Protein AF-A0A932BGU1-F1 (afdb_monomer_lite)

Radius of gyration: 37.48 Å; chains: 1; bounding box: 94×108×99 Å

Structure (mmCIF, N/CA/C/O backbone):
data_AF-A0A932BGU1-F1
#
_entry.id   AF-A0A932BGU1-F1
#
loop_
_atom_site.group_PDB
_atom_site.id
_atom_site.type_symbol
_atom_site.label_atom_id
_atom_site.label_alt_id
_atom_site.label_comp_id
_atom_site.label_asym_id
_atom_site.label_entity_id
_atom_site.label_seq_id
_atom_site.pdbx_PDB_ins_code
_atom_site.Cartn_x
_atom_site.Cartn_y
_atom_site.Cartn_z
_atom_site.occupancy
_atom_site.B_iso_or_equiv
_atom_site.auth_seq_id
_atom_site.auth_comp_id
_atom_site.auth_asym_id
_atom_site.auth_atom_id
_atom_site.pdbx_PDB_model_num
ATOM 1 N N . MET A 1 1 ? -14.281 19.406 -40.231 1.00 27.55 1 MET A N 1
ATOM 2 C CA . MET A 1 1 ? -15.108 20.610 -39.994 1.00 27.55 1 MET A CA 1
ATOM 3 C C . MET A 1 1 ? -16.024 20.285 -38.818 1.00 27.55 1 MET A C 1
ATOM 5 O O . MET A 1 1 ? -16.842 19.396 -38.961 1.00 27.55 1 MET A O 1
ATOM 9 N N . SER A 1 2 ? -15.613 20.619 -37.591 1.00 24.44 2 SER A N 1
ATOM 10 C CA . SER A 1 2 ? -16.076 21.779 -36.789 1.00 24.44 2 SER A CA 1
ATOM 11 C C . SER A 1 2 ? -17.360 21.433 -35.993 1.00 24.44 2 SER A C 1
ATOM 13 O O . SER A 1 2 ? -18.369 21.193 -36.631 1.00 24.44 2 SER A O 1
ATOM 15 N N . ARG A 1 3 ? -17.369 21.183 -34.668 1.00 23.28 3 ARG A N 1
ATOM 16 C CA . ARG A 1 3 ? -17.177 22.034 -33.453 1.00 23.28 3 ARG A CA 1
ATOM 17 C C . ARG A 1 3 ? -18.549 22.295 -32.755 1.00 23.28 3 ARG A C 1
ATOM 19 O O . ARG A 1 3 ? -19.451 22.765 -33.435 1.00 23.28 3 ARG A O 1
ATOM 26 N N . TRP A 1 4 ? -18.617 22.093 -31.420 1.00 23.30 4 TRP A N 1
ATOM 27 C CA . TRP A 1 4 ? -19.665 22.479 -30.418 1.00 23.30 4 TRP A CA 1
ATOM 28 C C . TRP A 1 4 ? -20.889 21.535 -30.238 1.00 23.30 4 TRP A C 1
ATOM 30 O O . TRP A 1 4 ? -21.381 21.014 -31.227 1.00 23.30 4 TRP A O 1
ATOM 40 N N . LYS A 1 5 ? -21.454 21.251 -29.042 1.00 25.83 5 LYS A N 1
ATOM 41 C CA . LYS A 1 5 ? -21.490 21.947 -27.729 1.00 25.83 5 LYS A CA 1
ATOM 42 C C . LYS A 1 5 ? -21.491 20.982 -26.513 1.00 25.83 5 LYS A C 1
ATOM 44 O O . LYS A 1 5 ? -22.312 20.072 -26.457 1.00 25.83 5 LYS A O 1
ATOM 49 N N . HIS A 1 6 ? -20.630 21.265 -25.530 1.00 25.47 6 HIS A N 1
ATOM 50 C CA . HIS A 1 6 ? -20.894 21.070 -24.094 1.00 25.47 6 HIS A CA 1
ATOM 51 C C . HIS A 1 6 ? -21.764 22.248 -23.596 1.00 25.47 6 HIS A C 1
ATOM 53 O O . HIS A 1 6 ? -21.765 23.281 -24.263 1.00 25.47 6 HIS A O 1
ATOM 59 N N . ASP A 1 7 ? -22.478 22.071 -22.474 1.00 26.17 7 ASP A N 1
ATOM 60 C CA . ASP A 1 7 ? -22.970 23.099 -21.521 1.00 26.17 7 ASP A CA 1
ATOM 61 C C . ASP A 1 7 ? -24.458 22.976 -21.186 1.00 26.17 7 ASP A C 1
ATOM 63 O O . ASP A 1 7 ? -25.293 23.550 -21.875 1.00 26.17 7 ASP A O 1
ATOM 67 N N . LEU A 1 8 ? -24.775 22.334 -20.058 1.00 27.70 8 LEU A N 1
ATOM 68 C CA . LEU A 1 8 ? -25.893 22.711 -19.188 1.00 27.70 8 LEU A CA 1
ATOM 69 C C . LEU A 1 8 ? -25.553 22.255 -17.756 1.00 27.70 8 LEU A C 1
ATOM 71 O O . LEU A 1 8 ? -25.639 21.067 -17.470 1.00 27.70 8 LEU A O 1
ATOM 75 N N . LEU A 1 9 ? -25.117 23.212 -16.915 1.00 29.25 9 LEU A N 1
ATOM 76 C CA . LEU A 1 9 ? -25.401 23.376 -15.464 1.00 29.25 9 LEU A CA 1
ATOM 77 C C . LEU A 1 9 ? -24.318 24.117 -14.630 1.00 29.25 9 LEU A C 1
ATOM 79 O O . LEU A 1 9 ? -24.540 24.358 -13.451 1.00 29.25 9 LEU A O 1
ATOM 83 N N . ALA A 1 10 ? -23.214 24.601 -15.210 1.00 35.59 10 ALA A N 1
ATOM 84 C CA . ALA A 1 10 ? -22.220 25.447 -14.509 1.00 35.59 10 ALA A CA 1
ATOM 85 C C . ALA A 1 10 ? -22.375 27.001 -14.602 1.00 35.59 10 ALA A C 1
ATOM 87 O O . ALA A 1 10 ? -21.873 27.689 -13.710 1.00 35.59 10 ALA A O 1
ATOM 88 N N . PRO A 1 11 ? -23.054 27.621 -15.597 1.00 32.41 11 PRO A N 1
ATOM 89 C CA . PRO A 1 11 ? -22.980 29.084 -15.765 1.00 32.41 11 PRO A CA 1
ATOM 90 C C . PRO A 1 11 ? -23.709 29.925 -14.706 1.00 32.41 11 PRO A C 1
ATOM 92 O O . PRO A 1 11 ? -23.234 30.999 -14.355 1.00 32.41 11 PRO A O 1
ATOM 95 N N . ALA A 1 12 ? -24.844 29.462 -14.171 1.00 34.53 12 ALA A N 1
ATOM 96 C CA . ALA A 1 12 ? -25.698 30.293 -13.312 1.00 34.53 12 ALA A CA 1
ATOM 97 C C . ALA A 1 12 ? -25.055 30.618 -11.950 1.00 34.53 12 ALA A C 1
ATOM 99 O O . ALA A 1 12 ? -25.184 31.734 -11.454 1.00 34.53 12 ALA A O 1
ATOM 100 N N . VAL A 1 13 ? -24.304 29.674 -11.374 1.00 36.59 13 VAL A N 1
ATOM 101 C CA . VAL A 1 13 ? -23.612 29.857 -10.086 1.00 36.59 13 VAL A CA 1
ATOM 102 C C . VAL A 1 13 ? -22.387 30.760 -10.255 1.00 36.59 13 VAL A C 1
ATOM 104 O O . VAL A 1 13 ? -22.174 31.677 -9.463 1.00 36.59 13 VAL A O 1
ATOM 107 N N . SER A 1 14 ? -21.636 30.583 -11.347 1.00 36.97 14 SER A N 1
ATOM 108 C CA . SER A 1 14 ? -20.487 31.437 -11.669 1.00 36.97 14 SER A CA 1
ATOM 109 C C . SER A 1 14 ? -20.899 32.875 -12.021 1.00 36.97 14 SER A C 1
ATOM 111 O O . SER A 1 14 ? -20.125 33.804 -11.795 1.00 36.97 14 SER A O 1
ATOM 113 N N . GLN A 1 15 ? -22.115 33.071 -12.542 1.00 37.19 15 GLN A N 1
ATOM 114 C CA . GLN A 1 15 ? -22.665 34.382 -12.886 1.00 37.19 15 GLN A CA 1
ATOM 115 C C . GLN A 1 15 ? -23.201 35.129 -11.654 1.00 37.19 15 GLN A C 1
ATOM 117 O O . GLN A 1 15 ? -22.898 36.305 -11.497 1.00 37.19 15 GLN A O 1
ATOM 122 N N . VAL A 1 16 ? -23.862 34.450 -10.706 1.00 39.44 16 VAL A N 1
ATOM 123 C CA . VAL A 1 16 ? -24.280 35.060 -9.422 1.00 39.44 16 VAL A CA 1
ATOM 124 C C . VAL A 1 16 ? -23.073 35.523 -8.594 1.00 39.44 16 VAL A C 1
ATOM 126 O O . VAL A 1 16 ? -23.097 36.606 -8.007 1.00 39.44 16 VAL A O 1
ATOM 129 N N . VAL A 1 17 ? -21.990 34.740 -8.590 1.00 39.34 17 VAL A N 1
ATOM 130 C CA . VAL A 1 17 ? -20.732 35.083 -7.902 1.00 39.34 17 VAL A CA 1
ATOM 131 C C . VAL A 1 17 ? -19.950 36.168 -8.661 1.00 39.34 17 VAL A C 1
ATOM 133 O O . VAL A 1 17 ? -19.374 37.063 -8.043 1.00 39.34 17 VAL A O 1
ATOM 136 N N . GLY A 1 18 ? -19.967 36.139 -9.997 1.00 39.25 18 GLY A N 1
ATOM 137 C CA . GLY A 1 18 ? -19.328 37.146 -10.849 1.00 39.25 18 GLY A CA 1
ATOM 138 C C . GLY A 1 18 ? -20.003 38.520 -10.797 1.00 39.25 18 GLY A C 1
ATOM 139 O O . GLY A 1 18 ? -19.308 39.533 -10.699 1.00 39.25 18 GLY A O 1
ATOM 140 N N . ASP A 1 19 ? -21.336 38.562 -10.795 1.00 38.81 19 ASP A N 1
ATOM 141 C CA . ASP A 1 19 ? -22.129 39.798 -10.787 1.00 38.81 19 ASP A CA 1
ATOM 142 C C . ASP A 1 19 ? -22.116 40.481 -9.407 1.00 38.81 19 ASP A C 1
ATOM 144 O O . ASP A 1 19 ? -22.136 41.710 -9.317 1.00 38.81 19 ASP A O 1
ATOM 148 N N . ALA A 1 20 ? -21.986 39.708 -8.320 1.00 38.22 20 ALA A N 1
ATOM 149 C CA . ALA A 1 20 ? -21.810 40.243 -6.967 1.00 38.22 20 ALA A CA 1
ATOM 150 C C . ALA A 1 20 ? -20.441 40.924 -6.756 1.00 38.22 20 ALA A C 1
ATOM 152 O O . ALA A 1 20 ? -20.334 41.836 -5.933 1.00 38.22 20 ALA A O 1
ATOM 153 N N . LEU A 1 21 ? -19.411 40.502 -7.503 1.00 39.41 21 LEU A N 1
ATOM 154 C CA . LEU A 1 21 ? -18.028 40.986 -7.382 1.00 39.41 21 LEU A CA 1
ATOM 155 C C . LEU A 1 21 ? -17.618 41.984 -8.481 1.00 39.41 21 LEU A C 1
ATOM 157 O O . LEU A 1 21 ? -16.574 42.626 -8.363 1.00 39.41 21 LEU A O 1
ATOM 161 N N . ARG A 1 22 ? -18.423 42.152 -9.539 1.00 40.66 22 ARG A N 1
ATOM 162 C CA . ARG A 1 22 ? -18.195 43.120 -10.625 1.00 40.66 22 ARG A CA 1
ATOM 163 C C . ARG A 1 22 ? -19.403 44.034 -10.813 1.00 40.66 22 ARG A C 1
ATOM 165 O O . ARG A 1 22 ? -20.142 43.913 -11.784 1.00 40.66 22 ARG A O 1
ATOM 172 N N . SER A 1 23 ? -19.581 45.014 -9.933 1.00 30.06 23 SER A N 1
ATOM 173 C CA . SER A 1 23 ? -20.330 46.220 -10.305 1.00 30.06 23 SER A CA 1
ATOM 174 C C . SER A 1 23 ? -19.574 47.485 -9.898 1.00 30.06 23 SER A C 1
ATOM 176 O O . SER A 1 23 ? -18.954 47.506 -8.835 1.00 30.06 23 SER A O 1
ATOM 178 N N . PRO A 1 24 ? -19.563 48.520 -10.759 1.00 33.53 24 PRO A N 1
ATOM 179 C CA . PRO A 1 24 ? -18.561 49.570 -10.748 1.00 33.53 24 PRO A CA 1
ATOM 180 C C . PRO A 1 24 ? -19.040 50.770 -9.932 1.00 33.53 24 PRO A C 1
ATOM 182 O O . PRO A 1 24 ? -19.906 51.531 -10.354 1.00 33.53 24 PRO A O 1
ATOM 185 N N . ALA A 1 25 ? -18.411 50.985 -8.787 1.00 29.33 25 ALA A N 1
ATOM 186 C CA . ALA A 1 25 ? -18.219 52.317 -8.238 1.00 29.33 25 ALA A CA 1
ATOM 187 C C . ALA A 1 25 ? -16.725 52.440 -7.931 1.00 29.33 25 ALA A C 1
ATOM 189 O O . ALA A 1 25 ? -16.121 51.467 -7.495 1.00 29.33 25 ALA A O 1
ATOM 190 N N . TYR A 1 26 ? -16.153 53.616 -8.179 1.00 26.78 26 TYR A N 1
ATOM 191 C CA . TYR A 1 26 ? -14.720 53.946 -8.151 1.00 26.78 26 TYR A CA 1
ATOM 192 C C . TYR A 1 26 ? -13.958 53.755 -9.471 1.00 26.78 26 TYR A C 1
ATOM 194 O O . TYR A 1 26 ? -13.009 52.987 -9.581 1.00 26.78 26 TYR A O 1
ATOM 202 N N . ASN A 1 27 ? -14.313 54.595 -10.450 1.00 26.64 27 ASN A N 1
ATOM 203 C CA . ASN A 1 27 ? -13.283 55.286 -11.226 1.00 26.64 27 ASN A CA 1
ATOM 204 C C . ASN A 1 27 ? -12.775 56.493 -10.416 1.00 26.64 27 ASN A C 1
ATOM 206 O O . ASN A 1 27 ? -13.538 57.153 -9.711 1.00 26.64 27 ASN A O 1
ATOM 210 N N . LEU A 1 28 ? -11.469 56.730 -10.497 1.00 27.59 28 LEU A N 1
ATOM 211 C CA . LEU A 1 28 ? -10.695 57.643 -9.659 1.00 27.59 28 LEU A CA 1
ATOM 212 C C . LEU A 1 28 ? -10.805 59.130 -10.070 1.00 27.59 28 LEU A C 1
ATOM 214 O O . LEU A 1 28 ? -10.643 59.457 -11.243 1.00 27.59 28 LEU A O 1
ATOM 218 N N . SER A 1 29 ? -10.876 59.984 -9.032 1.00 26.23 29 SER A N 1
ATOM 219 C CA . SER A 1 29 ? -10.331 61.362 -8.891 1.00 26.23 29 SER A CA 1
ATOM 220 C C . SER A 1 29 ? -11.085 62.569 -9.499 1.00 26.23 29 SER A C 1
ATOM 222 O O . SER A 1 29 ? -11.740 62.415 -10.522 1.00 26.23 29 SER A O 1
ATOM 224 N N . PRO A 1 30 ? -10.880 63.826 -9.009 1.00 39.88 30 PRO A N 1
ATOM 225 C CA . PRO A 1 30 ? -10.437 64.307 -7.683 1.00 39.88 30 PRO A CA 1
ATOM 226 C C . PRO A 1 30 ? -11.284 65.485 -7.098 1.00 39.88 30 PRO A C 1
ATOM 228 O O . PRO A 1 30 ? -11.976 66.196 -7.817 1.00 39.88 30 PRO A O 1
ATOM 231 N N . ARG A 1 31 ? -11.054 65.791 -5.804 1.00 24.98 31 ARG A N 1
ATOM 232 C CA . ARG A 1 31 ? -11.270 67.088 -5.097 1.00 24.98 31 ARG A CA 1
ATOM 233 C C . ARG A 1 31 ? -12.600 67.321 -4.335 1.00 24.98 31 ARG A C 1
ATOM 235 O O . ARG A 1 31 ? -13.662 67.475 -4.910 1.00 24.98 31 ARG A O 1
ATOM 242 N N . ALA A 1 32 ? -12.418 67.472 -3.014 1.00 30.00 32 ALA A N 1
ATOM 243 C CA . ALA A 1 32 ? -13.162 68.250 -2.008 1.00 30.00 32 ALA A CA 1
ATOM 244 C C . ALA A 1 32 ? -14.704 68.175 -1.944 1.00 30.00 32 ALA A C 1
ATOM 246 O O . ALA A 1 32 ? -15.391 68.818 -2.729 1.00 30.00 32 ALA A O 1
ATOM 247 N N . SER A 1 33 ? -15.237 67.613 -0.849 1.00 24.89 33 SER A N 1
ATOM 248 C CA . SER A 1 33 ? -15.915 68.354 0.243 1.00 24.89 33 SER A CA 1
ATOM 249 C C . SER A 1 33 ? -16.737 67.412 1.135 1.00 24.89 33 SER A C 1
ATOM 251 O O . SER A 1 33 ? -17.302 66.422 0.692 1.00 24.89 33 SER A O 1
ATOM 253 N N . ARG A 1 34 ? -16.757 67.739 2.426 1.00 34.94 34 ARG A N 1
ATOM 254 C CA . ARG A 1 34 ? -17.407 67.056 3.552 1.00 34.94 34 ARG A CA 1
ATOM 255 C C . ARG A 1 34 ? -18.941 67.014 3.422 1.00 34.94 34 ARG A C 1
ATOM 257 O O . ARG A 1 34 ? -19.531 68.083 3.315 1.00 34.94 34 ARG A O 1
ATOM 264 N N . THR A 1 35 ? -19.578 65.847 3.600 1.00 25.28 35 THR A N 1
ATOM 265 C CA . THR A 1 35 ? -20.781 65.640 4.456 1.00 25.28 35 THR A CA 1
ATOM 266 C C . THR A 1 35 ? -21.100 64.145 4.663 1.00 25.28 35 THR A C 1
ATOM 268 O O . THR A 1 35 ? -20.611 63.293 3.934 1.00 25.28 35 THR A O 1
ATOM 271 N N . GLN A 1 36 ? -21.826 63.861 5.746 1.00 29.08 36 GLN A N 1
ATOM 272 C CA . GLN A 1 36 ? -21.989 62.601 6.485 1.00 29.08 36 GLN A CA 1
ATOM 273 C C . GLN A 1 36 ? -22.992 61.574 5.908 1.00 29.08 36 GLN A C 1
ATOM 275 O O . GLN A 1 36 ? -23.955 61.947 5.254 1.00 29.08 36 GLN A O 1
ATOM 280 N N . GLU A 1 37 ? -22.782 60.318 6.345 1.00 28.64 37 GLU A N 1
ATOM 281 C CA . GLU A 1 37 ? -23.738 59.208 6.578 1.00 28.64 37 GLU A CA 1
ATOM 282 C C . GLU A 1 37 ? -24.225 58.318 5.412 1.00 28.64 37 GLU A C 1
ATOM 284 O O . GLU A 1 37 ? -25.137 58.637 4.662 1.00 28.64 37 GLU A O 1
ATOM 289 N N . THR A 1 38 ? -23.700 57.087 5.343 1.00 25.03 38 THR A N 1
ATOM 290 C CA . THR A 1 38 ? -24.352 55.841 5.823 1.00 25.03 38 THR A CA 1
ATOM 291 C C . THR A 1 38 ? -23.381 54.665 5.624 1.00 25.03 38 THR A C 1
ATOM 293 O O . THR A 1 38 ? -22.642 54.608 4.647 1.00 25.03 38 THR A O 1
ATOM 296 N N . GLY A 1 39 ? -23.288 53.780 6.619 1.00 34.72 39 GLY A N 1
ATOM 297 C CA . GLY A 1 39 ? -22.196 52.814 6.755 1.00 34.72 39 GLY A CA 1
ATOM 298 C C . GLY A 1 39 ? -22.158 51.721 5.684 1.00 34.72 39 GLY A C 1
ATOM 299 O O . GLY A 1 39 ? -23.048 50.879 5.609 1.00 34.72 39 GLY A O 1
ATOM 300 N N . THR A 1 40 ? -21.052 51.671 4.947 1.00 27.88 40 THR A N 1
ATOM 301 C CA . THR A 1 40 ? -20.544 50.467 4.281 1.00 27.88 40 THR A CA 1
ATOM 302 C C . THR A 1 40 ? -19.188 50.148 4.902 1.00 27.88 40 THR A C 1
ATOM 304 O O . THR A 1 40 ? -18.250 50.932 4.765 1.00 27.88 40 THR A O 1
ATOM 307 N N . ALA A 1 41 ? -19.094 49.052 5.656 1.00 34.78 41 ALA A N 1
ATOM 308 C CA . ALA A 1 41 ? -17.824 48.601 6.215 1.00 34.78 41 ALA A CA 1
ATOM 309 C C . ALA A 1 41 ? -16.950 48.021 5.087 1.00 34.78 41 ALA A C 1
ATOM 311 O O . ALA A 1 41 ? -17.351 47.072 4.421 1.00 34.78 41 ALA A O 1
ATOM 312 N N . ASP A 1 42 ? -15.788 48.635 4.875 1.00 37.00 42 ASP A N 1
ATOM 313 C CA . ASP A 1 42 ? -14.733 48.228 3.935 1.00 37.00 42 ASP A CA 1
ATOM 314 C C . ASP A 1 42 ? -14.090 46.891 4.393 1.00 37.00 42 ASP A C 1
ATOM 316 O O . ASP A 1 42 ? -14.043 46.638 5.607 1.00 37.00 42 ASP A O 1
ATOM 320 N N . PRO A 1 43 ? -13.590 46.013 3.496 1.00 39.16 43 PRO A N 1
ATOM 321 C CA . PRO A 1 43 ? -13.025 44.727 3.892 1.00 39.16 43 PRO A CA 1
ATOM 322 C C . PRO A 1 43 ? -11.762 44.919 4.741 1.00 39.16 43 PRO A C 1
ATOM 324 O O . PRO A 1 43 ? -10.852 45.677 4.396 1.00 39.16 43 PRO A O 1
ATOM 327 N N . GLN A 1 44 ? -11.681 44.211 5.871 1.00 46.34 44 GLN A N 1
ATOM 328 C CA . GLN A 1 44 ? -10.527 44.309 6.764 1.00 46.34 44 GLN A CA 1
ATOM 329 C C . GLN A 1 44 ? -9.319 43.575 6.164 1.00 46.34 44 GLN A C 1
ATOM 331 O O . GLN A 1 44 ? -9.356 42.360 5.961 1.00 46.34 44 GLN A O 1
ATOM 336 N N . ARG A 1 45 ? -8.215 44.300 5.929 1.00 41.22 45 ARG A N 1
ATOM 337 C CA . ARG A 1 45 ? -6.890 43.694 5.710 1.00 41.22 45 ARG A CA 1
ATOM 338 C C . ARG A 1 45 ? -6.271 43.307 7.053 1.00 41.22 45 ARG A C 1
ATOM 340 O O . ARG A 1 45 ? -6.208 44.128 7.967 1.00 41.22 45 ARG A O 1
ATOM 347 N N . LEU A 1 46 ? -5.760 42.084 7.163 1.00 42.62 46 LEU A N 1
ATOM 348 C CA . LEU A 1 46 ? -5.013 41.643 8.344 1.00 42.62 46 LEU A CA 1
ATOM 349 C C . LEU A 1 46 ? -3.647 42.358 8.399 1.00 42.62 46 LEU A C 1
ATOM 351 O O . LEU A 1 46 ? -2.776 42.094 7.576 1.00 42.62 46 LEU A O 1
ATOM 355 N N . SER A 1 47 ? -3.448 43.249 9.377 1.00 32.66 47 SER A N 1
ATOM 356 C CA . SER A 1 47 ? -2.146 43.854 9.709 1.00 32.66 47 SER A CA 1
ATOM 357 C C . SER A 1 47 ? -1.679 43.354 11.078 1.00 32.66 47 SER A C 1
ATOM 359 O O . SER A 1 47 ? -2.263 43.713 12.098 1.00 32.66 47 SER A O 1
ATOM 361 N N . MET A 1 48 ? -0.626 42.531 11.119 1.00 36.06 48 MET A N 1
ATOM 362 C CA . MET A 1 48 ? 0.017 42.098 12.367 1.00 36.06 48 MET A CA 1
ATOM 363 C C . MET A 1 48 ? 1.087 43.105 12.803 1.00 36.06 48 MET A C 1
ATOM 365 O O . MET A 1 48 ? 2.249 42.977 12.428 1.00 36.06 48 MET A O 1
ATOM 369 N N . THR A 1 49 ? 0.724 44.076 13.639 1.00 33.69 49 THR A N 1
ATOM 370 C CA . THR A 1 49 ? 1.696 44.912 14.363 1.00 33.69 49 THR A CA 1
ATOM 371 C C . THR A 1 49 ? 1.191 45.292 15.762 1.00 33.69 49 THR A C 1
ATOM 373 O O . THR A 1 49 ? 0.424 46.236 15.886 1.00 33.69 49 THR A O 1
ATOM 376 N N . SER A 1 50 ? 1.671 44.596 16.814 1.00 29.25 50 SER A N 1
ATOM 377 C CA . SER A 1 50 ? 2.122 45.189 18.104 1.00 29.25 50 SER A CA 1
ATOM 378 C C . SER A 1 50 ? 2.520 44.140 19.182 1.00 29.25 50 SER A C 1
ATOM 380 O O . SER A 1 50 ? 1.634 43.478 19.709 1.00 29.25 50 SER A O 1
ATOM 382 N N . ARG A 1 51 ? 3.843 44.071 19.482 1.00 29.58 51 ARG A N 1
ATOM 383 C CA . ARG A 1 51 ? 4.623 43.784 20.742 1.00 29.58 51 ARG A CA 1
ATOM 384 C C . ARG A 1 51 ? 4.143 42.651 21.690 1.00 29.58 51 ARG A C 1
ATOM 386 O O . ARG A 1 51 ? 3.009 42.711 22.136 1.00 29.58 51 ARG A O 1
ATOM 393 N N . GLY A 1 52 ? 4.903 41.600 22.059 1.00 36.25 52 GLY A N 1
ATOM 394 C CA . GLY A 1 52 ? 6.320 41.476 22.513 1.00 36.25 52 GLY A CA 1
ATOM 395 C C . GLY A 1 52 ? 6.346 41.525 24.062 1.00 36.25 52 GLY A C 1
ATOM 396 O O . GLY A 1 52 ? 5.844 42.505 24.594 1.00 36.25 52 GLY A O 1
ATOM 397 N N . ASP A 1 53 ? 6.724 40.521 24.883 1.00 38.66 53 ASP A N 1
ATOM 398 C CA . ASP A 1 53 ? 8.118 40.060 25.106 1.00 38.66 53 ASP A CA 1
ATOM 399 C C . ASP A 1 53 ? 8.280 38.868 26.113 1.00 38.66 53 ASP A C 1
ATOM 401 O O . ASP A 1 53 ? 9.307 38.753 26.793 1.00 38.66 53 ASP A O 1
ATOM 405 N N . GLU A 1 54 ? 7.315 37.945 26.232 1.00 34.53 54 GLU A N 1
ATOM 406 C CA . GLU A 1 54 ? 7.481 36.720 27.063 1.00 34.53 54 GLU A CA 1
ATOM 407 C C . GLU A 1 54 ? 7.678 35.445 26.227 1.00 34.53 54 GLU A C 1
ATOM 409 O O . GLU A 1 54 ? 8.551 34.632 26.516 1.00 34.53 54 GLU A O 1
ATOM 414 N N . PHE A 1 55 ? 6.983 35.330 25.093 1.00 36.47 55 PHE A N 1
ATOM 415 C CA . PHE A 1 55 ? 7.034 34.144 24.225 1.00 36.47 55 PHE A CA 1
ATOM 416 C C . PHE A 1 55 ? 8.353 33.993 23.440 1.00 36.47 55 PHE A C 1
ATOM 418 O O . PHE A 1 55 ? 8.684 32.913 22.956 1.00 36.47 55 PHE A O 1
ATOM 425 N N . GLU A 1 56 ? 9.115 35.080 23.287 1.00 37.12 56 GLU A N 1
ATOM 426 C CA . GLU A 1 56 ? 10.340 35.101 22.477 1.00 37.12 56 GLU A CA 1
ATOM 427 C C . GLU A 1 56 ? 11.603 34.723 23.272 1.00 37.12 56 GLU A C 1
ATOM 429 O O . GLU A 1 56 ? 12.641 34.449 22.668 1.00 37.12 56 GLU A O 1
ATOM 434 N N . ARG A 1 57 ? 11.528 34.667 24.612 1.00 34.62 57 ARG A N 1
ATOM 435 C CA . ARG A 1 57 ? 12.647 34.228 25.463 1.00 34.62 57 ARG A CA 1
ATOM 436 C C . ARG A 1 57 ? 12.705 32.709 25.613 1.00 34.62 57 ARG A C 1
ATOM 438 O O . ARG A 1 57 ? 13.777 32.147 25.407 1.00 34.62 57 ARG A O 1
ATOM 445 N N . ASP A 1 58 ? 11.566 32.049 25.808 1.00 36.72 58 ASP A N 1
ATOM 446 C CA . ASP A 1 58 ? 11.510 30.580 25.894 1.00 36.72 58 ASP A CA 1
ATOM 447 C C . ASP A 1 58 ? 11.792 29.905 24.542 1.00 36.72 58 ASP A C 1
ATOM 449 O O . ASP A 1 58 ? 12.390 28.833 24.479 1.00 36.72 58 ASP A O 1
ATOM 453 N N . ALA A 1 59 ? 11.461 30.572 23.431 1.00 32.81 59 ALA A N 1
ATOM 454 C CA . ALA A 1 59 ? 11.700 30.059 22.082 1.00 32.81 59 ALA A CA 1
ATOM 455 C C . ALA A 1 59 ? 13.165 30.164 21.610 1.00 32.81 59 ALA A C 1
ATOM 457 O O . ALA A 1 59 ? 13.529 29.542 20.612 1.00 32.81 59 ALA A O 1
ATOM 458 N N . ARG A 1 60 ? 14.014 30.958 22.279 1.00 35.59 60 ARG A N 1
ATOM 459 C CA . ARG A 1 60 ? 15.414 31.178 21.867 1.00 35.59 60 ARG A CA 1
ATOM 460 C C . ARG A 1 60 ? 16.422 30.256 22.552 1.00 35.59 60 ARG A C 1
ATOM 462 O O . ARG A 1 60 ? 17.569 30.239 22.121 1.00 35.59 60 ARG A O 1
ATOM 469 N N . GLN A 1 61 ? 16.029 29.495 23.576 1.00 32.75 61 GLN A N 1
ATOM 470 C CA . GLN A 1 61 ? 16.970 28.682 24.360 1.00 32.75 61 GLN A CA 1
ATOM 471 C C . GLN A 1 61 ? 16.997 27.183 24.004 1.00 32.75 61 GLN A C 1
ATOM 473 O O . GLN A 1 61 ? 17.770 26.439 24.600 1.00 32.75 61 GLN A O 1
ATOM 478 N N . ALA A 1 62 ? 16.238 26.740 22.997 1.00 28.30 62 ALA A N 1
ATOM 479 C CA . ALA A 1 62 ? 16.289 25.367 22.485 1.00 28.30 62 ALA A CA 1
ATOM 480 C C . ALA A 1 62 ? 16.448 25.356 20.949 1.00 28.30 62 ALA A C 1
ATOM 482 O O . ALA A 1 62 ? 15.483 25.486 20.201 1.00 28.30 62 ALA A O 1
ATOM 483 N N . GLU A 1 63 ? 17.691 25.246 20.474 1.00 28.17 63 GLU A N 1
ATOM 484 C CA . GLU A 1 63 ? 18.065 25.075 19.056 1.00 28.17 63 GLU A CA 1
ATOM 485 C C . GLU A 1 63 ? 17.576 23.696 18.526 1.00 28.17 63 GLU A C 1
ATOM 487 O O . GLU A 1 63 ? 17.541 22.733 19.283 1.00 28.17 63 GLU A O 1
ATOM 492 N N . SER A 1 64 ? 17.183 23.470 17.259 1.00 29.00 64 SER A N 1
ATOM 493 C CA . SER A 1 64 ? 17.742 23.982 15.999 1.00 29.00 64 SER A CA 1
ATOM 494 C C . SER A 1 64 ? 16.760 23.924 14.788 1.00 29.00 64 SER A C 1
ATOM 496 O O . SER A 1 64 ? 16.077 22.929 14.560 1.00 29.00 64 SER A O 1
ATOM 498 N N . ARG A 1 65 ? 16.805 24.996 13.966 1.00 27.61 65 ARG A N 1
ATOM 499 C CA . ARG A 1 65 ? 16.134 25.330 12.668 1.00 27.61 65 ARG A CA 1
ATOM 500 C C . ARG A 1 65 ? 14.639 25.763 12.672 1.00 27.61 65 ARG A C 1
ATOM 502 O O . ARG A 1 65 ? 13.808 25.099 13.275 1.00 27.61 65 ARG A O 1
ATOM 509 N N . PRO A 1 66 ? 14.260 26.858 11.960 1.00 31.41 66 PRO A N 1
ATOM 510 C CA . PRO A 1 66 ? 12.920 27.456 12.061 1.00 31.41 66 PRO A CA 1
ATOM 511 C C . PRO A 1 66 ? 11.885 26.821 11.106 1.00 31.41 66 PRO A C 1
ATOM 513 O O . PRO A 1 66 ? 12.242 26.495 9.969 1.00 31.41 66 PRO A O 1
ATOM 516 N N . PRO A 1 67 ? 10.590 26.728 11.482 1.00 34.16 67 PRO A N 1
ATOM 517 C CA . PRO A 1 67 ? 9.513 26.539 10.514 1.00 34.16 67 PRO A CA 1
ATOM 518 C C . PRO A 1 67 ? 9.293 27.836 9.718 1.00 34.16 67 PRO A C 1
ATOM 520 O O . PRO A 1 67 ? 9.447 28.945 10.236 1.00 34.16 67 PRO A O 1
ATOM 523 N N . ALA A 1 68 ? 8.944 27.704 8.438 1.00 33.28 68 ALA A N 1
ATOM 524 C CA . ALA A 1 68 ? 8.657 28.833 7.558 1.00 33.28 68 ALA A CA 1
ATOM 525 C C . ALA A 1 68 ? 7.549 29.734 8.145 1.00 33.28 68 ALA A C 1
ATOM 527 O O . ALA A 1 68 ? 6.477 29.254 8.511 1.00 33.28 68 ALA A O 1
ATOM 528 N N . ARG A 1 69 ? 7.796 31.048 8.224 1.00 38.22 69 ARG A N 1
ATOM 529 C CA . ARG A 1 69 ? 6.781 32.051 8.588 1.00 38.22 69 ARG A CA 1
ATOM 530 C C . ARG A 1 69 ? 5.795 32.197 7.421 1.00 38.22 69 ARG A C 1
ATOM 532 O O . ARG A 1 69 ? 6.224 3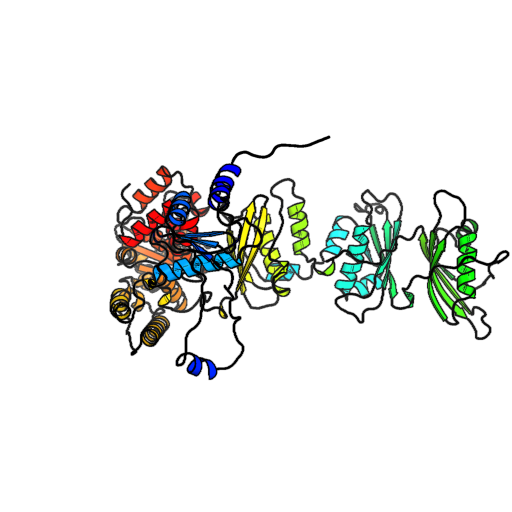2.403 6.289 1.00 38.22 69 ARG A O 1
ATOM 539 N N . PHE A 1 70 ? 4.494 32.067 7.682 1.00 43.06 70 PHE A N 1
ATOM 540 C CA . PHE A 1 70 ? 3.451 32.159 6.654 1.00 43.06 70 PHE A CA 1
ATOM 541 C C . PHE A 1 70 ? 3.042 33.617 6.404 1.00 43.06 70 PHE A C 1
ATOM 543 O O . PHE A 1 70 ? 2.755 34.347 7.350 1.00 43.06 70 PHE A O 1
ATOM 550 N N . ASP A 1 71 ? 3.013 34.023 5.133 1.00 47.12 71 ASP A N 1
ATOM 551 C CA . ASP A 1 71 ? 2.617 35.363 4.691 1.00 47.12 71 ASP A CA 1
ATOM 552 C C . ASP A 1 71 ? 1.165 35.359 4.174 1.00 47.12 71 ASP A C 1
ATOM 554 O O . ASP A 1 71 ? 0.821 34.575 3.288 1.00 47.12 71 ASP A O 1
ATOM 558 N N . PHE A 1 72 ? 0.320 36.229 4.737 1.00 54.88 72 PHE A N 1
ATOM 559 C CA . PHE A 1 72 ? -1.094 36.418 4.374 1.00 54.88 72 PHE A CA 1
ATOM 560 C C . PHE A 1 72 ? -1.392 37.853 3.905 1.00 54.88 72 PHE A C 1
ATOM 562 O O . PHE A 1 72 ? -2.548 38.280 3.904 1.00 54.88 72 PHE A O 1
ATOM 569 N N . THR A 1 73 ? -0.369 38.616 3.508 1.00 53.31 73 THR A N 1
ATOM 570 C CA . THR A 1 73 ? -0.457 40.062 3.215 1.00 53.31 73 THR A CA 1
ATOM 571 C C . THR A 1 73 ? -1.369 40.466 2.042 1.00 53.31 73 THR A C 1
ATOM 573 O O . THR A 1 73 ? -1.563 41.661 1.809 1.00 53.31 73 THR A O 1
ATOM 576 N N . GLY A 1 74 ? -2.006 39.519 1.347 1.00 54.69 74 GLY A N 1
ATOM 577 C CA . GLY A 1 74 ? -3.002 39.787 0.302 1.00 54.69 74 GLY A CA 1
ATOM 578 C C . GLY A 1 74 ? -4.423 39.277 0.582 1.00 54.69 74 GLY A C 1
ATOM 579 O O . GLY A 1 74 ? -5.320 39.543 -0.220 1.00 54.69 74 GLY A O 1
ATOM 580 N N . VAL A 1 75 ? -4.663 38.609 1.718 1.00 65.88 75 VAL A N 1
ATOM 581 C CA . VAL A 1 75 ? -5.989 38.058 2.034 1.00 65.88 75 VAL A CA 1
ATOM 582 C C . VAL A 1 75 ? -6.973 39.153 2.450 1.00 65.88 75 VAL A C 1
ATOM 584 O O . VAL A 1 75 ? -6.684 39.971 3.326 1.00 65.88 75 VAL A O 1
ATOM 587 N N . GLN A 1 76 ? -8.162 39.137 1.848 1.00 71.75 76 GLN A N 1
ATOM 588 C CA . GLN A 1 76 ? -9.268 40.044 2.151 1.00 71.75 76 GLN A CA 1
ATOM 589 C C . GLN A 1 76 ? -10.436 39.275 2.761 1.00 71.75 76 GLN A C 1
ATOM 591 O O . GLN A 1 76 ? -10.878 38.275 2.199 1.00 71.75 76 GLN A O 1
ATOM 596 N N . VAL A 1 77 ? -10.955 39.758 3.889 1.00 72.00 77 VAL A N 1
ATOM 597 C CA . VAL A 1 77 ? -12.075 39.123 4.589 1.00 72.00 77 VAL A CA 1
ATOM 598 C C . VAL A 1 77 ? -13.352 39.951 4.421 1.00 72.00 77 VAL A C 1
ATOM 600 O O . VAL A 1 77 ? -13.362 41.146 4.713 1.00 72.00 77 VAL A O 1
ATOM 603 N N . HIS A 1 78 ? -14.430 39.299 3.983 1.00 73.06 78 HIS A N 1
ATOM 604 C CA . HIS A 1 78 ? -15.761 39.862 3.752 1.00 73.06 78 HIS A CA 1
ATOM 605 C C . HIS A 1 78 ? -16.756 39.302 4.767 1.00 73.06 78 HIS A C 1
ATOM 607 O O . HIS A 1 78 ? -16.863 38.088 4.935 1.00 73.06 78 HIS A O 1
ATOM 613 N N . THR A 1 79 ? -17.488 40.177 5.450 1.00 76.12 79 THR A N 1
ATOM 614 C CA . THR A 1 79 ? -18.357 39.802 6.587 1.00 76.12 79 THR A CA 1
ATOM 615 C C . THR A 1 79 ? -19.680 40.565 6.603 1.00 76.12 79 THR A C 1
ATOM 617 O O . THR A 1 79 ? -20.429 40.513 7.578 1.00 76.12 79 THR A O 1
ATOM 620 N N . ASP A 1 80 ? -19.955 41.314 5.536 1.00 67.12 80 ASP A N 1
ATOM 621 C CA . ASP A 1 80 ? -21.119 42.179 5.420 1.00 67.12 80 ASP A CA 1
ATOM 622 C C . ASP A 1 80 ? -22.399 41.400 5.055 1.00 67.12 80 ASP A C 1
ATOM 624 O O . ASP A 1 80 ? -22.411 40.184 4.862 1.00 67.12 80 ASP A O 1
ATOM 628 N N . ALA A 1 81 ? -23.524 42.106 4.937 1.00 63.59 81 ALA A N 1
ATOM 629 C CA . ALA A 1 81 ? -24.808 41.486 4.603 1.00 63.59 81 ALA A CA 1
ATOM 630 C C . ALA A 1 81 ? -24.854 40.873 3.186 1.00 63.59 81 ALA A C 1
ATOM 632 O O . ALA A 1 81 ? -25.786 40.133 2.859 1.00 63.59 81 ALA A O 1
ATOM 633 N N . LYS A 1 82 ? -23.903 41.206 2.305 1.00 56.56 82 LYS A N 1
ATOM 634 C CA . LYS A 1 82 ? -23.777 40.570 0.987 1.00 56.56 82 LYS A CA 1
ATOM 635 C C . LYS A 1 82 ? -22.978 39.275 1.103 1.00 56.56 82 LYS A C 1
ATOM 637 O O . LYS A 1 82 ? -23.439 38.263 0.587 1.00 56.56 82 LYS A O 1
ATOM 642 N N . ALA A 1 83 ? -21.872 39.286 1.844 1.00 59.44 83 ALA A N 1
ATOM 643 C CA . ALA A 1 83 ? -21.104 38.105 2.224 1.00 59.44 83 ALA A CA 1
ATOM 644 C C . ALA A 1 83 ? -21.980 37.068 2.936 1.00 59.44 83 ALA A C 1
ATOM 646 O O . ALA A 1 83 ? -21.969 35.900 2.560 1.00 59.44 83 ALA A O 1
ATOM 647 N N . ALA A 1 84 ? -22.823 37.519 3.868 1.00 58.28 84 ALA A N 1
ATOM 648 C CA . ALA A 1 84 ? -23.771 36.661 4.564 1.00 58.28 84 ALA A CA 1
ATOM 649 C C . ALA A 1 84 ? -24.744 35.964 3.603 1.00 58.28 84 ALA A C 1
ATOM 651 O O . ALA A 1 84 ? -24.878 34.749 3.641 1.00 58.28 84 ALA A O 1
ATOM 652 N N . ARG A 1 85 ? -25.360 36.718 2.683 1.00 51.31 85 ARG A N 1
ATOM 653 C CA . ARG A 1 85 ? -26.280 36.154 1.682 1.00 51.31 85 ARG A CA 1
ATOM 654 C C . ARG A 1 85 ? -25.585 35.222 0.692 1.00 51.31 85 ARG A C 1
ATOM 656 O O . ARG A 1 85 ? -26.192 34.255 0.254 1.00 51.31 85 ARG A O 1
ATOM 663 N N . ALA A 1 86 ? -24.337 35.511 0.331 1.00 46.97 86 ALA A N 1
ATOM 664 C CA . ALA A 1 86 ? -23.548 34.654 -0.548 1.00 46.97 86 ALA A CA 1
ATOM 665 C C . ALA A 1 86 ? -23.166 33.335 0.138 1.00 46.97 86 ALA A C 1
ATOM 667 O O . ALA A 1 86 ? -23.227 32.284 -0.490 1.00 46.97 86 ALA A O 1
ATOM 668 N N . ALA A 1 87 ? -22.811 33.388 1.422 1.00 49.72 87 ALA A N 1
ATOM 669 C CA . ALA A 1 87 ? -22.513 32.205 2.215 1.00 49.72 87 ALA A CA 1
ATOM 670 C C . ALA A 1 87 ? -23.779 31.358 2.439 1.00 49.72 87 ALA A C 1
ATOM 672 O O . ALA A 1 87 ? -23.743 30.157 2.191 1.00 49.72 87 ALA A O 1
ATOM 673 N N . ASP A 1 88 ? -24.916 31.986 2.762 1.00 49.53 88 ASP A N 1
ATOM 674 C CA . ASP A 1 88 ? -26.215 31.307 2.896 1.00 49.53 88 ASP A CA 1
ATOM 675 C C . ASP A 1 88 ? -26.672 30.659 1.576 1.00 49.53 88 ASP A C 1
ATOM 677 O O . ASP A 1 88 ? -27.194 29.548 1.577 1.00 49.53 88 ASP A O 1
ATOM 681 N N . ALA A 1 89 ? -26.445 31.310 0.428 1.00 45.22 89 ALA A N 1
ATOM 682 C CA . ALA A 1 89 ? -26.782 30.752 -0.887 1.00 45.22 89 ALA A CA 1
ATOM 683 C C . ALA A 1 89 ? -25.960 29.500 -1.247 1.00 45.22 89 ALA A C 1
ATOM 685 O O . ALA A 1 89 ? -26.376 28.718 -2.102 1.00 45.22 89 ALA A O 1
ATOM 686 N N . LEU A 1 90 ? -24.806 29.318 -0.603 1.00 43.84 90 LEU A N 1
ATOM 687 C CA . LEU A 1 90 ? -23.949 28.138 -0.717 1.00 43.84 90 LEU A CA 1
ATOM 688 C C . LEU A 1 90 ? -24.093 27.192 0.485 1.00 43.84 90 LEU A C 1
ATOM 690 O O . LEU A 1 90 ? -23.316 26.247 0.599 1.00 43.84 90 LEU A O 1
ATOM 694 N N . ASP A 1 91 ? -25.054 27.463 1.375 1.00 44.94 91 ASP A N 1
ATOM 695 C CA . ASP A 1 91 ? -25.268 26.770 2.651 1.00 44.94 91 ASP A CA 1
ATOM 696 C C . ASP A 1 91 ? -23.974 26.621 3.481 1.00 44.94 91 ASP A C 1
ATOM 698 O O . ASP A 1 91 ? -23.685 25.593 4.095 1.00 44.94 91 ASP A O 1
ATOM 702 N N . ALA A 1 92 ? -23.136 27.660 3.460 1.00 45.06 92 ALA A N 1
ATOM 703 C CA . ALA A 1 92 ? -21.806 27.666 4.049 1.00 45.06 92 ALA A CA 1
ATOM 704 C C . ALA A 1 92 ? -21.708 28.662 5.211 1.00 45.06 92 ALA A C 1
ATOM 706 O O . ALA A 1 92 ? -22.208 29.783 5.156 1.00 45.06 92 ALA A O 1
ATOM 707 N N . ARG A 1 93 ? -20.973 28.290 6.267 1.00 47.28 93 ARG A N 1
ATOM 708 C CA . ARG A 1 93 ? -20.662 29.209 7.382 1.00 47.28 93 ARG A CA 1
ATOM 709 C C . ARG A 1 93 ? -19.624 30.265 6.988 1.00 47.28 93 ARG A C 1
ATOM 711 O O . ARG A 1 93 ? -19.658 31.384 7.498 1.00 47.28 93 ARG A O 1
ATOM 718 N N . ALA A 1 94 ? -18.697 29.899 6.112 1.00 48.66 94 ALA A N 1
ATOM 719 C CA . ALA A 1 94 ? -17.749 30.764 5.427 1.00 48.66 94 ALA A CA 1
ATOM 720 C C . ALA A 1 94 ? -17.211 30.015 4.195 1.00 48.66 94 ALA A C 1
ATOM 722 O O . ALA A 1 94 ? -17.385 28.800 4.105 1.00 48.66 94 ALA A O 1
ATOM 723 N N . PHE A 1 95 ? -16.600 30.716 3.242 1.00 48.59 95 PHE A N 1
ATOM 724 C CA . PHE A 1 95 ? -15.926 30.097 2.100 1.00 48.59 95 PHE A CA 1
ATOM 725 C C . PHE A 1 95 ? -14.814 30.996 1.545 1.00 48.59 95 PHE A C 1
ATOM 727 O O . PHE A 1 95 ? -14.843 32.218 1.713 1.00 48.59 95 PHE A O 1
ATOM 734 N N . THR A 1 96 ? -13.861 30.401 0.828 1.00 57.00 96 THR A N 1
ATOM 735 C CA . THR A 1 96 ? -12.717 31.107 0.232 1.00 57.00 96 THR A CA 1
ATOM 736 C C . THR A 1 96 ? -12.691 30.979 -1.287 1.00 57.00 96 THR A C 1
ATOM 738 O O . THR A 1 96 ? -12.761 29.873 -1.822 1.00 57.00 96 THR A O 1
ATOM 741 N N . VAL A 1 97 ? -12.510 32.105 -1.983 1.00 50.38 97 VAL A N 1
ATOM 742 C CA . VAL A 1 97 ? -12.275 32.172 -3.434 1.00 50.38 97 VAL A CA 1
ATOM 743 C C . VAL A 1 97 ? -11.058 33.054 -3.700 1.00 50.38 97 VAL A C 1
ATOM 745 O O . VAL A 1 97 ? -11.063 34.256 -3.425 1.00 50.38 97 VAL A O 1
ATOM 748 N N . GLY A 1 98 ? -9.990 32.468 -4.242 1.00 63.19 98 GLY A N 1
ATOM 749 C CA . GLY A 1 98 ? -8.725 33.181 -4.425 1.00 63.19 98 GLY A CA 1
ATOM 750 C C . GLY A 1 98 ? -8.157 33.653 -3.084 1.00 63.19 98 GLY A C 1
ATOM 751 O O . GLY A 1 98 ? -8.024 32.880 -2.139 1.00 63.19 98 GLY A O 1
ATOM 752 N N . GLN A 1 99 ? -7.866 34.951 -2.992 1.00 62.56 99 GLN A N 1
ATOM 753 C CA . GLN A 1 99 ? -7.430 35.596 -1.748 1.00 62.56 99 GLN A CA 1
ATOM 754 C C . GLN A 1 99 ? -8.590 36.231 -0.960 1.00 62.56 99 GLN A C 1
ATOM 756 O O . GLN A 1 99 ? -8.350 37.007 -0.039 1.00 62.56 99 GLN A O 1
ATOM 761 N N . HIS A 1 100 ? -9.844 35.936 -1.309 1.00 65.94 100 HIS A N 1
ATOM 762 C CA . HIS A 1 100 ? -11.016 36.469 -0.621 1.00 65.94 100 HIS A CA 1
ATOM 763 C C . HIS A 1 100 ? -11.666 35.399 0.249 1.00 65.94 100 HIS A C 1
ATOM 765 O O . HIS A 1 100 ? -11.994 34.320 -0.236 1.00 65.94 100 HIS A O 1
ATOM 771 N N . VAL A 1 101 ? -11.896 35.724 1.516 1.00 61.53 101 VAL A N 1
ATOM 772 C CA . VAL A 1 101 ? -12.606 34.881 2.479 1.00 61.53 101 VAL A CA 1
ATOM 773 C C . VAL A 1 101 ? -13.934 35.544 2.816 1.00 61.53 101 VAL A C 1
ATOM 775 O O . VAL A 1 101 ? -13.949 36.708 3.202 1.00 61.53 101 VAL A O 1
ATOM 778 N N . VAL A 1 102 ? -15.045 34.831 2.682 1.00 63.56 102 VAL A N 1
ATOM 779 C CA . VAL A 1 102 ? -16.409 35.351 2.834 1.00 63.56 102 VAL A CA 1
ATOM 780 C C . VAL A 1 102 ? -17.094 34.624 3.986 1.00 63.56 102 VAL A C 1
ATOM 782 O O . VAL A 1 102 ? -17.131 33.401 3.992 1.00 63.56 102 VAL A O 1
ATOM 785 N N . PHE A 1 103 ? -17.639 35.350 4.963 1.00 71.12 103 PHE A N 1
ATOM 786 C CA . PHE A 1 103 ? -18.302 34.774 6.139 1.00 71.12 103 PHE A CA 1
ATOM 787 C C . PHE A 1 103 ? -19.820 34.973 6.118 1.00 71.12 103 PHE A C 1
ATOM 789 O O . PHE A 1 103 ? -20.314 36.047 5.772 1.00 71.12 103 PHE A O 1
ATOM 796 N N . GLY A 1 104 ? -20.539 33.951 6.592 1.00 69.75 104 GLY A N 1
ATOM 797 C CA . GLY A 1 104 ? -21.959 34.009 6.930 1.00 69.75 104 GLY A CA 1
ATOM 798 C C . GLY A 1 104 ? -22.255 34.987 8.072 1.00 69.75 104 GLY A C 1
ATOM 799 O O . GLY A 1 104 ? -21.359 35.374 8.836 1.00 69.75 104 GLY A O 1
ATOM 800 N N . ALA A 1 105 ? -23.525 35.373 8.229 1.00 75.25 105 ALA A N 1
ATOM 801 C CA . ALA A 1 105 ? -23.931 36.321 9.268 1.00 75.25 105 ALA A CA 1
ATOM 802 C C . ALA A 1 105 ? -23.474 35.855 10.666 1.00 75.25 105 ALA A C 1
ATOM 804 O O . ALA A 1 105 ? -23.764 34.742 11.107 1.00 75.25 105 ALA A O 1
ATOM 805 N N . GLY A 1 106 ? -22.722 36.710 11.366 1.00 71.62 106 GLY A N 1
ATOM 806 C CA . GLY A 1 106 ? -22.218 36.434 12.717 1.00 71.62 106 GLY A CA 1
ATOM 807 C C . GLY A 1 106 ? -21.106 35.378 12.816 1.00 71.62 106 GLY A C 1
ATOM 808 O O . GLY A 1 106 ? -20.684 35.066 13.928 1.00 71.62 106 GLY A O 1
ATOM 809 N N . GLN A 1 107 ? -20.606 34.840 11.696 1.00 72.88 107 GLN A N 1
ATOM 810 C CA . GLN A 1 107 ? -19.597 33.770 11.697 1.00 72.88 107 GLN A CA 1
ATOM 811 C C . GLN A 1 107 ? -18.154 34.293 11.793 1.00 72.88 107 GLN A C 1
ATOM 813 O O . GLN A 1 107 ? -17.275 33.595 12.304 1.00 72.88 107 GLN A O 1
ATOM 818 N N . PHE A 1 108 ? -17.895 35.539 11.379 1.00 67.56 108 PHE A N 1
ATOM 819 C CA . PHE A 1 108 ? -16.598 36.182 11.604 1.00 67.56 108 PHE A CA 1
ATOM 820 C C . PHE A 1 108 ? -16.476 36.687 13.047 1.00 67.56 108 PHE A C 1
ATOM 822 O O . PHE A 1 108 ? -16.796 37.831 13.369 1.00 67.56 108 PHE A O 1
ATOM 829 N N . ALA A 1 109 ? -15.998 35.811 13.929 1.00 62.53 109 ALA A N 1
ATOM 830 C CA . ALA A 1 109 ? -15.793 36.105 15.346 1.00 62.53 109 ALA A CA 1
ATOM 831 C C . ALA A 1 109 ? -14.351 35.772 15.783 1.00 62.53 109 ALA A C 1
ATOM 833 O O . ALA A 1 109 ? -14.145 34.828 16.549 1.00 62.53 109 ALA A O 1
ATOM 834 N N . PRO A 1 110 ? -13.328 36.534 15.344 1.00 50.28 110 PRO A N 1
ATOM 835 C CA . PRO A 1 110 ? -11.911 36.225 15.607 1.00 50.28 110 PRO A CA 1
ATOM 836 C C . PRO A 1 110 ? -11.515 36.312 17.094 1.00 50.28 110 PRO A C 1
ATOM 838 O O . PRO A 1 110 ? -10.441 35.872 17.500 1.00 50.28 110 PRO A O 1
ATOM 841 N N . HIS A 1 111 ? -12.393 36.855 17.937 1.00 54.16 111 HIS A N 1
ATOM 842 C CA . HIS A 1 111 ? -12.240 36.889 19.389 1.00 54.16 111 HIS A CA 1
ATOM 843 C C . HIS A 1 111 ? -12.807 35.632 20.083 1.00 54.16 111 HIS A C 1
ATOM 845 O O . HIS A 1 111 ? -12.512 35.402 21.254 1.00 54.16 111 HIS A O 1
ATOM 851 N N . ARG A 1 112 ? -13.572 34.785 19.376 1.00 45.16 112 ARG A N 1
ATOM 852 C CA . ARG A 1 112 ? -14.131 33.519 19.883 1.00 45.16 112 ARG A CA 1
ATOM 853 C C . ARG A 1 112 ? -13.358 32.325 19.324 1.00 45.16 112 ARG A C 1
ATOM 855 O O . ARG A 1 112 ? -12.904 32.346 18.183 1.00 45.16 112 ARG A O 1
ATOM 862 N N . GLY A 1 113 ? -13.224 31.261 20.117 1.00 39.59 113 GLY A N 1
ATOM 863 C CA . GLY A 1 113 ? -12.468 30.063 19.723 1.00 39.59 113 GLY A CA 1
ATOM 864 C C . GLY A 1 113 ? -12.987 29.409 18.436 1.00 39.59 113 GLY A C 1
ATOM 865 O O . GLY A 1 113 ? -12.196 29.039 17.572 1.00 39.59 113 GLY A O 1
ATOM 866 N N . GLU A 1 114 ? -14.308 29.340 18.277 1.00 40.19 114 GLU A N 1
ATOM 867 C CA . GLU A 1 114 ? -14.961 28.795 17.080 1.00 40.19 114 GLU A CA 1
ATOM 868 C C . GLU A 1 114 ? -14.738 29.670 15.840 1.00 40.19 114 GLU A C 1
ATOM 870 O O . GLU A 1 114 ? -14.408 29.152 14.776 1.00 40.19 114 GLU A O 1
ATOM 875 N N . GLY A 1 115 ? -14.822 30.997 15.983 1.00 42.12 115 GLY A N 1
ATOM 876 C CA . GLY A 1 115 ? -14.573 31.932 14.884 1.00 42.12 115 GLY A CA 1
ATOM 877 C C . GLY A 1 115 ? -13.103 31.978 14.456 1.00 42.12 115 GLY A C 1
ATOM 878 O O . GLY A 1 115 ? -12.822 32.092 13.267 1.00 42.12 115 GLY A O 1
ATOM 879 N N . ARG A 1 116 ? -12.148 31.799 15.384 1.00 47.12 116 ARG A N 1
ATOM 880 C CA . ARG A 1 116 ? -10.719 31.634 15.042 1.00 47.12 116 ARG A CA 1
ATOM 881 C C . ARG A 1 116 ? -10.446 30.350 14.271 1.00 47.12 116 ARG A C 1
ATOM 883 O O . ARG A 1 116 ? -9.642 30.369 13.346 1.00 47.12 116 ARG A O 1
ATOM 890 N N . ARG A 1 117 ? -11.105 29.248 14.641 1.00 41.34 117 ARG A N 1
ATOM 891 C CA . ARG A 1 117 ? -10.989 27.976 13.917 1.00 41.34 117 ARG A CA 1
ATOM 892 C C . ARG A 1 117 ? -11.570 28.076 12.515 1.00 41.34 117 ARG A C 1
ATOM 894 O O . ARG A 1 117 ? -10.908 27.645 11.580 1.00 41.34 117 ARG A O 1
ATOM 901 N N . LEU A 1 118 ? -12.745 28.689 12.371 1.00 44.97 118 LEU A N 1
ATOM 902 C CA . LEU A 1 118 ? -13.361 28.920 11.066 1.00 44.97 118 LEU A CA 1
ATOM 903 C C . LEU A 1 118 ? -12.487 29.835 10.193 1.00 44.97 118 LEU A C 1
ATOM 905 O O . LEU A 1 118 ? -12.230 29.520 9.041 1.00 44.97 118 LEU A O 1
ATOM 909 N N . LEU A 1 119 ? -11.922 30.904 10.760 1.00 50.06 119 LEU A N 1
ATOM 910 C CA . LEU A 1 119 ? -10.981 31.768 10.045 1.00 50.06 119 LEU A CA 1
ATOM 911 C C . LEU A 1 119 ? -9.693 31.047 9.636 1.00 50.06 119 LEU A C 1
ATOM 913 O O . LEU A 1 119 ? -9.253 31.199 8.503 1.00 50.06 119 LEU A O 1
ATOM 917 N N . ALA A 1 120 ? -9.095 30.247 10.517 1.00 45.62 120 ALA A N 1
ATOM 918 C CA . ALA A 1 120 ? -7.906 29.467 10.180 1.00 45.62 120 ALA A CA 1
ATOM 919 C C . ALA A 1 120 ? -8.190 28.416 9.091 1.00 45.62 120 ALA A C 1
ATOM 921 O O . ALA A 1 120 ? -7.355 28.207 8.212 1.00 45.62 120 ALA A O 1
ATOM 922 N N . HIS A 1 121 ? -9.373 27.796 9.134 1.00 45.91 121 HIS A N 1
ATOM 923 C CA . HIS A 1 121 ? -9.852 26.850 8.127 1.00 45.91 121 HIS A CA 1
ATOM 924 C C . HIS A 1 121 ? -9.958 27.515 6.749 1.00 45.91 121 HIS A C 1
ATOM 926 O O . HIS A 1 121 ? -9.375 27.030 5.783 1.00 45.91 121 HIS A O 1
ATOM 932 N N . GLU A 1 122 ? -10.586 28.687 6.672 1.00 57.62 122 GLU A N 1
ATOM 933 C CA . GLU A 1 122 ? -10.724 29.402 5.403 1.00 57.62 122 GLU A CA 1
ATOM 934 C C . GLU A 1 122 ? -9.408 30.011 4.896 1.00 57.62 122 GLU A C 1
ATOM 936 O O . GLU A 1 122 ? -9.147 30.023 3.690 1.00 57.62 122 GLU A O 1
ATOM 941 N N . LEU A 1 123 ? -8.526 30.461 5.795 1.00 47.34 123 LEU A N 1
ATOM 942 C CA . LEU A 1 123 ? -7.197 30.956 5.426 1.00 47.34 123 LEU A CA 1
ATOM 943 C C . LEU A 1 123 ? -6.323 29.859 4.812 1.00 47.34 123 LEU A C 1
ATOM 945 O O . LEU A 1 123 ? -5.550 30.146 3.895 1.00 47.34 123 LEU A O 1
ATOM 949 N N . ALA A 1 124 ? -6.481 28.602 5.237 1.00 44.62 124 ALA A N 1
ATOM 950 C CA . ALA A 1 124 ? -5.799 27.472 4.610 1.00 44.62 124 ALA A CA 1
ATOM 951 C C . ALA A 1 124 ? -6.178 27.330 3.123 1.00 44.62 124 ALA A C 1
ATOM 953 O O . ALA A 1 124 ? -5.332 26.986 2.296 1.00 44.62 124 ALA A O 1
ATOM 954 N N . HIS A 1 125 ? -7.412 27.688 2.759 1.00 44.47 125 HIS A N 1
ATOM 955 C CA . HIS A 1 125 ? -7.897 27.641 1.381 1.00 44.47 125 HIS A CA 1
ATOM 956 C C . HIS A 1 125 ? -7.384 28.787 0.496 1.00 44.47 125 HIS A C 1
ATOM 958 O O . HIS A 1 125 ? -7.301 28.607 -0.717 1.00 44.47 125 HIS A O 1
ATOM 964 N N . THR A 1 126 ? -6.919 29.909 1.064 1.00 47.72 126 THR A N 1
ATOM 965 C CA . THR A 1 126 ? -6.295 30.999 0.274 1.00 47.72 126 THR A CA 1
ATOM 966 C C . THR A 1 126 ? -4.930 30.605 -0.300 1.00 47.72 126 THR A C 1
ATOM 968 O O . THR A 1 126 ? -4.435 31.227 -1.235 1.00 47.72 126 THR A O 1
ATOM 971 N N . ARG A 1 127 ? -4.317 29.537 0.236 1.00 48.06 127 ARG A N 1
ATOM 972 C CA . ARG A 1 127 ? -3.047 28.974 -0.250 1.00 48.06 127 ARG A CA 1
ATOM 973 C C . ARG A 1 127 ? -3.228 27.857 -1.277 1.00 48.06 127 ARG A C 1
ATOM 975 O O . ARG A 1 127 ? -2.253 27.458 -1.903 1.00 48.06 127 ARG A O 1
ATOM 982 N N . GLN A 1 128 ? -4.454 27.363 -1.449 1.00 41.34 128 GLN A N 1
ATOM 983 C CA . GLN A 1 128 ? -4.783 26.288 -2.388 1.00 41.34 128 GLN A CA 1
ATOM 984 C C . GLN A 1 128 ? -5.156 26.802 -3.785 1.00 41.34 128 GLN A C 1
ATOM 986 O O . GLN A 1 128 ? -5.422 25.998 -4.672 1.00 41.34 128 GLN A O 1
ATOM 991 N N . THR A 1 129 ? -5.177 28.119 -4.023 1.00 35.22 129 THR A N 1
ATOM 992 C CA . THR A 1 129 ? -5.609 28.670 -5.316 1.00 35.22 129 THR A CA 1
ATOM 993 C C . THR A 1 129 ? -4.503 28.616 -6.364 1.00 35.22 129 THR A C 1
ATOM 995 O O . THR A 1 129 ? -3.881 29.619 -6.712 1.00 35.22 129 THR A O 1
ATOM 998 N N . GLY A 1 130 ? -4.302 27.409 -6.876 1.00 33.25 130 GLY A N 1
ATOM 999 C CA . GLY A 1 130 ? -3.769 27.101 -8.191 1.00 33.25 130 GLY A CA 1
ATOM 1000 C C . GLY A 1 130 ? -4.515 25.867 -8.696 1.00 33.25 130 GLY A C 1
ATOM 1001 O O . GLY A 1 130 ? -4.190 24.760 -8.290 1.00 33.25 130 GLY A O 1
ATOM 1002 N N . SER A 1 131 ? -5.510 26.090 -9.561 1.00 28.81 131 SER A N 1
ATOM 1003 C CA . SER A 1 131 ? -6.420 25.124 -10.210 1.00 28.81 131 SER A CA 1
ATOM 1004 C C . SER A 1 131 ? -7.477 24.430 -9.334 1.00 28.81 131 SER A C 1
ATOM 1006 O O . SER A 1 131 ? -7.194 23.724 -8.373 1.00 28.81 131 SER A O 1
ATOM 1008 N N . GLU A 1 132 ? -8.727 24.679 -9.717 1.00 32.66 132 GLU A N 1
ATOM 1009 C CA . GLU A 1 132 ? -9.969 24.145 -9.172 1.00 32.66 132 GLU A CA 1
ATOM 1010 C C . GLU A 1 132 ? -10.186 22.684 -9.597 1.00 32.66 132 GLU A C 1
ATOM 1012 O O . GLU A 1 132 ? -10.203 22.391 -10.785 1.00 32.66 132 GLU A O 1
ATOM 1017 N N . GLU A 1 133 ? -10.392 21.798 -8.618 1.00 25.08 133 GLU A N 1
ATOM 1018 C CA . GLU A 1 133 ? -11.422 20.743 -8.594 1.00 25.08 133 GLU A CA 1
ATOM 1019 C C . GLU A 1 133 ? -11.396 20.095 -7.195 1.00 25.08 133 GLU A C 1
ATOM 1021 O O . GLU A 1 133 ? -10.549 19.263 -6.869 1.00 25.08 133 GLU A O 1
ATOM 1026 N N . ARG A 1 134 ? -12.310 20.503 -6.304 1.00 26.09 134 ARG A N 1
ATOM 1027 C CA . ARG A 1 134 ? -12.545 19.764 -5.054 1.00 26.09 134 ARG A CA 1
ATOM 1028 C C . ARG A 1 134 ? -13.368 18.527 -5.394 1.00 26.09 134 ARG A C 1
ATOM 1030 O O . ARG A 1 134 ? -14.559 18.628 -5.669 1.00 26.09 134 ARG A O 1
ATOM 1037 N N . VAL A 1 135 ? -12.734 17.360 -5.378 1.00 27.56 135 VAL A N 1
ATOM 1038 C CA . VAL A 1 135 ? -13.407 16.084 -5.643 1.00 27.56 135 VAL A CA 1
ATOM 1039 C C . VAL A 1 135 ? -14.191 15.635 -4.404 1.00 27.56 135 VAL A C 1
ATOM 1041 O O . VAL A 1 135 ? -13.605 15.192 -3.419 1.00 27.56 135 VAL A O 1
ATOM 1044 N N . ALA A 1 136 ? -15.520 15.717 -4.468 1.00 25.48 136 ALA A N 1
ATOM 1045 C CA . ALA A 1 136 ? -16.438 15.073 -3.527 1.00 25.48 136 ALA A CA 1
ATOM 1046 C C . ALA A 1 136 ? -16.495 13.549 -3.758 1.00 25.48 136 ALA A C 1
ATOM 1048 O O . ALA A 1 136 ? -16.270 13.075 -4.878 1.00 25.48 136 ALA A O 1
ATOM 1049 N N . ARG A 1 137 ? -16.809 12.751 -2.724 1.00 30.61 137 ARG A N 1
ATOM 1050 C CA . ARG A 1 137 ? -17.117 11.318 -2.883 1.00 30.61 137 ARG A CA 1
ATOM 1051 C C . ARG A 1 137 ? -18.494 11.168 -3.556 1.00 30.61 137 ARG A C 1
ATOM 1053 O O . ARG A 1 137 ? -19.438 11.836 -3.171 1.00 30.61 137 ARG A O 1
ATOM 1060 N N . ASP A 1 138 ? -18.562 10.331 -4.589 1.00 26.08 138 ASP A N 1
ATOM 1061 C CA . ASP A 1 138 ? -19.824 9.906 -5.208 1.00 26.08 138 ASP A CA 1
ATOM 1062 C C . ASP A 1 138 ? -20.146 8.574 -4.520 1.00 26.08 138 ASP A C 1
ATOM 1064 O O . ASP A 1 138 ? -19.195 7.804 -4.304 1.00 26.08 138 ASP A O 1
ATOM 1068 N N . PRO A 1 139 ? -21.400 8.284 -4.134 1.00 28.28 139 PRO A N 1
ATOM 1069 C CA . PRO A 1 139 ? -21.749 6.974 -3.607 1.00 28.28 139 PRO A CA 1
ATOM 1070 C C . PRO A 1 139 ? -21.329 5.915 -4.627 1.00 28.28 139 PRO A C 1
ATOM 1072 O O . PRO A 1 139 ? -21.622 6.041 -5.813 1.00 28.28 139 PRO A O 1
ATOM 1075 N N . VAL A 1 140 ? -20.608 4.890 -4.177 1.00 32.97 140 VAL A N 1
ATOM 1076 C CA . VAL A 1 140 ? -20.229 3.750 -5.015 1.00 32.97 140 VAL A CA 1
ATOM 1077 C C . VAL A 1 140 ? -21.348 2.707 -4.883 1.00 32.97 140 VAL A C 1
ATOM 1079 O O . VAL A 1 140 ? -21.422 2.046 -3.848 1.00 32.97 140 VAL A O 1
ATOM 1082 N N . PRO A 1 141 ? -22.264 2.564 -5.863 1.00 33.97 141 PRO A N 1
ATOM 1083 C CA . PRO A 1 141 ? -23.334 1.566 -5.790 1.00 33.97 141 PRO A CA 1
ATOM 1084 C C . PRO A 1 141 ? -22.815 0.124 -5.894 1.00 33.97 141 PRO A C 1
ATOM 1086 O O . PRO A 1 141 ? -23.458 -0.784 -5.373 1.00 33.97 141 PRO A O 1
ATOM 1089 N N . GLU A 1 142 ? -21.639 -0.087 -6.490 1.00 40.88 142 GLU A N 1
ATOM 1090 C CA . GLU A 1 142 ? -20.938 -1.371 -6.549 1.00 40.88 142 GLU A CA 1
ATOM 1091 C C . GLU A 1 142 ? -19.431 -1.117 -6.484 1.00 40.88 142 GLU A C 1
ATOM 1093 O O . GLU A 1 142 ? -18.909 -0.438 -7.362 1.00 40.88 142 GLU A O 1
ATOM 1098 N N . VAL A 1 143 ? -18.779 -1.611 -5.421 1.00 36.28 143 VAL A N 1
ATOM 1099 C CA . VAL A 1 143 ? -17.388 -2.107 -5.299 1.00 36.28 143 VAL A CA 1
ATOM 1100 C C . VAL A 1 143 ? -16.946 -1.929 -3.833 1.00 36.28 143 VAL A C 1
ATOM 1102 O O . VAL A 1 143 ? -16.655 -0.827 -3.384 1.00 36.28 143 VAL A O 1
ATOM 1105 N N . GLN A 1 144 ? -16.898 -3.038 -3.089 1.00 45.03 144 GLN A N 1
ATOM 1106 C CA . GLN A 1 144 ? -16.360 -3.130 -1.725 1.00 45.03 144 GLN A CA 1
ATOM 1107 C C . GLN A 1 144 ? -15.016 -3.844 -1.779 1.00 45.03 144 GLN A C 1
ATOM 1109 O O . GLN A 1 144 ? -15.007 -5.014 -2.149 1.00 45.03 144 GLN A O 1
ATOM 1114 N N . SER A 1 145 ? -13.904 -3.206 -1.410 1.00 42.62 145 SER A N 1
ATOM 1115 C CA . SER A 1 145 ? -12.571 -3.830 -1.405 1.00 42.62 145 SER A CA 1
ATOM 1116 C C . SER A 1 145 ? -12.547 -5.181 -0.679 1.00 42.62 145 SER A C 1
ATOM 1118 O O . SER A 1 145 ? -12.790 -5.260 0.525 1.00 42.62 145 SER A O 1
ATOM 1120 N N . LYS A 1 146 ? -12.151 -6.245 -1.381 1.00 46.62 146 LYS A N 1
ATOM 1121 C CA . LYS A 1 146 ? -11.515 -7.384 -0.723 1.00 46.62 146 LYS A CA 1
ATOM 1122 C C . LYS A 1 146 ? -10.140 -6.906 -0.255 1.00 46.62 146 LYS A C 1
ATOM 1124 O O . LYS A 1 146 ? -9.393 -6.364 -1.067 1.00 46.62 146 LYS A O 1
ATOM 1129 N N . GLY A 1 147 ? -9.818 -7.086 1.025 1.00 48.41 147 GLY A N 1
ATOM 1130 C CA . GLY A 1 147 ? -8.481 -6.783 1.535 1.00 48.41 147 GLY A CA 1
ATOM 1131 C C . GLY A 1 147 ? -7.400 -7.442 0.675 1.00 48.41 147 GLY A C 1
ATOM 1132 O O . GLY A 1 147 ? -7.546 -8.595 0.256 1.00 48.41 147 GLY A O 1
ATOM 1133 N N . ILE A 1 148 ? -6.343 -6.692 0.370 1.00 57.16 148 ILE A N 1
ATOM 1134 C CA . ILE A 1 148 ? -5.190 -7.182 -0.389 1.00 57.16 148 ILE A CA 1
ATOM 1135 C C . ILE A 1 148 ? -4.089 -7.599 0.579 1.00 57.16 148 ILE A C 1
ATOM 1137 O O . ILE A 1 148 ? -3.754 -6.868 1.501 1.00 57.16 148 ILE A O 1
ATOM 1141 N N . GLU A 1 149 ? -3.519 -8.784 0.379 1.00 59.12 149 GLU A N 1
ATOM 1142 C CA . GLU A 1 149 ? -2.413 -9.243 1.216 1.00 59.12 149 GLU A CA 1
ATOM 1143 C C . GLU A 1 149 ? -1.115 -8.544 0.792 1.00 59.12 149 GLU A C 1
ATOM 1145 O O . GLU A 1 149 ? -0.572 -8.809 -0.288 1.00 59.12 149 GLU A O 1
ATOM 1150 N N . LEU A 1 150 ? -0.600 -7.674 1.659 1.00 65.50 150 LEU A N 1
ATOM 1151 C CA . LEU A 1 150 ? 0.695 -7.031 1.477 1.00 65.50 150 LEU A CA 1
ATOM 1152 C C . LEU A 1 150 ? 1.807 -7.862 2.119 1.00 65.50 150 LEU A C 1
ATOM 1154 O O . LEU A 1 150 ? 1.839 -8.091 3.326 1.00 65.50 150 LEU A O 1
ATOM 1158 N N . ASP A 1 151 ? 2.736 -8.321 1.286 1.00 68.88 151 ASP A N 1
ATOM 1159 C CA . ASP A 1 151 ? 3.879 -9.130 1.695 1.00 68.88 151 ASP A CA 1
ATOM 1160 C C . ASP A 1 151 ? 5.156 -8.508 1.133 1.00 68.88 151 ASP A C 1
ATOM 1162 O O . ASP A 1 151 ? 5.321 -8.408 -0.086 1.00 68.88 151 ASP A O 1
ATOM 1166 N N . ARG A 1 152 ? 6.063 -8.103 2.030 1.00 81.06 152 ARG A N 1
ATOM 1167 C CA . ARG A 1 152 ? 7.350 -7.499 1.669 1.00 81.06 152 ARG A CA 1
ATOM 1168 C C . ARG A 1 152 ? 8.139 -8.392 0.712 1.00 81.06 152 ARG A C 1
ATOM 1170 O O . ARG A 1 152 ? 8.709 -7.878 -0.244 1.00 81.06 152 ARG A O 1
ATOM 1177 N N . THR A 1 153 ? 8.094 -9.712 0.893 1.00 82.38 153 THR A N 1
ATOM 1178 C CA . THR A 1 153 ? 8.832 -10.657 0.041 1.00 82.38 153 THR A CA 1
ATOM 1179 C C . THR A 1 153 ? 8.329 -10.646 -1.405 1.00 82.38 153 THR A C 1
ATOM 1181 O O . THR A 1 153 ? 9.119 -10.767 -2.340 1.00 82.38 153 THR A O 1
ATOM 1184 N N . LYS A 1 154 ? 7.022 -10.422 -1.616 1.00 85.06 154 LYS A N 1
ATOM 1185 C CA . LYS A 1 154 ? 6.429 -10.286 -2.957 1.00 85.06 154 LYS A CA 1
ATOM 1186 C C . LYS A 1 154 ? 6.838 -8.972 -3.626 1.00 85.06 154 LYS A C 1
ATOM 1188 O O . LYS A 1 154 ? 7.030 -8.954 -4.838 1.00 85.06 154 LYS A O 1
ATOM 1193 N N . ILE A 1 155 ? 7.002 -7.895 -2.854 1.00 86.69 155 ILE A N 1
ATOM 1194 C CA . ILE A 1 155 ? 7.500 -6.605 -3.360 1.00 86.69 155 ILE A CA 1
ATOM 1195 C C . ILE A 1 155 ? 8.987 -6.725 -3.727 1.00 86.69 155 ILE A C 1
ATOM 1197 O O . ILE A 1 155 ? 9.401 -6.334 -4.818 1.00 86.69 155 ILE A O 1
ATOM 1201 N N . GLU A 1 156 ? 9.791 -7.327 -2.851 1.00 86.81 156 GLU A N 1
ATOM 1202 C CA . GLU A 1 156 ? 11.227 -7.542 -3.068 1.00 86.81 156 GLU A CA 1
ATOM 1203 C C . GLU A 1 156 ? 11.497 -8.414 -4.299 1.00 86.81 156 GLU A C 1
ATOM 1205 O O . GLU A 1 156 ? 12.405 -8.115 -5.075 1.00 86.81 156 GLU A O 1
ATOM 1210 N N . ALA A 1 157 ? 10.654 -9.421 -4.552 1.00 89.62 157 ALA A N 1
ATOM 1211 C CA . ALA A 1 157 ? 10.744 -10.270 -5.738 1.00 89.62 157 ALA A CA 1
ATOM 1212 C C . ALA A 1 157 ? 10.589 -9.508 -7.069 1.00 89.62 157 ALA A C 1
ATOM 1214 O O . ALA A 1 157 ? 11.042 -10.002 -8.101 1.00 89.62 157 ALA A O 1
ATOM 1215 N N . LEU A 1 158 ? 9.991 -8.310 -7.064 1.00 87.75 158 LEU A N 1
ATOM 1216 C CA . LEU A 1 158 ? 9.869 -7.459 -8.255 1.00 87.75 158 LEU A CA 1
ATOM 1217 C C . LEU A 1 158 ? 11.053 -6.513 -8.451 1.00 87.75 158 LEU A C 1
ATOM 1219 O O . LEU A 1 158 ? 11.236 -6.001 -9.552 1.00 87.75 158 LEU A O 1
ATOM 1223 N N . THR A 1 159 ? 11.885 -6.310 -7.426 1.00 84.50 159 THR A N 1
ATOM 1224 C CA . THR A 1 159 ? 13.069 -5.442 -7.525 1.00 84.50 159 THR A CA 1
ATOM 1225 C C . THR A 1 159 ? 14.050 -5.886 -8.622 1.00 84.50 159 THR A C 1
ATOM 1227 O O . THR A 1 159 ? 14.486 -5.031 -9.391 1.00 84.50 159 THR A O 1
ATOM 1230 N N . PRO A 1 160 ? 14.415 -7.180 -8.761 1.00 85.50 160 PRO A N 1
ATOM 1231 C CA . PRO A 1 160 ? 15.363 -7.595 -9.796 1.00 85.50 160 PRO A CA 1
ATOM 1232 C C . PRO A 1 160 ? 14.741 -7.692 -11.200 1.00 85.50 160 PRO A C 1
ATOM 1234 O O . PRO A 1 160 ? 15.451 -8.001 -12.158 1.00 85.50 160 PRO A O 1
ATOM 1237 N N . VAL A 1 161 ? 13.431 -7.475 -11.354 1.00 86.75 161 VAL A N 1
ATOM 1238 C CA . VAL A 1 161 ? 12.737 -7.647 -12.635 1.00 86.75 161 VAL A CA 1
ATOM 1239 C C . VAL A 1 161 ? 12.949 -6.412 -13.512 1.00 86.75 161 VAL A C 1
ATOM 1241 O O . VAL A 1 161 ? 12.378 -5.354 -13.260 1.00 86.75 161 VAL A O 1
ATOM 1244 N N . SER A 1 162 ? 13.733 -6.551 -14.586 1.00 89.94 162 SER A N 1
ATOM 1245 C CA . SER A 1 162 ? 13.902 -5.477 -15.577 1.00 89.94 162 SER A CA 1
ATOM 1246 C C . SER A 1 162 ? 12.634 -5.284 -16.407 1.00 89.94 162 SER A C 1
ATOM 1248 O O . SER A 1 162 ? 12.202 -6.189 -17.125 1.00 89.94 162 SER A O 1
ATOM 1250 N N . TYR A 1 163 ? 12.078 -4.070 -16.380 1.00 94.12 163 TYR A N 1
ATOM 1251 C CA . TYR A 1 163 ? 10.956 -3.678 -17.235 1.00 94.12 163 TYR A CA 1
ATOM 1252 C C . TYR A 1 163 ? 11.268 -3.892 -18.724 1.00 94.12 163 TYR A C 1
ATOM 1254 O O . TYR A 1 163 ? 10.494 -4.518 -19.452 1.00 94.12 163 TYR A O 1
ATOM 1262 N N . TRP A 1 164 ? 12.412 -3.381 -19.189 1.00 94.44 164 TRP A N 1
ATOM 1263 C CA . TRP A 1 164 ? 12.740 -3.355 -20.614 1.00 94.44 164 TRP A CA 1
ATOM 1264 C C . TRP A 1 164 ? 13.094 -4.729 -21.160 1.00 94.44 164 TRP A C 1
ATOM 1266 O O . TRP A 1 164 ? 12.661 -5.065 -22.261 1.00 94.44 164 TRP A O 1
ATOM 1276 N N . GLU A 1 165 ? 13.806 -5.543 -20.386 1.00 93.62 165 GLU A N 1
ATOM 1277 C CA . GLU A 1 165 ? 14.100 -6.923 -20.765 1.00 93.62 165 GLU A CA 1
ATOM 1278 C C . GLU A 1 165 ? 12.821 -7.731 -20.948 1.00 93.62 165 GLU A C 1
ATOM 1280 O O . GLU A 1 165 ? 12.610 -8.324 -22.008 1.00 93.62 165 GLU A O 1
ATOM 1285 N N . GLN A 1 166 ? 11.900 -7.652 -19.987 1.00 94.00 166 GLN A N 1
ATOM 1286 C CA . GLN A 1 166 ? 10.605 -8.317 -20.105 1.00 94.00 166 GLN A CA 1
ATOM 1287 C C . GLN A 1 166 ? 9.790 -7.779 -21.285 1.00 94.00 166 GLN A C 1
ATOM 1289 O O . GLN A 1 166 ? 9.186 -8.561 -22.023 1.00 94.00 166 GLN A O 1
ATOM 1294 N N . LYS A 1 167 ? 9.796 -6.462 -21.522 1.00 92.50 167 LYS A N 1
ATOM 1295 C CA . LYS A 1 167 ? 9.091 -5.852 -22.657 1.00 92.50 167 LYS A CA 1
ATOM 1296 C C . LYS A 1 167 ? 9.632 -6.337 -24.005 1.00 92.50 167 LYS A C 1
ATOM 1298 O O . LYS A 1 167 ? 8.850 -6.618 -24.914 1.00 92.50 167 LYS A O 1
ATOM 1303 N N . VAL A 1 168 ? 10.952 -6.464 -24.145 1.00 94.12 168 VAL A N 1
ATOM 1304 C CA . VAL A 1 168 ? 11.569 -7.034 -25.351 1.00 94.12 168 VAL A CA 1
ATOM 1305 C C . VAL A 1 168 ? 11.184 -8.505 -25.476 1.00 94.12 168 VAL A C 1
ATOM 1307 O O . VAL A 1 168 ? 10.675 -8.907 -26.522 1.00 94.12 168 VAL A O 1
ATOM 1310 N N . MET A 1 169 ? 11.323 -9.283 -24.400 1.00 93.50 169 MET A N 1
ATOM 1311 C CA . MET A 1 169 ? 11.006 -10.714 -24.370 1.00 93.50 169 MET A CA 1
ATOM 1312 C C . MET A 1 169 ? 9.533 -11.021 -24.661 1.00 93.50 169 MET A C 1
ATOM 1314 O O . MET A 1 169 ? 9.214 -12.106 -25.152 1.00 93.50 169 MET A O 1
ATOM 1318 N N . GLN A 1 170 ? 8.603 -10.100 -24.395 1.00 91.62 170 GLN A N 1
ATOM 1319 C CA . GLN A 1 170 ? 7.198 -10.260 -24.785 1.00 91.62 170 GLN A CA 1
ATOM 1320 C C . GLN A 1 170 ? 7.036 -10.348 -26.306 1.00 91.62 170 GLN A C 1
ATOM 1322 O O . GLN A 1 170 ? 6.241 -11.161 -26.783 1.00 91.62 170 GLN A O 1
ATOM 1327 N N . LYS A 1 171 ? 7.818 -9.571 -27.060 1.00 91.81 171 LYS A N 1
ATOM 1328 C CA . LYS A 1 171 ? 7.694 -9.447 -28.517 1.00 91.81 171 LYS A CA 1
ATOM 1329 C C . LYS A 1 171 ? 8.714 -10.278 -29.293 1.00 91.81 171 LYS A C 1
ATOM 1331 O O . LYS A 1 171 ? 8.371 -10.820 -30.341 1.00 91.81 171 LYS A O 1
ATOM 1336 N N . PHE A 1 172 ? 9.926 -10.413 -28.768 1.00 95.62 172 PHE A N 1
ATOM 1337 C CA . PHE A 1 172 ? 11.049 -11.056 -29.437 1.00 95.62 172 PHE A CA 1
ATOM 1338 C C . PHE A 1 172 ? 11.705 -12.118 -28.554 1.00 95.62 172 PHE A C 1
ATOM 1340 O O . PHE A 1 172 ? 11.638 -12.056 -27.328 1.00 95.62 172 PHE A O 1
ATOM 1347 N N . SER A 1 173 ? 12.379 -13.081 -29.173 1.00 95.25 173 SER A N 1
ATOM 1348 C CA . SER A 1 173 ? 13.405 -13.874 -28.495 1.00 95.25 173 SER A CA 1
ATOM 1349 C C . SER A 1 173 ? 14.658 -13.013 -28.346 1.00 95.25 173 SER A C 1
ATOM 1351 O O . SER A 1 173 ? 15.301 -12.694 -29.345 1.00 95.25 173 SER A O 1
ATOM 1353 N N . LEU A 1 174 ? 14.971 -12.606 -27.116 1.00 96.06 174 LEU A N 1
ATOM 1354 C CA . LEU A 1 174 ? 16.131 -11.770 -26.815 1.00 96.06 174 LEU A CA 1
ATOM 1355 C C . LEU A 1 174 ? 17.393 -12.629 -26.715 1.00 96.06 174 LEU A C 1
ATOM 1357 O O . LEU A 1 174 ? 17.420 -13.611 -25.974 1.00 96.06 174 LEU A O 1
ATOM 1361 N N . ILE A 1 175 ? 18.415 -12.266 -27.482 1.00 95.19 175 ILE A N 1
ATOM 1362 C CA . ILE A 1 175 ? 19.694 -12.972 -27.561 1.00 95.19 175 ILE A CA 1
ATOM 1363 C C . ILE A 1 175 ? 20.801 -11.954 -27.299 1.00 95.19 175 ILE A C 1
ATOM 1365 O O . ILE A 1 175 ? 20.768 -10.854 -27.841 1.00 95.19 175 ILE A O 1
ATOM 1369 N N . TYR A 1 176 ? 21.789 -12.327 -26.493 1.00 95.69 176 TYR A N 1
ATOM 1370 C CA . TYR A 1 176 ? 22.978 -11.516 -26.257 1.00 95.69 176 TYR A CA 1
ATOM 1371 C C . TYR A 1 176 ? 24.214 -12.251 -26.761 1.00 95.69 176 TYR A C 1
ATOM 1373 O O . TYR A 1 176 ? 24.342 -13.461 -26.554 1.00 95.69 176 TYR A O 1
ATOM 1381 N N . ASP A 1 177 ? 25.157 -11.518 -27.348 1.00 93.00 177 ASP A N 1
ATOM 1382 C CA . ASP A 1 177 ? 26.513 -12.039 -27.489 1.00 93.00 177 ASP A CA 1
ATOM 1383 C C . ASP A 1 177 ? 27.172 -12.182 -26.096 1.00 93.00 177 ASP A C 1
ATOM 1385 O O . ASP A 1 177 ? 26.757 -11.512 -25.142 1.00 93.00 177 ASP A O 1
ATOM 1389 N N . PRO A 1 178 ? 28.203 -13.032 -25.928 1.00 94.00 178 PRO A N 1
ATOM 1390 C CA . PRO A 1 178 ? 28.832 -13.245 -24.624 1.00 94.00 178 PRO A CA 1
ATOM 1391 C C . PRO A 1 178 ? 29.328 -11.956 -23.949 1.00 94.00 178 PRO A C 1
ATOM 1393 O O . PRO A 1 178 ? 29.265 -11.847 -22.719 1.00 94.00 178 PRO A O 1
ATOM 1396 N N . ASN A 1 179 ? 29.787 -10.968 -24.728 1.00 92.56 179 ASN A N 1
ATOM 1397 C CA . ASN A 1 179 ? 30.259 -9.698 -24.182 1.00 92.56 179 ASN A CA 1
ATOM 1398 C C . ASN A 1 179 ? 29.095 -8.819 -23.716 1.00 92.56 179 ASN A C 1
ATOM 1400 O O . ASN A 1 179 ? 29.149 -8.324 -22.587 1.00 92.56 179 ASN A O 1
ATOM 1404 N N . ALA A 1 180 ? 28.032 -8.667 -24.518 1.00 94.62 180 ALA A N 1
ATOM 1405 C CA . ALA A 1 180 ? 26.822 -7.966 -24.092 1.00 94.62 180 ALA A CA 1
ATOM 1406 C C . ALA A 1 180 ? 26.204 -8.630 -22.860 1.00 94.62 180 ALA A C 1
ATOM 1408 O O . ALA A 1 180 ? 25.904 -7.937 -21.895 1.00 94.62 180 ALA A O 1
ATOM 1409 N N . MET A 1 181 ? 26.092 -9.961 -22.831 1.00 93.75 181 MET A N 1
ATOM 1410 C CA . MET A 1 181 ? 25.537 -10.687 -21.684 1.00 93.75 181 MET A CA 1
ATOM 1411 C C . MET A 1 181 ? 26.317 -10.392 -20.394 1.00 93.75 181 MET A C 1
ATOM 1413 O O . MET A 1 181 ? 25.730 -10.056 -19.366 1.00 93.75 181 MET A O 1
ATOM 1417 N N . SER A 1 182 ? 27.651 -10.474 -20.449 1.00 93.44 182 SER A N 1
ATOM 1418 C CA . SER A 1 182 ? 28.529 -10.192 -19.304 1.00 93.44 182 SER A CA 1
ATOM 1419 C C . SER A 1 182 ? 28.435 -8.737 -18.836 1.00 93.44 182 SER A C 1
ATOM 1421 O O . SER A 1 182 ? 28.486 -8.462 -17.635 1.00 93.44 182 SER A O 1
ATOM 1423 N N . ARG A 1 183 ? 28.304 -7.797 -19.776 1.00 93.94 183 ARG A N 1
ATOM 1424 C CA . ARG A 1 183 ? 28.278 -6.356 -19.509 1.00 93.94 183 ARG A CA 1
ATOM 1425 C C . ARG A 1 183 ? 26.925 -5.893 -18.972 1.00 93.94 183 ARG A C 1
ATOM 1427 O O . ARG A 1 183 ? 26.866 -5.307 -17.895 1.00 93.94 183 ARG A O 1
ATOM 1434 N N . LEU A 1 184 ? 25.846 -6.226 -19.673 1.00 93.75 184 LEU A N 1
ATOM 1435 C CA . LEU A 1 184 ? 24.478 -5.847 -19.317 1.00 93.75 184 LEU A CA 1
ATOM 1436 C C . LEU A 1 184 ? 23.979 -6.559 -18.051 1.00 93.75 184 LEU A C 1
ATOM 1438 O O . LEU A 1 184 ? 23.135 -6.025 -17.338 1.00 93.75 184 LEU A O 1
ATOM 1442 N N . GLY A 1 185 ? 24.539 -7.726 -17.716 1.00 89.75 185 GLY A N 1
ATOM 1443 C CA . GLY A 1 185 ? 24.286 -8.383 -16.431 1.00 89.75 185 GLY A CA 1
ATOM 1444 C C . GLY A 1 185 ? 24.896 -7.660 -15.221 1.00 89.75 185 GLY A C 1
ATOM 1445 O O . GLY A 1 185 ? 24.447 -7.883 -14.100 1.00 89.75 185 GLY A O 1
ATOM 1446 N N . LYS A 1 186 ? 25.906 -6.800 -15.422 1.00 91.19 186 LYS A N 1
ATOM 1447 C CA . LYS A 1 186 ? 26.595 -6.056 -14.348 1.00 91.19 186 LYS A CA 1
ATOM 1448 C C . LYS A 1 186 ? 26.097 -4.625 -14.175 1.00 91.19 186 LYS A C 1
ATOM 1450 O O . LYS A 1 186 ? 26.285 -4.059 -13.103 1.00 91.19 186 LYS A O 1
ATOM 1455 N N . ASP A 1 187 ? 25.500 -4.043 -15.211 1.00 91.06 187 ASP A N 1
ATOM 1456 C CA . ASP A 1 187 ? 25.041 -2.654 -15.210 1.00 91.06 187 ASP A CA 1
ATOM 1457 C C . ASP A 1 187 ? 23.590 -2.571 -15.704 1.00 91.06 187 ASP A C 1
ATOM 1459 O O . ASP A 1 187 ? 23.304 -2.629 -16.903 1.00 91.06 187 ASP A O 1
ATOM 1463 N N . ALA A 1 188 ? 22.665 -2.458 -14.747 1.00 90.12 188 ALA A N 1
ATOM 1464 C CA . ALA A 1 188 ? 21.231 -2.419 -15.009 1.00 90.12 188 ALA A CA 1
ATOM 1465 C C . ALA A 1 188 ? 20.806 -1.171 -15.796 1.00 90.12 188 ALA A C 1
ATOM 1467 O O . ALA A 1 188 ? 19.945 -1.272 -16.665 1.00 90.12 188 ALA A O 1
ATOM 1468 N N . GLU A 1 189 ? 21.422 -0.014 -15.536 1.00 91.38 189 GLU A N 1
ATOM 1469 C CA . GLU A 1 189 ? 21.092 1.218 -16.254 1.00 91.38 189 GLU A CA 1
ATOM 1470 C C . GLU A 1 189 ? 21.575 1.142 -17.705 1.00 91.38 189 GLU A C 1
ATOM 1472 O O . GLU A 1 189 ? 20.851 1.559 -18.607 1.00 91.38 189 GLU A O 1
ATOM 1477 N N . GLU A 1 190 ? 22.760 0.575 -17.960 1.00 93.31 190 GLU A N 1
ATOM 1478 C CA . GLU A 1 190 ? 23.233 0.341 -19.329 1.00 93.31 190 GLU A CA 1
ATOM 1479 C C . GLU A 1 190 ? 22.319 -0.643 -20.074 1.00 93.31 190 GLU A C 1
ATOM 1481 O O . GLU A 1 190 ? 21.922 -0.369 -21.209 1.00 93.31 190 GLU A O 1
ATOM 1486 N N . ARG A 1 191 ? 21.910 -1.740 -19.423 1.00 93.94 191 ARG A N 1
ATOM 1487 C CA . ARG A 1 191 ? 20.931 -2.692 -19.977 1.00 93.94 191 ARG A CA 1
ATOM 1488 C C . ARG A 1 191 ? 19.626 -1.998 -20.332 1.00 93.94 191 ARG A C 1
ATOM 1490 O O . ARG A 1 191 ? 19.139 -2.138 -21.453 1.00 93.94 191 ARG A O 1
ATOM 1497 N N . ASP A 1 192 ? 19.068 -1.231 -19.409 1.00 93.69 192 ASP A N 1
ATOM 1498 C CA . ASP A 1 192 ? 17.784 -0.574 -19.614 1.00 93.69 192 ASP A CA 1
ATOM 1499 C C . ASP A 1 192 ? 17.893 0.534 -20.678 1.00 93.69 192 ASP A C 1
ATOM 1501 O O . ASP A 1 192 ? 16.981 0.688 -21.491 1.00 93.69 192 ASP A O 1
ATOM 1505 N N . ALA A 1 193 ? 19.024 1.241 -20.779 1.00 93.19 193 ALA A N 1
ATOM 1506 C CA . ALA A 1 193 ? 19.299 2.194 -21.858 1.00 93.19 193 ALA A CA 1
ATOM 1507 C C . ALA A 1 193 ? 19.344 1.507 -23.236 1.00 93.19 193 ALA A C 1
ATOM 1509 O O . ALA A 1 193 ? 18.714 1.985 -24.183 1.00 93.19 193 ALA A O 1
ATOM 1510 N N . VAL A 1 194 ? 20.028 0.363 -23.347 1.00 94.44 194 VAL A N 1
ATOM 1511 C CA . VAL A 1 194 ? 20.127 -0.435 -24.583 1.00 94.44 194 VAL A CA 1
ATOM 1512 C C . VAL A 1 194 ? 18.763 -0.967 -25.008 1.00 94.44 194 VAL A C 1
ATOM 1514 O O . VAL A 1 194 ? 18.326 -0.734 -26.136 1.00 94.44 194 VAL A O 1
ATOM 1517 N N . LEU A 1 195 ? 18.056 -1.644 -24.106 1.00 95.00 195 LEU A N 1
ATOM 1518 C CA . LEU A 1 195 ? 16.799 -2.319 -24.429 1.00 95.00 195 LEU A CA 1
ATOM 1519 C C . LEU A 1 195 ? 15.644 -1.335 -24.651 1.00 95.00 195 LEU A C 1
ATOM 1521 O O . LEU A 1 195 ? 14.781 -1.568 -25.501 1.00 95.00 195 LEU A O 1
ATOM 1525 N N . SER A 1 196 ? 15.634 -0.205 -23.942 1.00 93.69 196 SER A N 1
ATOM 1526 C CA . SER A 1 196 ? 14.655 0.859 -24.180 1.00 93.69 196 SER A CA 1
ATOM 1527 C C . SER A 1 196 ? 14.844 1.535 -25.535 1.00 93.69 196 SER A C 1
ATOM 1529 O O . SER A 1 196 ? 13.865 1.734 -26.260 1.00 93.69 196 SER A O 1
ATOM 1531 N N . SER A 1 197 ? 16.093 1.821 -25.909 1.00 92.31 197 SER A N 1
ATOM 1532 C CA . SER A 1 197 ? 16.464 2.378 -27.213 1.00 92.31 197 SER A CA 1
ATOM 1533 C C . SER A 1 197 ? 16.103 1.415 -28.342 1.00 92.31 197 SER A C 1
ATOM 1535 O O . SER A 1 197 ? 15.436 1.806 -29.302 1.00 92.31 197 SER A O 1
ATOM 1537 N N . LEU A 1 198 ? 16.429 0.129 -28.174 1.00 91.88 198 LEU A N 1
ATOM 1538 C CA . LEU A 1 198 ? 16.046 -0.941 -29.093 1.00 91.88 198 LEU A CA 1
ATOM 1539 C C . LEU A 1 198 ? 14.529 -0.976 -29.333 1.00 91.88 198 LEU A C 1
ATOM 1541 O O . LEU A 1 198 ? 14.068 -1.050 -30.473 1.00 91.88 198 LEU A O 1
ATOM 1545 N N . MET A 1 199 ? 13.734 -0.877 -28.265 1.00 91.00 199 MET A N 1
ATOM 1546 C CA . MET A 1 199 ? 12.274 -0.930 -28.356 1.00 91.00 199 MET A CA 1
ATOM 1547 C C . MET A 1 199 ? 11.638 0.286 -29.037 1.00 91.00 199 MET A C 1
ATOM 1549 O O . MET A 1 199 ? 10.540 0.138 -29.578 1.00 91.00 199 MET A O 1
ATOM 1553 N N . GLN A 1 200 ? 12.285 1.458 -29.059 1.00 87.38 200 GLN A N 1
ATOM 1554 C CA . GLN A 1 200 ? 11.776 2.612 -29.817 1.00 87.38 200 GLN A CA 1
ATOM 1555 C C . GLN A 1 200 ? 11.706 2.330 -31.325 1.00 87.38 200 GLN A C 1
ATOM 1557 O O . GLN A 1 200 ? 10.811 2.832 -32.004 1.00 87.38 200 GLN A O 1
ATOM 1562 N N . HIS A 1 201 ? 12.624 1.505 -31.832 1.00 81.38 201 HIS A N 1
ATOM 1563 C CA . HIS A 1 201 ? 12.783 1.220 -33.260 1.00 81.38 201 HIS A CA 1
ATOM 1564 C C . HIS A 1 201 ? 12.426 -0.228 -33.617 1.00 81.38 201 HIS A C 1
ATOM 1566 O O . HIS A 1 201 ? 12.669 -0.687 -34.731 1.00 81.38 201 HIS A O 1
ATOM 1572 N N . ALA A 1 202 ? 11.796 -0.949 -32.686 1.00 88.38 202 ALA A N 1
ATOM 1573 C CA . ALA A 1 202 ? 11.329 -2.303 -32.922 1.00 88.38 202 ALA A CA 1
ATOM 1574 C C . ALA A 1 202 ? 10.288 -2.348 -34.065 1.00 88.38 202 ALA A C 1
ATOM 1576 O O . ALA A 1 202 ? 9.281 -1.629 -34.001 1.00 88.38 202 ALA A O 1
ATOM 1577 N N . PRO A 1 203 ? 10.440 -3.247 -35.059 1.00 88.44 203 PRO A N 1
ATOM 1578 C CA . PRO A 1 203 ? 9.490 -3.399 -36.161 1.00 88.44 203 PRO A CA 1
ATOM 1579 C C . PRO A 1 203 ? 8.048 -3.572 -35.672 1.00 88.44 203 PRO A C 1
ATOM 1581 O O . PRO A 1 203 ? 7.776 -4.397 -34.801 1.00 88.44 203 PRO A O 1
ATOM 1584 N N . LYS A 1 204 ? 7.099 -2.782 -36.195 1.00 87.00 204 LYS A N 1
ATOM 1585 C CA . LYS A 1 204 ? 5.680 -2.851 -35.777 1.00 87.00 204 LYS A CA 1
ATOM 1586 C C . LYS A 1 204 ? 4.976 -4.115 -36.280 1.00 87.00 204 LYS A C 1
ATOM 1588 O O . LYS A 1 204 ? 4.104 -4.630 -35.589 1.00 87.00 204 LYS A O 1
ATOM 1593 N N . ALA A 1 205 ? 5.360 -4.592 -37.461 1.00 89.06 205 ALA A N 1
ATOM 1594 C CA . ALA A 1 205 ? 4.904 -5.848 -38.047 1.00 89.06 205 ALA A CA 1
ATOM 1595 C C . ALA A 1 205 ? 5.929 -6.968 -37.802 1.00 89.06 205 ALA A C 1
ATOM 1597 O O . ALA A 1 205 ? 7.022 -6.709 -37.297 1.00 89.06 205 ALA A O 1
ATOM 1598 N N . LYS A 1 206 ? 5.580 -8.203 -38.189 1.00 88.56 206 LYS A N 1
ATOM 1599 C CA . LYS A 1 206 ? 6.532 -9.320 -38.214 1.00 88.56 206 LYS A CA 1
ATOM 1600 C C . LYS A 1 206 ? 7.763 -8.975 -39.049 1.00 88.56 206 LYS A C 1
ATOM 1602 O O . LYS A 1 206 ? 7.648 -8.346 -40.104 1.00 88.56 206 LYS A O 1
ATOM 1607 N N . VAL A 1 207 ? 8.921 -9.429 -38.588 1.00 90.56 207 VAL A N 1
ATOM 1608 C CA . VAL A 1 207 ? 10.200 -9.214 -39.262 1.00 90.56 207 VAL A CA 1
ATOM 1609 C C . VAL A 1 207 ? 10.240 -10.089 -40.515 1.00 90.56 207 VAL A C 1
ATOM 1611 O O . VAL A 1 207 ? 10.273 -11.313 -40.423 1.00 90.56 207 VAL A O 1
ATOM 1614 N N . ALA A 1 208 ? 10.186 -9.466 -41.695 1.00 87.19 208 ALA A N 1
ATOM 1615 C CA . ALA A 1 208 ? 10.205 -10.173 -42.981 1.00 87.19 208 ALA A CA 1
ATOM 1616 C C . ALA A 1 208 ? 11.630 -10.540 -43.432 1.00 87.19 208 ALA A C 1
ATOM 1618 O O . ALA A 1 208 ? 11.851 -11.598 -44.015 1.00 87.19 208 ALA A O 1
ATOM 1619 N N . SER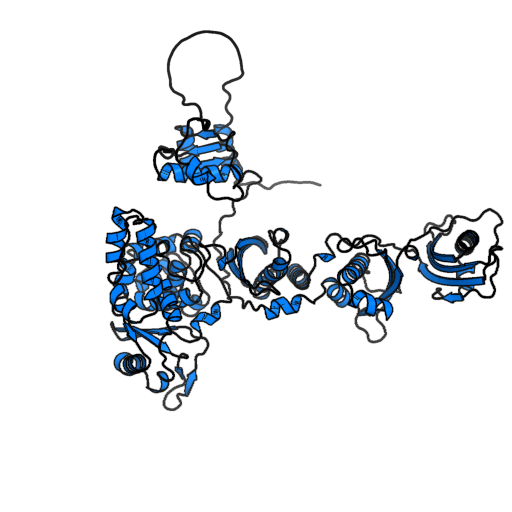 A 1 209 ? 12.597 -9.676 -43.128 1.00 84.88 209 SER A N 1
ATOM 1620 C CA . SER A 1 209 ? 14.027 -9.841 -43.385 1.00 84.88 209 SER A CA 1
ATOM 1621 C C . SER A 1 209 ? 14.817 -9.206 -42.246 1.00 84.88 209 SER A C 1
ATOM 1623 O O . SER A 1 209 ? 14.281 -8.354 -41.536 1.00 84.88 209 SER A O 1
ATOM 1625 N N . SER A 1 210 ? 16.074 -9.618 -42.069 1.00 85.25 210 SER A N 1
ATOM 1626 C CA . SER A 1 210 ? 16.928 -9.072 -41.011 1.00 85.25 210 SER A CA 1
ATOM 1627 C C . SER A 1 210 ? 17.048 -7.549 -41.103 1.00 85.25 210 SER A C 1
ATOM 1629 O O . SER A 1 210 ? 17.149 -7.009 -42.205 1.00 85.25 210 SER A O 1
ATOM 1631 N N . LEU A 1 211 ? 17.043 -6.884 -39.950 1.00 83.19 211 LEU A N 1
ATOM 1632 C CA . LEU A 1 211 ? 17.205 -5.440 -39.805 1.00 83.19 211 LEU A CA 1
ATOM 1633 C C . LEU A 1 211 ? 18.241 -5.159 -38.716 1.00 83.19 211 LEU A C 1
ATOM 1635 O O . LEU A 1 211 ? 18.017 -5.515 -37.558 1.00 83.19 211 LEU A O 1
ATOM 1639 N N . ASP A 1 212 ? 19.333 -4.502 -39.092 1.00 82.88 212 ASP A N 1
ATOM 1640 C CA . ASP A 1 212 ? 20.376 -4.049 -38.174 1.00 82.88 212 ASP A CA 1
ATOM 1641 C C . ASP A 1 212 ? 20.097 -2.622 -37.675 1.00 82.88 212 ASP A C 1
ATOM 1643 O O . ASP A 1 212 ? 19.638 -1.754 -38.418 1.00 82.88 212 ASP A O 1
ATOM 1647 N N . VAL A 1 213 ? 20.372 -2.383 -36.396 1.00 84.56 213 VAL A N 1
ATOM 1648 C CA . VAL A 1 213 ? 20.194 -1.109 -35.692 1.00 84.56 213 VAL A CA 1
ATOM 1649 C C . VAL A 1 213 ? 21.454 -0.822 -34.884 1.00 84.56 213 VAL A C 1
ATOM 1651 O O . VAL A 1 213 ? 21.993 -1.714 -34.228 1.00 84.56 213 VAL A O 1
ATOM 1654 N N . VAL A 1 214 ? 21.915 0.429 -34.897 1.00 85.75 214 VAL A N 1
ATOM 1655 C CA . VAL A 1 214 ? 23.121 0.845 -34.172 1.00 85.75 214 VAL A CA 1
ATOM 1656 C C . VAL A 1 214 ? 22.740 1.743 -32.999 1.00 85.75 214 VAL A C 1
ATOM 1658 O O . VAL A 1 214 ? 22.118 2.791 -33.166 1.00 85.75 214 VAL A O 1
ATOM 1661 N N . LEU A 1 215 ? 23.130 1.334 -31.795 1.00 88.56 215 LEU A N 1
ATOM 1662 C CA . LEU A 1 215 ? 22.847 2.034 -30.543 1.00 88.56 215 LEU A CA 1
ATOM 1663 C C . LEU A 1 215 ? 24.141 2.697 -30.060 1.00 88.56 215 LEU A C 1
ATOM 1665 O O . LEU A 1 215 ? 25.025 2.010 -29.548 1.00 88.56 215 LEU A O 1
ATOM 1669 N N . SER A 1 216 ? 24.269 4.011 -30.248 1.00 86.19 216 SER A N 1
ATOM 1670 C CA . SER A 1 216 ? 25.449 4.797 -29.853 1.00 86.19 216 SER A CA 1
ATOM 1671 C C . SER A 1 216 ? 25.130 5.623 -28.612 1.00 86.19 216 SER A C 1
ATOM 1673 O O . SER A 1 216 ? 24.919 6.829 -28.675 1.00 86.19 216 SER A O 1
ATOM 1675 N N . LEU A 1 217 ? 25.034 4.955 -27.469 1.00 87.94 217 LEU A N 1
ATOM 1676 C CA . LEU A 1 217 ? 24.497 5.558 -26.255 1.00 87.94 217 LEU A CA 1
ATOM 1677 C C . LEU A 1 217 ? 25.574 6.363 -25.532 1.00 87.94 217 LEU A C 1
ATOM 1679 O O . LEU A 1 217 ? 26.659 5.854 -25.239 1.00 87.94 217 LEU A O 1
ATOM 1683 N N . ALA A 1 218 ? 25.257 7.625 -25.246 1.00 86.00 218 ALA A N 1
ATOM 1684 C CA . ALA A 1 218 ? 26.121 8.534 -24.505 1.00 86.00 218 ALA A CA 1
ATOM 1685 C C . ALA A 1 218 ? 26.344 8.085 -23.044 1.00 86.00 218 ALA A C 1
ATOM 1687 O O . ALA A 1 218 ? 25.865 7.043 -22.594 1.00 86.00 218 ALA A O 1
ATOM 1688 N N . GLN A 1 219 ? 27.094 8.895 -22.294 1.00 84.62 219 GLN A N 1
ATOM 1689 C CA . GLN A 1 219 ? 27.338 8.656 -20.873 1.00 84.62 219 GLN A CA 1
ATOM 1690 C C . GLN A 1 219 ? 26.020 8.602 -20.091 1.00 84.62 219 GLN A C 1
ATOM 1692 O O . GLN A 1 219 ? 25.107 9.402 -20.311 1.00 84.62 219 GLN A O 1
ATOM 1697 N N . ARG A 1 220 ? 25.939 7.655 -19.161 1.00 86.94 220 ARG A N 1
ATOM 1698 C CA . ARG A 1 220 ? 24.763 7.419 -18.330 1.00 86.94 220 ARG A CA 1
ATOM 1699 C C . ARG A 1 220 ? 24.581 8.520 -17.281 1.00 86.94 220 ARG A C 1
ATOM 1701 O O . ARG A 1 220 ? 25.558 8.883 -16.622 1.00 86.94 220 ARG A O 1
ATOM 1708 N N . PRO A 1 221 ? 23.346 9.001 -17.053 1.00 82.94 221 PRO A N 1
ATOM 1709 C CA . PRO A 1 221 ? 23.064 10.011 -16.038 1.00 82.94 221 PRO A CA 1
ATOM 1710 C C . PRO A 1 221 ? 23.479 9.614 -14.618 1.00 82.94 221 PRO A C 1
ATOM 1712 O O . PRO A 1 221 ? 23.983 10.466 -13.887 1.00 82.94 221 PRO A O 1
ATOM 1715 N N . SER A 1 222 ? 23.290 8.350 -14.212 1.00 83.25 222 SER A N 1
ATOM 1716 C CA . SER A 1 222 ? 23.621 7.936 -12.837 1.00 83.25 222 SER A CA 1
ATOM 1717 C C . SER A 1 222 ? 25.127 7.762 -12.595 1.00 83.25 222 SER A C 1
ATOM 1719 O O . SER A 1 222 ? 25.587 7.806 -11.453 1.00 83.25 222 SER A O 1
ATOM 1721 N N . ASN A 1 223 ? 25.913 7.617 -13.667 1.00 85.00 223 ASN A N 1
ATOM 1722 C CA . ASN A 1 223 ? 27.359 7.448 -13.609 1.00 85.00 223 ASN A CA 1
ATOM 1723 C C . ASN A 1 223 ? 28.057 8.346 -14.646 1.00 85.00 223 ASN A C 1
ATOM 1725 O O . ASN A 1 223 ? 28.356 7.888 -15.754 1.00 85.00 223 ASN A O 1
ATOM 1729 N N . PRO A 1 224 ? 28.405 9.594 -14.282 1.00 82.25 224 PRO A N 1
ATOM 1730 C CA . PRO A 1 224 ? 29.092 10.529 -15.178 1.00 82.25 224 PRO A CA 1
ATOM 1731 C C . PRO A 1 224 ? 30.461 10.045 -15.684 1.00 82.25 224 PRO A C 1
ATOM 1733 O O . PRO A 1 224 ? 30.962 10.542 -16.689 1.00 82.25 224 PRO A O 1
ATOM 1736 N N . ASN A 1 225 ? 31.073 9.064 -15.008 1.00 85.75 225 ASN A N 1
ATOM 1737 C CA . ASN A 1 225 ? 32.340 8.458 -15.427 1.00 85.75 225 ASN A CA 1
ATOM 1738 C C . ASN A 1 225 ? 32.154 7.316 -16.435 1.00 85.75 225 ASN A C 1
ATOM 1740 O O . ASN A 1 225 ? 33.141 6.798 -16.966 1.00 85.75 225 ASN A O 1
ATOM 1744 N N . SER A 1 226 ? 30.912 6.894 -16.687 1.00 88.25 226 SER A N 1
ATOM 1745 C CA . SER A 1 226 ? 30.626 5.945 -17.755 1.00 88.25 226 SER A CA 1
ATOM 1746 C C . SER A 1 226 ? 31.052 6.527 -19.098 1.00 88.25 226 SER A C 1
ATOM 1748 O O . SER A 1 226 ? 31.071 7.739 -19.318 1.00 88.25 226 SER A O 1
ATOM 1750 N N . LYS A 1 227 ? 31.461 5.651 -20.003 1.00 89.62 227 LYS A N 1
ATOM 1751 C CA . LYS A 1 227 ? 31.892 6.028 -21.344 1.00 89.62 227 LYS A CA 1
ATOM 1752 C C . LYS A 1 227 ? 30.732 5.839 -22.317 1.00 89.62 227 LYS A C 1
ATOM 1754 O O . LYS A 1 227 ? 29.824 5.058 -22.049 1.00 89.62 227 LYS A O 1
ATOM 1759 N N . GLN A 1 228 ? 30.794 6.524 -23.459 1.00 88.38 228 GLN A N 1
ATOM 1760 C CA . GLN A 1 228 ? 29.911 6.221 -24.586 1.00 88.38 228 GLN A CA 1
ATOM 1761 C C . GLN A 1 228 ? 30.068 4.748 -24.967 1.00 88.38 228 GLN A C 1
ATOM 1763 O O . GLN A 1 228 ? 31.194 4.249 -25.007 1.00 88.38 228 GLN A O 1
ATOM 1768 N N . VAL A 1 229 ? 28.965 4.065 -25.250 1.00 90.56 229 VAL A N 1
ATOM 1769 C CA . VAL A 1 229 ? 28.953 2.654 -25.646 1.00 90.56 229 VAL A CA 1
ATOM 1770 C C . VAL A 1 229 ? 28.283 2.482 -26.997 1.00 90.56 229 VAL A C 1
ATOM 1772 O O . VAL A 1 229 ? 27.342 3.195 -27.339 1.00 90.56 229 VAL A O 1
ATOM 1775 N N . LEU A 1 230 ? 28.773 1.511 -27.759 1.00 89.62 230 LEU A N 1
ATOM 1776 C CA . LEU A 1 230 ? 28.210 1.123 -29.039 1.00 89.62 230 LEU A CA 1
ATOM 1777 C C . LEU A 1 230 ? 27.734 -0.324 -28.977 1.00 89.62 230 LEU A C 1
ATOM 1779 O O . LEU A 1 230 ? 28.527 -1.235 -28.717 1.00 89.62 230 LEU A O 1
ATOM 1783 N N . TYR A 1 231 ? 26.460 -0.526 -29.290 1.00 91.69 231 TYR A N 1
ATOM 1784 C CA . TYR A 1 231 ? 25.872 -1.838 -29.523 1.00 91.69 231 TYR A CA 1
ATOM 1785 C C . TYR A 1 231 ? 25.333 -1.926 -30.950 1.00 91.69 231 TYR A C 1
ATOM 1787 O O . TYR A 1 231 ? 24.825 -0.947 -31.499 1.00 91.69 231 TYR A O 1
ATOM 1795 N N . GLN A 1 232 ? 25.412 -3.117 -31.530 1.00 89.44 232 GLN A N 1
ATOM 1796 C CA . GLN A 1 232 ? 24.627 -3.493 -32.700 1.00 89.44 232 GLN A CA 1
ATOM 1797 C C . GLN A 1 232 ? 23.455 -4.337 -32.213 1.00 89.44 232 GLN A C 1
ATOM 1799 O O . GLN A 1 232 ? 23.643 -5.245 -31.406 1.00 89.44 232 GLN A O 1
ATOM 1804 N N . ALA A 1 233 ? 22.259 -4.051 -32.706 1.00 91.00 233 ALA A N 1
ATOM 1805 C CA . ALA A 1 233 ? 21.106 -4.900 -32.500 1.00 91.00 233 ALA A CA 1
ATOM 1806 C C . ALA A 1 233 ? 20.557 -5.386 -33.837 1.00 91.00 233 ALA A C 1
ATOM 1808 O O . ALA A 1 233 ? 20.439 -4.607 -34.777 1.00 91.00 233 ALA A O 1
ATOM 1809 N N . LYS A 1 234 ? 20.191 -6.662 -33.914 1.00 90.19 234 LYS A N 1
ATOM 1810 C CA . LYS A 1 234 ? 19.666 -7.285 -35.124 1.00 90.19 234 LYS A CA 1
ATOM 1811 C C . LYS A 1 234 ? 18.308 -7.903 -34.855 1.00 90.19 234 LYS A C 1
ATOM 1813 O O . LYS A 1 234 ? 18.183 -8.862 -34.091 1.00 90.19 234 LYS A O 1
ATOM 1818 N N . PHE A 1 235 ? 17.288 -7.382 -35.522 1.00 92.56 235 PHE A N 1
ATOM 1819 C CA . PHE A 1 235 ? 15.996 -8.046 -35.602 1.00 92.56 235 PHE A CA 1
ATOM 1820 C C . PHE A 1 235 ? 16.033 -9.067 -36.732 1.00 92.56 235 PHE A C 1
ATOM 1822 O O . PHE A 1 235 ? 16.425 -8.721 -37.844 1.00 92.56 235 PHE A O 1
ATOM 1829 N N . ALA A 1 236 ? 15.606 -10.303 -36.485 1.00 92.75 236 ALA A N 1
ATOM 1830 C CA . ALA A 1 236 ? 15.537 -11.328 -37.524 1.00 92.75 236 ALA A CA 1
ATOM 1831 C C . ALA A 1 236 ? 14.214 -12.108 -37.466 1.00 92.75 236 ALA A C 1
ATOM 1833 O O . ALA A 1 236 ? 13.628 -12.237 -36.386 1.00 92.75 236 ALA A O 1
ATOM 1834 N N . PRO A 1 237 ? 13.729 -12.633 -38.610 1.00 94.38 237 PRO A N 1
ATOM 1835 C CA . PRO A 1 237 ? 12.549 -13.487 -38.636 1.00 94.38 237 PRO A CA 1
ATOM 1836 C C . PRO A 1 237 ? 12.726 -14.687 -37.707 1.00 94.38 237 PRO A C 1
ATOM 1838 O O . PRO A 1 237 ? 13.834 -15.208 -37.558 1.00 94.38 237 PRO A O 1
ATOM 1841 N N . ALA A 1 238 ? 11.627 -15.150 -37.115 1.00 92.62 238 ALA A N 1
ATOM 1842 C CA . ALA A 1 238 ? 11.636 -16.336 -36.269 1.00 92.62 238 ALA A CA 1
ATOM 1843 C C . ALA A 1 238 ? 12.367 -17.510 -36.949 1.00 92.62 238 ALA A C 1
ATOM 1845 O O . ALA A 1 238 ? 12.025 -17.910 -38.067 1.00 92.62 238 ALA A O 1
ATOM 1846 N N . ALA A 1 239 ? 13.357 -18.084 -36.258 1.00 88.31 239 ALA A N 1
ATOM 1847 C CA . ALA A 1 239 ? 14.023 -19.299 -36.713 1.00 88.31 239 ALA A CA 1
ATOM 1848 C C . ALA A 1 239 ? 13.006 -20.442 -36.881 1.00 88.31 239 ALA A C 1
ATOM 1850 O O . ALA A 1 239 ? 11.937 -20.448 -36.266 1.00 88.31 239 ALA A O 1
ATOM 1851 N N . LYS A 1 240 ? 13.336 -21.447 -37.699 1.00 86.12 240 LYS A N 1
ATOM 1852 C CA . LYS A 1 240 ? 12.449 -22.596 -37.929 1.00 86.12 240 LYS A CA 1
ATOM 1853 C C . LYS A 1 240 ? 12.082 -23.264 -36.593 1.00 86.12 240 LYS A C 1
ATOM 1855 O O . LYS A 1 240 ? 12.951 -23.798 -35.914 1.00 86.12 240 LYS A O 1
ATOM 1860 N N . GLY A 1 241 ? 10.794 -23.243 -36.243 1.00 84.06 241 GLY A N 1
ATOM 1861 C CA . GLY A 1 241 ? 10.264 -23.795 -34.987 1.00 84.06 241 GLY A CA 1
ATOM 1862 C C . GLY A 1 241 ? 10.126 -22.791 -33.833 1.00 84.06 241 GLY A C 1
ATOM 1863 O O . GLY A 1 241 ? 9.510 -23.126 -32.825 1.00 84.06 241 GLY A O 1
ATOM 1864 N N . ALA A 1 242 ? 10.627 -21.561 -33.974 1.00 87.69 242 ALA A N 1
ATOM 1865 C CA . ALA A 1 242 ? 10.406 -20.487 -33.010 1.00 87.69 242 ALA A CA 1
ATOM 1866 C C . ALA A 1 242 ? 9.071 -19.767 -33.271 1.00 87.69 242 ALA A C 1
ATOM 1868 O O . ALA A 1 242 ? 8.635 -19.603 -34.411 1.00 87.69 242 ALA A O 1
ATOM 1869 N N . THR A 1 243 ? 8.420 -19.309 -32.202 1.00 89.56 243 THR A N 1
ATOM 1870 C CA . THR A 1 243 ? 7.142 -18.578 -32.279 1.00 89.56 243 THR A CA 1
ATOM 1871 C C . THR A 1 243 ? 7.320 -17.062 -32.366 1.00 89.56 243 THR A C 1
ATOM 1873 O O . THR A 1 243 ? 6.416 -16.370 -32.837 1.00 89.56 243 THR A O 1
ATOM 1876 N N . LYS A 1 244 ? 8.482 -16.551 -31.946 1.00 93.69 244 LYS A N 1
ATOM 1877 C CA . LYS A 1 244 ? 8.835 -15.128 -31.939 1.00 93.69 244 LYS A CA 1
ATOM 1878 C C . LYS A 1 244 ? 9.998 -14.857 -32.882 1.00 93.69 244 LYS A C 1
ATOM 1880 O O . LYS A 1 244 ? 10.906 -15.678 -33.007 1.00 93.69 244 LYS A O 1
ATOM 1885 N N . ASP A 1 245 ? 9.957 -13.686 -33.503 1.00 96.25 245 ASP A N 1
ATOM 1886 C CA . ASP A 1 245 ? 11.114 -13.100 -34.178 1.00 96.25 245 ASP A CA 1
ATOM 1887 C C . ASP A 1 245 ? 12.216 -12.834 -33.134 1.00 96.25 245 ASP A C 1
ATOM 1889 O O . ASP A 1 245 ? 11.918 -12.720 -31.942 1.00 96.25 245 ASP A O 1
ATOM 1893 N N . SER A 1 246 ? 13.484 -12.772 -33.529 1.00 95.75 246 SER A N 1
ATOM 1894 C CA . SER A 1 246 ? 14.586 -12.551 -32.583 1.00 95.75 246 SER A CA 1
ATOM 1895 C C . SER A 1 246 ? 15.032 -11.096 -32.554 1.00 95.75 246 SER A C 1
ATOM 1897 O O . SER A 1 246 ? 14.932 -10.388 -33.556 1.00 95.75 246 SER A O 1
ATOM 1899 N N . ALA A 1 247 ? 15.555 -10.676 -31.406 1.00 96.06 247 ALA A N 1
ATOM 1900 C CA . ALA A 1 247 ? 16.313 -9.448 -31.234 1.00 96.06 247 ALA A CA 1
ATOM 1901 C C . ALA A 1 247 ? 17.663 -9.829 -30.619 1.00 96.06 247 ALA A C 1
ATOM 1903 O O . ALA A 1 247 ? 17.732 -10.211 -29.451 1.00 96.06 247 ALA A O 1
ATOM 1904 N N . GLU A 1 248 ? 18.714 -9.798 -31.427 1.00 95.12 248 GLU A N 1
ATOM 1905 C CA . GLU A 1 248 ? 20.081 -10.079 -30.997 1.00 95.12 248 GLU A CA 1
ATOM 1906 C C . GLU A 1 248 ? 20.784 -8.770 -30.654 1.00 95.12 248 GLU A C 1
ATOM 1908 O O . GLU A 1 248 ? 20.692 -7.819 -31.421 1.00 95.12 248 GLU A O 1
ATOM 1913 N N . VAL A 1 249 ? 21.457 -8.703 -29.509 1.00 95.50 249 VAL A N 1
ATOM 1914 C CA . VAL A 1 249 ? 22.196 -7.529 -29.039 1.00 95.50 249 VAL A CA 1
ATOM 1915 C C . VAL A 1 249 ? 23.663 -7.907 -28.885 1.00 95.50 249 VAL A C 1
ATOM 1917 O O . VAL A 1 249 ? 24.013 -8.804 -28.116 1.00 95.50 249 VAL A O 1
ATOM 1920 N N . THR A 1 250 ? 24.522 -7.193 -29.603 1.00 92.44 250 THR A N 1
ATOM 1921 C CA . THR A 1 250 ? 25.964 -7.418 -29.653 1.00 92.44 250 THR A CA 1
ATOM 1922 C C . THR A 1 250 ? 26.701 -6.177 -29.175 1.00 92.44 250 THR A C 1
ATOM 1924 O O . THR A 1 250 ? 26.509 -5.083 -29.714 1.00 92.44 250 THR A O 1
ATOM 1927 N N . PHE A 1 251 ? 27.577 -6.330 -28.184 1.00 92.56 251 PHE A N 1
ATOM 1928 C CA . PHE A 1 251 ? 28.471 -5.247 -27.781 1.00 92.56 251 PHE A CA 1
ATOM 1929 C C . PHE A 1 251 ? 29.550 -5.039 -28.844 1.00 92.56 251 PHE A C 1
ATOM 1931 O O . PHE A 1 251 ? 30.209 -5.990 -29.268 1.00 92.56 251 PHE A O 1
ATOM 1938 N N . LYS A 1 252 ? 29.756 -3.787 -29.255 1.00 88.00 252 LYS A N 1
ATOM 1939 C CA . LYS A 1 252 ? 30.820 -3.430 -30.192 1.00 88.00 252 LYS A CA 1
ATOM 1940 C C . LYS A 1 252 ? 31.962 -2.747 -29.462 1.00 88.00 252 LYS A C 1
ATOM 1942 O O . LYS A 1 252 ? 33.050 -3.316 -29.435 1.00 88.00 252 LYS A O 1
ATOM 1947 N N . GLN A 1 253 ? 31.745 -1.558 -28.884 1.00 86.75 253 GLN A N 1
ATOM 1948 C CA . GLN A 1 253 ? 32.827 -0.718 -28.341 1.00 86.75 253 GLN A CA 1
ATOM 1949 C C . GLN A 1 253 ? 32.407 0.217 -27.203 1.00 86.75 253 GLN A C 1
ATOM 1951 O O . GLN A 1 253 ? 31.229 0.397 -26.914 1.00 86.75 253 GLN A O 1
ATOM 1956 N N . GLU A 1 254 ? 33.408 0.832 -26.567 1.00 88.75 254 GLU A N 1
ATOM 1957 C CA . GLU A 1 254 ? 33.250 1.807 -25.491 1.00 88.75 254 GLU A CA 1
ATOM 1958 C C . GLU A 1 254 ? 34.320 2.914 -25.575 1.00 88.75 254 GLU A C 1
ATOM 1960 O O . GLU A 1 254 ? 35.465 2.672 -25.966 1.00 88.75 254 GLU A O 1
ATOM 1965 N N . GLY A 1 255 ? 33.976 4.126 -25.140 1.00 86.12 255 GLY A N 1
ATOM 1966 C CA . GLY A 1 255 ? 34.888 5.264 -25.035 1.00 86.12 255 GLY A CA 1
ATOM 1967 C C . GLY A 1 255 ? 35.048 6.020 -26.345 1.00 86.12 255 GLY A C 1
ATOM 1968 O O . GLY A 1 255 ? 34.142 6.044 -27.169 1.00 86.12 255 GLY A O 1
ATOM 1969 N N . ALA A 1 256 ? 36.215 6.641 -26.538 1.00 79.19 256 ALA A N 1
ATOM 1970 C CA . ALA A 1 256 ? 36.508 7.434 -27.736 1.00 79.19 256 ALA A CA 1
ATOM 1971 C C . ALA A 1 256 ? 36.313 6.641 -29.041 1.00 79.19 256 ALA A C 1
ATOM 1973 O O . ALA A 1 256 ? 35.935 7.209 -30.059 1.00 79.19 256 ALA A O 1
ATOM 1974 N N . SER A 1 257 ? 36.514 5.324 -28.994 1.00 79.56 257 SER A N 1
ATOM 1975 C CA . SER A 1 257 ? 36.369 4.429 -30.142 1.00 79.56 257 SER A CA 1
ATOM 1976 C C . SER A 1 257 ? 34.905 4.158 -30.535 1.00 79.56 257 SER A C 1
ATOM 1978 O O . SER A 1 257 ? 34.636 3.766 -31.667 1.00 79.56 257 SER A O 1
ATOM 1980 N N . ALA A 1 258 ? 33.949 4.403 -29.628 1.00 82.62 258 ALA A N 1
ATOM 1981 C CA . ALA A 1 258 ? 32.511 4.301 -29.896 1.00 82.62 258 ALA A CA 1
ATOM 1982 C C . ALA A 1 258 ? 31.939 5.537 -30.623 1.00 82.62 258 ALA A C 1
ATOM 1984 O O . ALA A 1 258 ? 30.787 5.511 -31.061 1.00 82.62 258 ALA A O 1
ATOM 1985 N N . ALA A 1 259 ? 32.726 6.613 -30.751 1.00 79.12 259 ALA A N 1
ATOM 1986 C CA . ALA A 1 259 ? 32.316 7.824 -31.448 1.00 79.12 259 ALA A CA 1
ATOM 1987 C C . ALA A 1 259 ? 32.265 7.600 -32.966 1.00 79.12 259 ALA A C 1
ATOM 1989 O O . ALA A 1 259 ? 33.208 7.084 -33.568 1.00 79.12 259 ALA A O 1
ATOM 1990 N N . VAL A 1 260 ? 31.178 8.046 -33.594 1.00 80.81 260 VAL A N 1
ATOM 1991 C CA . VAL A 1 260 ? 30.943 7.889 -35.034 1.00 80.81 260 VAL A CA 1
ATOM 1992 C C . VAL A 1 260 ? 31.637 9.007 -35.813 1.00 80.81 260 VAL A C 1
ATOM 1994 O O . VAL A 1 260 ? 31.444 10.185 -35.515 1.00 80.81 260 VAL A O 1
ATOM 1997 N N . ALA A 1 261 ? 32.421 8.649 -36.830 1.00 86.88 261 ALA A N 1
ATOM 1998 C CA . ALA A 1 261 ? 33.033 9.581 -37.773 1.00 86.88 261 ALA A CA 1
ATOM 1999 C C . ALA A 1 261 ? 32.444 9.412 -39.176 1.00 86.88 261 ALA A C 1
ATOM 2001 O O . ALA A 1 261 ? 32.436 8.316 -39.728 1.00 86.88 261 ALA A O 1
ATOM 2002 N N . ALA A 1 262 ? 32.018 10.512 -39.794 1.00 88.50 262 ALA A N 1
ATOM 2003 C CA . ALA A 1 262 ? 31.651 10.500 -41.204 1.00 88.50 262 ALA A CA 1
ATOM 2004 C C . ALA A 1 262 ? 32.908 10.465 -42.082 1.00 88.50 262 ALA A C 1
ATOM 2006 O O . ALA A 1 262 ? 33.795 11.316 -41.950 1.00 88.50 262 ALA A O 1
ATOM 2007 N N . ALA A 1 263 ? 32.983 9.497 -42.993 1.00 91.00 263 ALA A N 1
ATOM 2008 C CA . ALA A 1 263 ? 34.051 9.424 -43.974 1.00 91.00 263 ALA A CA 1
ATOM 2009 C C . ALA A 1 263 ? 33.931 10.594 -44.968 1.00 91.00 263 ALA A C 1
ATOM 2011 O O . ALA A 1 263 ? 32.881 10.778 -45.588 1.00 91.00 263 ALA A O 1
ATOM 2012 N N . PRO A 1 264 ? 34.987 11.404 -45.153 1.00 88.25 264 PRO A N 1
ATOM 2013 C CA . PRO A 1 264 ? 34.934 12.515 -46.087 1.00 88.25 264 PRO A CA 1
ATOM 2014 C C . PRO A 1 264 ? 34.934 12.017 -47.534 1.00 88.25 264 PRO A C 1
ATOM 2016 O O . PRO A 1 264 ? 35.570 11.011 -47.869 1.00 88.25 264 PRO A O 1
ATOM 2019 N N . ALA A 1 265 ? 34.305 12.794 -48.418 1.00 86.00 265 ALA A N 1
ATOM 2020 C CA . ALA A 1 265 ? 34.404 12.569 -49.853 1.00 86.00 265 ALA A CA 1
ATOM 2021 C C . ALA A 1 265 ? 35.885 12.574 -50.301 1.00 86.00 265 ALA A C 1
ATOM 2023 O O . ALA A 1 265 ? 36.673 13.422 -49.857 1.00 86.00 265 ALA A O 1
ATOM 2024 N N . PRO A 1 266 ? 36.300 11.619 -51.146 1.00 87.06 266 PRO A N 1
ATOM 2025 C CA . PRO A 1 266 ? 37.654 11.570 -51.682 1.00 87.06 266 PRO A CA 1
ATOM 2026 C C . PRO A 1 266 ? 37.876 12.663 -52.739 1.00 87.06 266 PRO A C 1
ATOM 2028 O O . PRO A 1 266 ? 36.933 13.145 -53.367 1.00 87.06 266 PRO A O 1
ATOM 2031 N N . ALA A 1 267 ? 39.137 13.036 -52.971 1.00 86.25 267 ALA A N 1
ATOM 2032 C CA . ALA A 1 267 ? 39.489 13.921 -54.080 1.00 86.25 267 ALA A CA 1
ATOM 2033 C C . ALA A 1 267 ? 39.200 13.255 -55.441 1.00 86.25 267 ALA A C 1
ATOM 2035 O O . ALA A 1 267 ? 39.205 12.026 -55.564 1.00 86.25 267 ALA A O 1
ATOM 2036 N N . ALA A 1 268 ? 38.976 14.063 -56.481 1.00 84.19 268 ALA A N 1
ATOM 2037 C CA . ALA A 1 268 ? 38.771 13.553 -57.835 1.00 84.19 268 ALA A CA 1
ATOM 2038 C C . ALA A 1 268 ? 39.975 12.702 -58.288 1.00 84.19 268 ALA A C 1
ATOM 2040 O O . ALA A 1 268 ? 41.122 13.118 -58.144 1.00 84.19 268 ALA A O 1
ATOM 2041 N N . GLY A 1 269 ? 39.711 11.505 -58.824 1.00 84.31 269 GLY A N 1
ATOM 2042 C CA . GLY A 1 269 ? 40.749 10.560 -59.262 1.00 84.31 269 GLY A CA 1
ATOM 2043 C C . GLY A 1 269 ? 41.333 9.659 -58.165 1.00 84.31 269 GLY A C 1
ATOM 2044 O O . GLY A 1 269 ? 42.161 8.804 -58.473 1.00 84.31 269 GLY A O 1
ATOM 2045 N N . TYR A 1 270 ? 40.895 9.792 -56.907 1.00 90.88 270 TYR A N 1
ATOM 2046 C CA . TYR A 1 270 ? 41.322 8.904 -55.823 1.00 90.88 270 TYR A CA 1
ATOM 2047 C C . TYR A 1 270 ? 40.999 7.432 -56.118 1.00 90.88 270 TYR A C 1
ATOM 2049 O O . TYR A 1 270 ? 39.876 7.090 -56.508 1.00 90.88 270 TYR A O 1
ATOM 2057 N N . SER A 1 271 ? 41.982 6.569 -55.867 1.00 86.69 271 SER A N 1
ATOM 2058 C CA . SER A 1 271 ? 41.864 5.114 -55.955 1.00 86.69 271 SER A CA 1
ATOM 2059 C C . SER A 1 271 ? 42.343 4.493 -54.638 1.00 86.69 271 SER A C 1
ATOM 2061 O O . SER A 1 271 ? 43.470 4.786 -54.240 1.00 86.69 271 SER A O 1
ATOM 2063 N N . PRO A 1 272 ? 41.527 3.661 -53.961 1.00 86.56 272 PRO A N 1
ATOM 2064 C CA . PRO A 1 272 ? 41.923 2.990 -52.726 1.00 86.56 272 PRO A CA 1
ATOM 2065 C C . PRO A 1 272 ? 43.193 2.156 -52.902 1.00 86.56 272 PRO A C 1
ATOM 2067 O O . PRO A 1 272 ? 43.293 1.361 -53.840 1.00 86.56 272 PRO A O 1
ATOM 2070 N N . THR A 1 273 ? 44.146 2.303 -51.982 1.00 78.94 273 THR A N 1
ATOM 2071 C CA . THR A 1 273 ? 45.342 1.453 -51.958 1.00 78.94 273 THR A CA 1
ATOM 2072 C C . THR A 1 273 ? 44.971 0.075 -51.416 1.00 78.94 273 THR A C 1
ATOM 2074 O O . THR A 1 273 ? 44.428 -0.042 -50.318 1.00 78.94 273 THR A O 1
ATOM 2077 N N . ALA A 1 274 ? 45.264 -0.984 -52.173 1.00 76.25 274 ALA A N 1
ATOM 2078 C CA . ALA A 1 274 ? 45.015 -2.347 -51.719 1.00 76.25 274 ALA A CA 1
ATOM 2079 C C . ALA A 1 274 ? 45.949 -2.710 -50.553 1.00 76.25 274 ALA A C 1
ATOM 2081 O O . ALA A 1 274 ? 47.166 -2.560 -50.657 1.00 76.25 274 ALA A O 1
ATOM 2082 N N . PHE A 1 275 ? 45.387 -3.247 -49.468 1.00 83.81 275 PHE A N 1
ATOM 2083 C CA . PHE A 1 275 ? 46.151 -3.807 -48.356 1.00 83.81 275 PHE A CA 1
ATOM 2084 C C . PHE A 1 275 ? 45.905 -5.316 -48.275 1.00 83.81 275 PHE A C 1
ATOM 2086 O O . PHE A 1 275 ? 44.810 -5.758 -47.936 1.00 83.81 275 PHE A O 1
ATOM 2093 N N . ALA A 1 276 ? 46.923 -6.110 -48.620 1.00 81.12 276 ALA A N 1
ATOM 2094 C CA . ALA A 1 276 ? 46.788 -7.559 -48.793 1.00 81.12 276 ALA A CA 1
ATOM 2095 C C . ALA A 1 276 ? 46.395 -8.310 -47.506 1.00 81.12 276 ALA A C 1
ATOM 2097 O O . ALA A 1 276 ? 45.758 -9.355 -47.587 1.00 81.12 276 ALA A O 1
ATOM 2098 N N . ASN A 1 277 ? 46.736 -7.763 -46.334 1.00 85.56 277 ASN A N 1
ATOM 2099 C CA . ASN A 1 277 ? 46.473 -8.373 -45.026 1.00 85.56 277 ASN A CA 1
ATOM 2100 C C . ASN A 1 277 ? 45.271 -7.737 -44.304 1.00 85.56 277 ASN A C 1
ATOM 2102 O O . ASN A 1 277 ? 45.195 -7.787 -43.078 1.00 85.56 277 ASN A O 1
ATOM 2106 N N . ALA A 1 278 ? 44.361 -7.091 -45.039 1.00 89.88 278 ALA A N 1
ATOM 2107 C CA . ALA A 1 278 ? 43.128 -6.564 -44.466 1.00 89.88 278 ALA A CA 1
ATOM 2108 C C . ALA A 1 278 ? 42.159 -7.703 -44.124 1.00 89.88 278 ALA A C 1
ATOM 2110 O O . ALA A 1 278 ? 41.889 -8.574 -44.955 1.00 89.88 278 ALA A O 1
ATOM 2111 N N . ASN A 1 279 ? 41.591 -7.666 -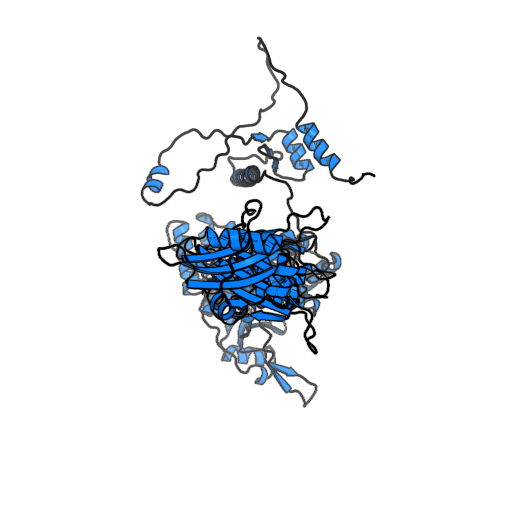42.926 1.00 94.25 279 ASN A N 1
ATOM 2112 C CA . ASN A 1 279 ? 40.544 -8.578 -42.497 1.00 94.25 279 ASN A CA 1
ATOM 2113 C C . ASN A 1 279 ? 39.177 -7.895 -42.637 1.00 94.25 279 ASN A C 1
ATOM 2115 O O . ASN A 1 279 ? 38.993 -6.763 -42.194 1.00 94.25 279 ASN A O 1
ATOM 2119 N N . PHE A 1 280 ? 38.221 -8.584 -43.257 1.00 93.56 280 PHE A N 1
ATOM 2120 C CA . PHE A 1 280 ? 36.877 -8.068 -43.497 1.00 93.56 280 PHE A CA 1
ATOM 2121 C C . PHE A 1 280 ? 35.847 -9.029 -42.917 1.00 93.56 280 PHE A C 1
ATOM 2123 O O . PHE A 1 280 ? 35.766 -10.180 -43.350 1.00 93.56 280 PHE A O 1
ATOM 2130 N N . THR A 1 281 ? 35.035 -8.557 -41.977 1.00 90.19 281 THR A N 1
ATOM 2131 C CA . THR A 1 281 ? 34.041 -9.382 -41.279 1.00 90.19 281 THR A CA 1
ATOM 2132 C C . THR A 1 281 ? 32.637 -8.798 -41.399 1.00 90.19 281 THR A C 1
ATOM 2134 O O . THR A 1 281 ? 32.459 -7.610 -41.649 1.00 90.19 281 THR A O 1
ATOM 2137 N N . SER A 1 282 ? 31.628 -9.662 -41.272 1.00 86.38 282 SER A N 1
ATOM 2138 C CA . SER A 1 282 ? 30.200 -9.301 -41.204 1.00 86.38 282 SER A CA 1
ATOM 2139 C C . SER A 1 282 ? 29.591 -8.612 -42.437 1.00 86.38 282 SER A C 1
ATOM 2141 O O . SER A 1 282 ? 28.435 -8.202 -42.388 1.00 86.38 282 SER A O 1
ATOM 2143 N N . PHE A 1 283 ? 30.321 -8.501 -43.554 1.00 89.88 283 PHE A N 1
ATOM 2144 C CA . PHE A 1 283 ? 29.797 -7.909 -44.790 1.00 89.88 283 PHE A CA 1
ATOM 2145 C C . PHE A 1 283 ? 28.598 -8.703 -45.339 1.00 89.88 283 PHE A C 1
ATOM 2147 O O . PHE A 1 283 ? 28.606 -9.939 -45.292 1.00 89.88 283 PHE A O 1
ATOM 2154 N N . PRO A 1 284 ? 27.599 -8.034 -45.944 1.00 84.12 284 PRO A N 1
ATOM 2155 C CA . PRO A 1 284 ? 26.555 -8.716 -46.695 1.00 84.12 284 PRO A CA 1
ATOM 2156 C C . PRO A 1 284 ? 27.167 -9.328 -47.968 1.00 84.12 284 PRO A C 1
ATOM 2158 O O . PRO A 1 284 ? 27.376 -8.675 -48.990 1.00 84.12 284 PRO A O 1
ATOM 2161 N N . GLY A 1 285 ? 27.515 -10.615 -47.888 1.00 87.00 285 GLY A N 1
ATOM 2162 C CA . GLY A 1 285 ? 28.284 -11.316 -48.916 1.00 87.00 285 GLY A CA 1
ATOM 2163 C C . GLY A 1 285 ? 29.792 -11.222 -48.669 1.00 87.00 285 GLY A C 1
ATOM 2164 O O . GLY A 1 285 ? 30.260 -11.452 -47.561 1.00 87.00 285 GLY A O 1
ATOM 2165 N N . THR A 1 286 ? 30.576 -10.943 -49.712 1.00 90.69 286 THR A N 1
ATOM 2166 C CA . THR A 1 286 ? 32.024 -10.704 -49.572 1.00 90.69 286 THR A CA 1
ATOM 2167 C C . THR A 1 286 ? 32.308 -9.210 -49.670 1.00 90.69 286 THR A C 1
ATOM 2169 O O . THR A 1 286 ? 31.634 -8.513 -50.429 1.00 90.69 286 THR A O 1
ATOM 2172 N N . SER A 1 287 ? 33.338 -8.716 -48.979 1.00 91.31 287 SER A N 1
ATOM 2173 C CA . SER A 1 287 ? 33.743 -7.303 -49.064 1.00 91.31 287 SER A CA 1
ATOM 2174 C C . SER A 1 287 ? 34.003 -6.855 -50.508 1.00 91.31 287 SER A C 1
ATOM 2176 O O . SER A 1 287 ? 33.592 -5.770 -50.904 1.00 91.31 287 SER A O 1
ATOM 2178 N N . ALA A 1 288 ? 34.584 -7.725 -51.341 1.00 89.94 288 ALA A N 1
ATOM 2179 C CA . ALA A 1 288 ? 34.780 -7.461 -52.767 1.00 89.94 288 ALA A CA 1
ATOM 2180 C C . ALA A 1 288 ? 33.457 -7.234 -53.525 1.00 89.94 288 ALA A C 1
ATOM 2182 O O . ALA A 1 288 ? 33.348 -6.287 -54.305 1.00 89.94 288 ALA A O 1
ATOM 2183 N N . LYS A 1 289 ? 32.436 -8.074 -53.295 1.00 92.12 289 LYS A N 1
ATOM 2184 C CA . LYS A 1 289 ? 31.107 -7.906 -53.914 1.00 92.12 289 LYS A CA 1
ATOM 2185 C C . LYS A 1 289 ? 30.415 -6.644 -53.412 1.00 92.12 289 LYS A C 1
ATOM 2187 O O . LYS A 1 289 ? 29.826 -5.914 -54.208 1.00 92.12 289 LYS A O 1
ATOM 2192 N N . TYR A 1 290 ? 30.530 -6.386 -52.115 1.00 91.75 290 TYR A N 1
ATOM 2193 C CA . TYR A 1 290 ? 29.977 -5.204 -51.479 1.00 91.75 290 TYR A CA 1
ATOM 2194 C C . TYR A 1 290 ? 30.560 -3.919 -52.084 1.00 91.75 290 TYR A C 1
ATOM 2196 O O . TYR A 1 290 ? 29.829 -3.114 -52.649 1.00 91.75 290 TYR A O 1
ATOM 2204 N N . PHE A 1 291 ? 31.886 -3.763 -52.088 1.00 91.75 291 PHE A N 1
ATOM 2205 C CA . PHE A 1 291 ? 32.539 -2.561 -52.617 1.00 91.75 291 PHE A CA 1
ATOM 2206 C C . PHE A 1 291 ? 32.428 -2.410 -54.140 1.00 91.75 291 PHE A C 1
ATOM 2208 O O . PHE A 1 291 ? 32.520 -1.295 -54.647 1.00 91.75 291 PHE A O 1
ATOM 2215 N N . THR A 1 292 ? 32.201 -3.504 -54.876 1.00 90.94 292 THR A N 1
ATOM 2216 C CA . THR A 1 292 ? 31.841 -3.432 -56.305 1.00 90.94 292 THR A CA 1
ATOM 2217 C C . THR A 1 292 ? 30.454 -2.818 -56.494 1.00 90.94 292 THR A C 1
ATOM 2219 O O . THR A 1 292 ? 30.239 -2.068 -57.442 1.00 90.94 292 THR A O 1
ATOM 2222 N N . SER A 1 293 ? 29.526 -3.122 -55.585 1.00 89.50 293 SER A N 1
ATOM 2223 C CA . SER A 1 293 ? 28.157 -2.596 -55.605 1.00 89.50 293 SER A CA 1
ATOM 2224 C C . SER A 1 293 ? 28.088 -1.161 -55.069 1.00 89.50 293 SER A C 1
ATOM 2226 O O . SER A 1 293 ? 27.281 -0.381 -55.562 1.00 89.50 293 SER A O 1
ATOM 2228 N N . HIS A 1 294 ? 28.988 -0.800 -54.144 1.00 90.31 294 HIS A N 1
ATOM 2229 C CA . HIS A 1 294 ? 29.051 0.506 -53.472 1.00 90.31 294 HIS A CA 1
ATOM 2230 C C . HIS A 1 294 ? 30.434 1.177 -53.628 1.00 90.31 294 HIS A C 1
ATOM 2232 O O . HIS A 1 294 ? 31.182 1.339 -52.654 1.00 90.31 294 HIS A O 1
ATOM 2238 N N . PRO A 1 295 ? 30.826 1.578 -54.853 1.00 90.00 295 PRO A N 1
ATOM 2239 C CA . PRO A 1 295 ? 32.176 2.072 -55.136 1.00 90.00 295 PRO A CA 1
ATOM 2240 C C . PRO A 1 295 ? 32.493 3.425 -54.479 1.00 90.00 295 PRO A C 1
ATOM 2242 O O . PRO A 1 295 ? 33.654 3.701 -54.172 1.00 90.00 295 PRO A O 1
ATOM 2245 N N . ASP A 1 296 ? 31.488 4.273 -54.250 1.00 89.75 296 ASP A N 1
ATOM 2246 C CA . ASP A 1 296 ? 31.659 5.559 -53.560 1.00 89.75 296 ASP A CA 1
ATOM 2247 C C . ASP A 1 296 ? 32.012 5.358 -52.087 1.00 89.75 296 ASP A C 1
ATOM 2249 O O . ASP A 1 296 ? 32.916 6.014 -51.565 1.00 89.75 296 ASP A O 1
ATOM 2253 N N . GLU A 1 297 ? 31.340 4.412 -51.432 1.00 92.19 297 GLU A N 1
ATOM 2254 C CA . GLU A 1 297 ? 31.602 4.071 -50.039 1.00 92.19 297 GLU A CA 1
ATOM 2255 C C . GLU A 1 297 ? 32.982 3.447 -49.865 1.00 92.19 297 GLU A C 1
ATOM 2257 O O . GLU A 1 297 ? 33.700 3.809 -48.935 1.00 92.19 297 GLU A O 1
ATOM 2262 N N . HIS A 1 298 ? 33.394 2.582 -50.800 1.00 92.94 298 HIS A N 1
ATOM 2263 C CA . HIS A 1 298 ? 34.748 2.032 -50.824 1.00 92.94 298 HIS A CA 1
ATOM 2264 C C . HIS A 1 298 ? 35.799 3.150 -50.822 1.00 92.94 298 HIS A C 1
ATOM 2266 O O . HIS A 1 298 ? 36.723 3.148 -50.007 1.00 92.94 298 HIS A O 1
ATOM 2272 N N . LYS A 1 299 ? 35.635 4.150 -51.697 1.00 93.19 299 LYS A N 1
ATOM 2273 C CA . LYS A 1 299 ? 36.571 5.274 -51.785 1.00 93.19 299 LYS A CA 1
ATOM 2274 C C . LYS A 1 299 ? 36.541 6.161 -50.546 1.00 93.19 299 LYS A C 1
ATOM 2276 O O . LYS A 1 299 ? 37.597 6.593 -50.100 1.00 93.19 299 LYS A O 1
ATOM 2281 N N . GLN A 1 300 ? 35.364 6.447 -49.996 1.00 94.06 300 GLN A N 1
ATOM 2282 C CA . GLN A 1 300 ? 35.231 7.256 -48.782 1.00 94.06 300 GLN A CA 1
ATOM 2283 C C . GLN A 1 300 ? 35.893 6.583 -47.583 1.00 94.06 300 GLN A C 1
ATOM 2285 O O . GLN A 1 300 ? 36.699 7.216 -46.900 1.00 94.06 300 GLN A O 1
ATOM 2290 N N . LEU A 1 301 ? 35.600 5.299 -47.362 1.00 94.56 301 LEU A N 1
ATOM 2291 C CA . LEU A 1 301 ? 36.140 4.531 -46.247 1.00 94.56 301 LEU A CA 1
ATOM 2292 C C . LEU A 1 301 ? 37.669 4.496 -46.286 1.00 94.56 301 LEU A C 1
ATOM 2294 O O . LEU A 1 301 ? 38.319 4.801 -45.291 1.00 94.56 301 LEU A O 1
ATOM 2298 N N . PHE A 1 302 ? 38.256 4.199 -47.447 1.00 94.25 302 PHE A N 1
ATOM 2299 C CA . PHE A 1 302 ? 39.712 4.138 -47.580 1.00 94.25 302 PHE A CA 1
ATOM 2300 C C . PHE A 1 302 ? 40.372 5.524 -47.557 1.00 94.25 302 PHE A C 1
ATOM 2302 O O . PHE A 1 302 ? 41.422 5.678 -46.943 1.00 94.25 302 PHE A O 1
ATOM 2309 N N . ASN A 1 303 ? 39.721 6.566 -48.084 1.00 94.19 303 ASN A N 1
ATOM 2310 C CA . ASN A 1 303 ? 40.188 7.951 -47.934 1.00 94.19 303 ASN A CA 1
ATOM 2311 C C . ASN A 1 303 ? 40.192 8.400 -46.464 1.00 94.19 303 ASN A C 1
ATOM 2313 O O . ASN A 1 303 ? 41.048 9.188 -46.057 1.00 94.19 303 ASN A O 1
ATOM 2317 N N . TRP A 1 304 ? 39.243 7.912 -45.661 1.00 95.38 304 TRP A N 1
ATOM 2318 C CA . TRP A 1 304 ? 39.269 8.104 -44.214 1.00 95.38 304 TRP A CA 1
ATOM 2319 C C . TRP A 1 304 ? 40.431 7.330 -43.575 1.00 95.38 304 TRP A C 1
ATOM 2321 O O . TRP A 1 304 ? 41.199 7.923 -42.817 1.00 95.38 304 TRP A O 1
ATOM 2331 N N . ILE A 1 305 ? 40.618 6.052 -43.930 1.00 94.50 305 ILE A N 1
ATOM 2332 C CA . ILE A 1 305 ? 41.712 5.206 -43.417 1.00 94.50 305 ILE A CA 1
ATOM 2333 C C . ILE A 1 305 ? 43.073 5.847 -43.691 1.00 94.50 305 ILE A C 1
ATOM 2335 O O . ILE A 1 305 ? 43.901 5.927 -42.784 1.00 94.50 305 ILE A O 1
ATOM 2339 N N . ASP A 1 306 ? 43.301 6.377 -44.892 1.00 91.62 306 ASP A N 1
ATOM 2340 C CA . ASP A 1 306 ? 44.561 7.029 -45.268 1.00 91.62 306 ASP A CA 1
ATOM 2341 C C . ASP A 1 306 ? 44.889 8.223 -44.357 1.00 91.62 306 ASP A C 1
ATOM 2343 O O . ASP A 1 306 ? 46.049 8.441 -44.002 1.00 91.62 306 ASP A O 1
ATOM 2347 N N . LYS A 1 307 ? 43.863 8.940 -43.883 1.00 91.12 307 LYS A N 1
ATOM 2348 C CA . LYS A 1 307 ? 43.985 10.114 -42.999 1.00 91.12 307 LYS A CA 1
ATOM 2349 C C . LYS A 1 307 ? 43.899 9.786 -41.508 1.00 91.12 307 LYS A C 1
ATOM 2351 O O . LYS A 1 307 ? 44.151 10.662 -40.684 1.00 91.12 307 LYS A O 1
ATOM 2356 N N . ALA A 1 308 ? 43.545 8.552 -41.156 1.00 92.12 308 ALA A N 1
ATOM 2357 C CA . ALA A 1 308 ? 43.442 8.115 -39.771 1.00 92.12 308 ALA A CA 1
ATOM 2358 C C . ALA A 1 308 ? 44.802 8.221 -39.037 1.00 92.12 308 ALA A C 1
ATOM 2360 O O . ALA A 1 308 ? 45.855 8.104 -39.678 1.00 92.12 308 ALA A O 1
ATOM 2361 N N . PRO A 1 309 ? 44.807 8.431 -37.706 1.00 92.38 309 PRO A N 1
ATOM 2362 C CA . PRO A 1 309 ? 46.033 8.506 -36.904 1.00 92.38 309 PRO A CA 1
ATOM 2363 C C . PRO A 1 309 ? 46.842 7.196 -36.926 1.00 92.38 309 PRO A C 1
ATOM 2365 O O . PRO A 1 309 ? 46.384 6.179 -37.435 1.00 92.38 309 PRO A O 1
ATOM 2368 N N . ALA A 1 310 ? 48.049 7.201 -36.345 1.00 93.25 310 ALA A N 1
ATOM 2369 C CA . ALA A 1 310 ? 48.947 6.036 -36.347 1.00 93.25 310 ALA A CA 1
ATOM 2370 C C . ALA A 1 310 ? 48.329 4.766 -35.729 1.00 93.25 310 ALA A C 1
ATOM 2372 O O . ALA A 1 310 ? 48.646 3.658 -36.144 1.00 93.25 310 ALA A O 1
ATOM 2373 N N . LYS A 1 311 ? 47.426 4.919 -34.756 1.00 93.75 311 LYS A N 1
ATOM 2374 C CA . LYS A 1 311 ? 46.563 3.849 -34.249 1.00 93.75 311 LYS A CA 1
ATOM 2375 C C . LYS A 1 311 ? 45.137 4.355 -34.256 1.00 93.75 311 LYS A C 1
ATOM 2377 O O . LYS A 1 311 ? 44.873 5.421 -33.699 1.00 93.75 311 LYS A O 1
ATOM 2382 N N . PHE A 1 312 ? 44.232 3.604 -34.863 1.00 92.38 312 PHE A N 1
ATOM 2383 C CA . PHE A 1 312 ? 42.833 3.989 -34.964 1.00 92.38 312 PHE A CA 1
ATOM 2384 C C . PHE A 1 312 ? 41.923 2.805 -34.679 1.00 92.38 312 PHE A C 1
ATOM 2386 O O . PHE A 1 312 ? 42.228 1.653 -34.983 1.00 92.38 312 PHE A O 1
ATOM 2393 N N . ASN A 1 313 ? 40.797 3.117 -34.055 1.00 91.44 313 ASN A N 1
ATOM 2394 C CA . ASN A 1 313 ? 39.705 2.200 -33.812 1.00 91.44 313 ASN A CA 1
ATOM 2395 C C . ASN A 1 313 ? 38.438 3.049 -33.728 1.00 91.44 313 ASN A C 1
ATOM 2397 O O . ASN A 1 313 ? 38.253 3.742 -32.731 1.00 91.44 313 ASN A O 1
ATOM 2401 N N . GLN A 1 314 ? 37.639 3.092 -34.791 1.00 88.62 314 GLN A N 1
ATOM 2402 C CA . GLN A 1 314 ? 36.505 4.008 -34.867 1.00 88.62 314 GLN A CA 1
ATOM 2403 C C . GLN A 1 314 ? 35.373 3.460 -35.735 1.00 88.62 314 GLN A C 1
ATOM 2405 O O . GLN A 1 314 ? 35.614 2.745 -36.709 1.00 88.62 314 GLN A O 1
ATOM 2410 N N . VAL A 1 315 ? 34.140 3.831 -35.392 1.00 87.44 315 VAL A N 1
ATOM 2411 C CA . VAL A 1 315 ? 32.983 3.633 -36.266 1.00 87.44 315 VAL A CA 1
ATOM 2412 C C . VAL A 1 315 ? 33.006 4.684 -37.363 1.00 87.44 315 VAL A C 1
ATOM 2414 O O . VAL A 1 315 ? 32.984 5.881 -37.076 1.00 87.44 315 VAL A O 1
ATOM 2417 N N . VAL A 1 316 ? 33.011 4.246 -38.613 1.00 90.38 316 VAL A N 1
ATOM 2418 C CA . VAL A 1 316 ? 33.061 5.117 -39.782 1.00 90.38 316 VAL A CA 1
ATOM 2419 C C . VAL A 1 316 ? 31.797 4.940 -40.605 1.00 90.38 316 VAL A C 1
ATOM 2421 O O . VAL A 1 316 ? 31.451 3.814 -40.965 1.00 90.38 316 VAL A O 1
ATOM 2424 N N . THR A 1 317 ? 31.116 6.043 -40.911 1.00 90.44 317 THR A N 1
ATOM 2425 C CA . THR A 1 317 ? 29.950 6.051 -41.799 1.00 90.44 317 THR A CA 1
ATOM 2426 C C . THR A 1 317 ? 30.321 6.501 -43.202 1.00 90.44 317 THR A C 1
ATOM 2428 O O . THR A 1 317 ? 31.133 7.407 -43.385 1.00 90.44 317 THR A O 1
ATOM 2431 N N . THR A 1 318 ? 29.711 5.885 -44.205 1.00 91.81 318 THR A N 1
ATOM 2432 C CA . THR A 1 318 ? 29.864 6.220 -45.626 1.00 91.81 318 THR A CA 1
ATOM 2433 C C . THR A 1 318 ? 28.499 6.458 -46.254 1.00 91.81 318 THR A C 1
ATOM 2435 O O . THR A 1 318 ? 27.473 6.033 -45.717 1.00 91.81 318 THR A O 1
ATOM 2438 N N . LYS A 1 319 ? 28.479 7.146 -47.397 1.00 89.62 319 LYS A N 1
ATOM 2439 C CA . LYS A 1 319 ? 27.243 7.459 -48.118 1.00 89.62 319 LYS A CA 1
ATOM 2440 C C . LYS A 1 319 ? 27.461 7.498 -49.623 1.00 89.62 319 LYS A C 1
ATOM 2442 O O . LYS A 1 319 ? 28.391 8.152 -50.084 1.00 89.62 319 LYS A O 1
ATOM 2447 N N . GLU A 1 320 ? 26.593 6.883 -50.414 1.00 85.69 320 GLU A N 1
ATOM 2448 C CA . GLU A 1 320 ? 26.648 7.025 -51.874 1.00 85.69 320 GLU A CA 1
ATOM 2449 C C . GLU A 1 320 ? 26.364 8.465 -52.335 1.00 85.69 320 GLU A C 1
ATOM 2451 O O . GLU A 1 320 ? 25.541 9.175 -51.760 1.00 85.69 320 GLU A O 1
ATOM 2456 N N . THR A 1 321 ? 27.027 8.923 -53.402 1.00 72.75 321 THR A N 1
ATOM 2457 C CA . THR A 1 321 ? 26.912 10.322 -53.867 1.00 72.75 321 THR A CA 1
ATOM 2458 C C . THR A 1 321 ? 25.981 10.503 -55.078 1.00 72.75 321 THR A C 1
ATOM 2460 O O . THR A 1 321 ? 25.845 11.607 -55.611 1.00 72.75 321 THR A O 1
ATOM 2463 N N . GLY A 1 322 ? 25.301 9.435 -55.515 1.00 64.94 322 GLY A N 1
ATOM 2464 C CA . GLY A 1 322 ? 24.424 9.420 -56.694 1.00 64.94 322 GLY A CA 1
ATOM 2465 C C . GLY A 1 322 ? 23.055 10.108 -56.521 1.00 64.94 322 GLY A C 1
ATOM 2466 O O . GLY A 1 322 ? 22.521 10.217 -55.423 1.00 64.94 322 GLY A O 1
ATOM 2467 N N . LYS A 1 323 ? 22.435 10.525 -57.642 1.00 53.84 323 LYS A N 1
ATOM 2468 C CA . LYS A 1 323 ? 21.115 11.209 -57.715 1.00 53.84 323 LYS A CA 1
ATOM 2469 C C . LYS A 1 323 ? 19.889 10.281 -57.540 1.00 53.84 323 LYS A C 1
ATOM 2471 O O . LYS A 1 323 ? 18.814 10.582 -58.059 1.00 53.84 323 LYS A O 1
ATOM 2476 N N . SER A 1 324 ? 20.031 9.140 -56.870 1.00 58.19 324 SER A N 1
ATOM 2477 C CA . SER A 1 324 ? 18.917 8.206 -56.645 1.00 58.19 324 SER A CA 1
ATOM 2478 C C . SER A 1 324 ? 17.997 8.699 -55.522 1.00 58.19 324 SER A C 1
ATOM 2480 O O . SER A 1 324 ? 18.451 9.298 -54.553 1.00 58.19 324 SER A O 1
ATOM 2482 N N . ALA A 1 325 ? 16.692 8.417 -55.619 1.00 54.19 325 ALA A N 1
ATOM 2483 C CA . ALA A 1 325 ? 15.698 8.822 -54.612 1.00 54.19 325 ALA A CA 1
ATOM 2484 C C . ALA A 1 325 ? 15.882 8.144 -53.234 1.00 54.19 325 ALA A C 1
ATOM 2486 O O . ALA A 1 325 ? 15.284 8.575 -52.251 1.00 54.19 325 ALA A O 1
ATOM 2487 N N . LYS A 1 326 ? 16.706 7.091 -53.156 1.00 64.25 326 LYS A N 1
ATOM 2488 C CA . LYS A 1 326 ? 17.189 6.473 -51.916 1.00 64.25 326 LYS A CA 1
ATOM 2489 C C . LYS A 1 326 ? 18.707 6.411 -51.993 1.00 64.25 326 LYS A C 1
ATOM 2491 O O . LYS A 1 326 ? 19.233 5.759 -52.891 1.00 64.25 326 LYS A O 1
ATOM 2496 N N . VAL A 1 327 ? 19.381 7.118 -51.095 1.00 73.19 327 VAL A N 1
ATOM 2497 C CA . VAL A 1 327 ? 20.839 7.084 -50.986 1.00 73.19 327 VAL A CA 1
ATOM 2498 C C . VAL A 1 327 ? 21.223 5.940 -50.050 1.00 73.19 327 VAL A C 1
ATOM 2500 O O . VAL A 1 327 ? 20.650 5.842 -48.966 1.00 73.19 327 VAL A O 1
ATOM 2503 N N . HIS A 1 328 ? 22.141 5.075 -50.480 1.00 84.81 328 HIS A N 1
ATOM 2504 C CA . HIS A 1 328 ? 22.696 4.022 -49.634 1.00 84.81 328 HIS A CA 1
ATOM 2505 C C . HIS A 1 328 ? 23.721 4.622 -48.661 1.00 84.81 328 HIS A C 1
ATOM 2507 O O . HIS A 1 328 ? 24.494 5.509 -49.031 1.00 84.81 328 HIS A O 1
ATOM 2513 N N . GLU A 1 329 ? 23.674 4.186 -47.407 1.00 87.50 329 GLU A N 1
ATOM 2514 C CA . GLU A 1 329 ? 24.555 4.637 -46.330 1.00 87.50 329 GLU A CA 1
ATOM 2515 C C . GLU A 1 329 ? 24.974 3.431 -45.513 1.00 87.50 329 GLU A C 1
ATOM 2517 O O . GLU A 1 329 ? 24.157 2.539 -45.305 1.00 87.50 329 GLU A O 1
ATOM 2522 N N . SER A 1 330 ? 26.198 3.421 -44.996 1.00 89.25 330 SER A N 1
ATOM 2523 C CA . SER A 1 330 ? 26.708 2.250 -44.278 1.00 89.25 330 SER A CA 1
ATOM 2524 C C . SER A 1 330 ? 27.599 2.630 -43.121 1.00 89.25 330 SER A C 1
ATOM 2526 O O . SER A 1 330 ? 28.146 3.730 -43.075 1.00 89.25 330 SER A O 1
ATOM 2528 N N . SER A 1 331 ? 27.729 1.720 -42.162 1.00 88.50 331 SER A N 1
ATOM 2529 C CA . SER A 1 331 ? 28.606 1.871 -41.000 1.00 88.50 331 SER A CA 1
ATOM 2530 C C . SER A 1 331 ? 29.580 0.710 -40.897 1.00 88.50 331 SER A C 1
ATOM 2532 O O . SER A 1 331 ? 29.189 -0.448 -41.043 1.00 88.50 331 SER A O 1
ATOM 2534 N N . PHE A 1 332 ? 30.832 1.023 -40.576 1.00 90.56 332 PHE A N 1
ATOM 2535 C CA . PHE A 1 332 ? 31.910 0.055 -40.397 1.00 90.56 332 PHE A CA 1
ATOM 2536 C C . PHE A 1 332 ? 32.623 0.317 -39.080 1.00 90.56 332 PHE A C 1
ATOM 2538 O O . PHE A 1 332 ? 32.898 1.468 -38.751 1.00 90.56 332 PHE A O 1
ATOM 2545 N N . GLN A 1 333 ? 32.995 -0.730 -38.357 1.00 89.44 333 GLN A N 1
ATOM 2546 C CA . GLN A 1 333 ? 34.036 -0.622 -37.349 1.00 89.44 333 GLN A CA 1
ATOM 2547 C C . GLN A 1 333 ? 35.378 -0.783 -38.050 1.00 89.44 333 GLN A C 1
ATOM 2549 O O . GLN A 1 333 ? 35.647 -1.824 -38.647 1.00 89.44 333 GLN A O 1
ATOM 2554 N N . VAL A 1 334 ? 36.227 0.233 -37.953 1.00 93.44 334 VAL A N 1
ATOM 2555 C CA . VAL A 1 334 ? 37.526 0.249 -38.621 1.00 93.44 334 VAL A CA 1
ATOM 2556 C C . VAL A 1 334 ? 38.621 0.325 -37.572 1.00 93.44 334 VAL A C 1
ATOM 2558 O O . VAL A 1 334 ? 38.678 1.277 -36.789 1.00 93.44 334 VAL A O 1
ATOM 2561 N N . LYS A 1 335 ? 39.499 -0.674 -37.555 1.00 93.44 335 LYS A N 1
ATOM 2562 C CA . LYS A 1 335 ? 40.642 -0.751 -36.647 1.00 93.44 335 LYS A CA 1
ATOM 2563 C C . LYS A 1 335 ? 41.915 -0.974 -37.447 1.00 93.44 335 LYS A C 1
ATOM 2565 O O . LYS A 1 335 ? 41.939 -1.796 -38.353 1.00 93.44 335 LYS A O 1
ATOM 2570 N N . GLY A 1 336 ? 42.984 -0.279 -37.093 1.00 94.25 336 GLY A N 1
ATOM 2571 C CA . GLY A 1 336 ? 44.269 -0.497 -37.736 1.00 94.25 336 GLY A CA 1
ATOM 2572 C C . GLY A 1 336 ? 45.409 0.261 -37.085 1.00 94.25 336 GLY A C 1
ATOM 2573 O O . GLY A 1 336 ? 45.221 1.118 -36.213 1.00 94.25 336 GLY A O 1
ATOM 2574 N N . GLU A 1 337 ? 46.608 -0.083 -37.530 1.00 95.12 337 GLU A N 1
ATOM 2575 C CA . GLU A 1 337 ? 47.853 0.554 -37.122 1.00 95.12 337 GLU A CA 1
ATOM 2576 C C . GLU A 1 337 ? 48.680 0.909 -38.356 1.00 95.12 337 GLU A C 1
ATOM 2578 O O . GLU A 1 337 ? 48.634 0.216 -39.376 1.00 95.12 337 GLU A O 1
ATOM 2583 N N . LYS A 1 338 ? 49.432 2.003 -38.253 1.00 93.94 338 LYS A N 1
ATOM 2584 C CA . LYS A 1 338 ? 50.390 2.464 -39.251 1.00 93.94 338 LYS A CA 1
ATOM 2585 C C . LYS A 1 338 ? 51.782 2.509 -38.643 1.00 93.94 338 LYS A C 1
ATOM 2587 O O . LYS A 1 338 ? 51.946 2.806 -37.457 1.00 93.94 338 LYS A O 1
ATOM 2592 N N . ASP A 1 339 ? 52.782 2.237 -39.465 1.00 92.88 339 ASP A N 1
ATOM 2593 C CA . ASP A 1 339 ? 54.172 2.479 -39.108 1.00 92.88 339 ASP A CA 1
ATOM 2594 C C . ASP A 1 339 ? 54.487 3.996 -39.077 1.00 92.88 339 ASP A C 1
ATOM 2596 O O . ASP A 1 339 ? 53.660 4.822 -39.483 1.00 92.88 339 ASP A O 1
ATOM 2600 N N . PRO A 1 340 ? 55.675 4.410 -38.595 1.00 92.25 340 PRO A N 1
ATOM 2601 C CA . PRO A 1 340 ? 56.067 5.821 -38.584 1.00 92.25 340 PRO A CA 1
ATOM 2602 C C . PRO A 1 340 ? 56.147 6.484 -39.970 1.00 92.25 340 PRO A C 1
ATOM 2604 O O . PRO A 1 340 ? 56.142 7.711 -40.043 1.00 92.25 340 PRO A O 1
ATOM 2607 N N . ALA A 1 341 ? 56.227 5.705 -41.056 1.00 90.75 341 ALA A N 1
ATOM 2608 C CA . ALA A 1 341 ? 56.186 6.203 -42.431 1.00 90.75 341 ALA A CA 1
ATOM 2609 C C . ALA A 1 341 ? 54.744 6.362 -42.958 1.00 90.75 341 ALA A C 1
ATOM 2611 O O . ALA A 1 341 ? 54.544 6.875 -44.060 1.00 90.75 341 ALA A O 1
ATOM 2612 N N . GLY A 1 342 ? 53.740 5.965 -42.169 1.00 86.62 342 GLY A N 1
ATOM 2613 C CA . GLY A 1 342 ? 52.321 6.058 -42.496 1.00 86.62 342 GLY A CA 1
ATOM 2614 C C . GLY A 1 342 ? 51.763 4.844 -43.242 1.00 86.62 342 GLY A C 1
ATOM 2615 O O . GLY A 1 342 ? 50.588 4.870 -43.614 1.00 86.62 342 GLY A O 1
ATOM 2616 N N . ALA A 1 343 ? 52.549 3.784 -43.447 1.00 89.88 343 ALA A N 1
ATOM 2617 C CA . ALA A 1 343 ? 52.088 2.567 -44.108 1.00 89.88 343 ALA A CA 1
ATOM 2618 C C . ALA A 1 343 ? 51.293 1.682 -43.137 1.00 89.88 343 ALA A C 1
ATOM 2620 O O . ALA A 1 343 ? 51.694 1.487 -41.990 1.00 89.88 343 ALA A O 1
ATOM 2621 N N . LEU A 1 344 ? 50.164 1.129 -43.593 1.00 92.81 344 LEU A N 1
ATOM 2622 C CA . LEU A 1 344 ? 49.339 0.222 -42.788 1.00 92.81 344 LEU A CA 1
ATOM 2623 C C . LEU A 1 344 ? 50.110 -1.058 -42.443 1.00 92.81 344 LEU A C 1
ATOM 2625 O O . LEU A 1 344 ? 50.661 -1.720 -43.321 1.00 92.81 344 LEU A O 1
ATOM 2629 N N . THR A 1 345 ? 50.098 -1.432 -41.167 1.00 93.88 345 THR A N 1
ATOM 2630 C CA . THR A 1 345 ? 50.645 -2.701 -40.662 1.00 93.88 345 THR A CA 1
ATOM 2631 C C . THR A 1 345 ? 49.541 -3.685 -40.282 1.00 93.88 345 THR A C 1
ATOM 2633 O O . THR A 1 345 ? 49.757 -4.895 -40.314 1.00 93.88 345 THR A O 1
ATOM 2636 N N . SER A 1 346 ? 48.342 -3.184 -39.972 1.00 95.56 346 SER A N 1
ATOM 2637 C CA . SER A 1 346 ? 47.134 -3.978 -39.737 1.00 95.56 346 SER A CA 1
ATOM 2638 C C . SER A 1 346 ? 45.884 -3.201 -40.143 1.00 95.56 346 SER A C 1
ATOM 2640 O O . SER A 1 346 ? 45.858 -1.970 -40.057 1.00 95.56 346 SER A O 1
ATOM 2642 N N . LEU A 1 347 ? 44.853 -3.922 -40.583 1.00 95.88 347 LEU A N 1
ATOM 2643 C CA . LEU A 1 347 ? 43.550 -3.356 -40.909 1.00 95.88 347 LEU A CA 1
ATOM 2644 C C . LEU A 1 347 ? 42.461 -4.415 -40.705 1.00 95.88 347 LEU A C 1
ATOM 2646 O O . LEU A 1 347 ? 42.451 -5.429 -41.396 1.00 95.88 347 LEU A O 1
ATOM 2650 N N . ASP A 1 348 ? 41.540 -4.152 -39.790 1.00 95.00 348 ASP A N 1
ATOM 2651 C CA . ASP A 1 348 ? 40.301 -4.896 -39.588 1.00 95.00 348 ASP A CA 1
ATOM 2652 C C . ASP A 1 348 ? 39.125 -3.968 -39.923 1.00 95.00 348 ASP A C 1
ATOM 2654 O O . ASP A 1 348 ? 39.023 -2.859 -39.385 1.00 95.00 348 ASP A O 1
ATOM 2658 N N . ILE A 1 349 ? 38.231 -4.423 -40.798 1.00 94.62 349 ILE A N 1
ATOM 2659 C CA . ILE A 1 349 ? 36.989 -3.731 -41.142 1.00 94.62 349 ILE A CA 1
ATOM 2660 C C . ILE A 1 349 ? 35.821 -4.679 -40.881 1.00 94.62 349 ILE A C 1
ATOM 2662 O O . ILE A 1 349 ? 35.612 -5.642 -41.617 1.00 94.62 349 ILE A O 1
ATOM 2666 N N . ASP A 1 350 ? 35.045 -4.393 -39.842 1.00 90.81 350 ASP A N 1
ATOM 2667 C CA . ASP A 1 350 ? 33.803 -5.106 -39.538 1.00 90.81 350 ASP A CA 1
ATOM 2668 C C . ASP A 1 350 ? 32.621 -4.285 -40.048 1.00 90.81 350 ASP A C 1
ATOM 2670 O O . ASP A 1 350 ? 32.452 -3.120 -39.685 1.00 90.81 350 ASP A O 1
ATOM 2674 N N . PHE A 1 351 ? 31.804 -4.874 -40.910 1.00 90.00 351 PHE A N 1
ATOM 2675 C CA . PHE A 1 351 ? 30.566 -4.253 -41.361 1.00 90.00 351 PHE A CA 1
ATOM 2676 C C . PHE A 1 351 ? 29.541 -4.232 -40.216 1.00 90.00 351 PHE A C 1
ATOM 2678 O O . PHE A 1 351 ? 29.305 -5.258 -39.579 1.00 90.00 351 PHE A O 1
ATOM 2685 N N . ILE A 1 352 ? 28.919 -3.078 -39.957 1.00 84.56 352 ILE A N 1
ATOM 2686 C CA . ILE A 1 352 ? 27.934 -2.925 -38.876 1.00 84.56 352 ILE A CA 1
ATOM 2687 C C . ILE A 1 352 ? 26.504 -2.935 -39.427 1.00 84.56 352 ILE A C 1
ATOM 2689 O O . ILE A 1 352 ? 25.692 -3.732 -38.972 1.00 84.56 352 ILE A O 1
ATOM 2693 N N . SER A 1 353 ? 26.163 -2.053 -40.371 1.00 82.19 353 SER A N 1
ATOM 2694 C CA . SER A 1 353 ? 24.778 -1.921 -40.860 1.00 82.19 353 SER A CA 1
ATOM 2695 C C . SER A 1 353 ? 24.670 -1.114 -42.155 1.00 82.19 353 SER A C 1
ATOM 2697 O O . SER A 1 353 ? 25.450 -0.178 -42.347 1.00 82.19 353 SER A O 1
ATOM 2699 N N . GLU A 1 354 ? 23.637 -1.397 -42.958 1.00 79.00 354 GLU A N 1
ATOM 2700 C CA . GLU A 1 354 ? 23.148 -0.541 -44.057 1.00 79.00 354 GLU A CA 1
ATOM 2701 C C . GLU A 1 354 ? 22.047 0.398 -43.522 1.00 79.00 354 GLU A C 1
ATOM 2703 O O . GLU A 1 354 ? 21.208 -0.009 -42.717 1.00 79.00 354 GLU A O 1
ATOM 2708 N N . THR A 1 355 ? 22.005 1.653 -43.971 1.00 66.06 355 THR A N 1
ATOM 2709 C CA . THR A 1 355 ? 21.099 2.730 -43.516 1.00 66.06 355 THR A CA 1
ATOM 2710 C C . THR A 1 355 ? 21.077 2.890 -41.990 1.00 66.06 355 THR A C 1
ATOM 2712 O O . THR A 1 355 ? 20.056 2.620 -41.349 1.00 66.06 355 THR A O 1
ATOM 2715 N N . PRO A 1 356 ? 22.197 3.307 -41.369 1.00 62.19 356 PRO A N 1
ATOM 2716 C CA . PRO A 1 356 ? 22.327 3.281 -39.922 1.00 62.19 356 PRO A CA 1
ATOM 2717 C C . PRO A 1 356 ? 21.312 4.220 -39.268 1.00 62.19 356 PRO A C 1
ATOM 2719 O O . PRO A 1 356 ? 21.424 5.444 -39.324 1.00 62.19 356 PRO A O 1
ATOM 2722 N N . THR A 1 357 ? 20.318 3.641 -38.599 1.00 63.88 357 THR A N 1
ATOM 2723 C CA . THR A 1 357 ? 19.519 4.401 -37.640 1.00 63.88 357 THR A CA 1
ATOM 2724 C C . THR A 1 357 ? 20.320 4.459 -36.352 1.00 63.88 357 THR A C 1
ATOM 2726 O O . THR A 1 357 ? 20.309 3.508 -35.570 1.00 63.88 357 THR A O 1
ATOM 2729 N N . PHE A 1 358 ? 21.066 5.547 -36.172 1.00 70.69 358 PHE A N 1
ATOM 2730 C CA . PHE A 1 358 ? 21.755 5.812 -34.918 1.00 70.69 358 PHE A CA 1
ATOM 2731 C C . PHE A 1 358 ? 20.741 6.231 -33.866 1.00 70.69 358 PHE A C 1
ATOM 2733 O O . PHE A 1 358 ? 20.041 7.232 -34.023 1.00 70.69 358 PHE A O 1
ATOM 2740 N N . ILE A 1 359 ? 20.685 5.463 -32.787 1.00 71.88 359 ILE A N 1
ATOM 2741 C CA . ILE A 1 359 ? 19.934 5.834 -31.593 1.00 71.88 359 ILE A CA 1
ATOM 2742 C C . ILE A 1 359 ? 20.963 6.244 -30.553 1.00 71.88 359 ILE A C 1
ATOM 2744 O O . ILE A 1 359 ? 21.716 5.402 -30.061 1.00 71.88 359 ILE A O 1
ATOM 2748 N N . ASP A 1 360 ? 21.029 7.540 -30.273 1.00 74.50 360 ASP A N 1
ATOM 2749 C CA . ASP A 1 360 ? 22.011 8.130 -29.359 1.00 74.50 360 ASP A CA 1
ATOM 2750 C C . ASP A 1 360 ? 21.429 8.483 -27.986 1.00 74.50 360 ASP A C 1
ATOM 2752 O O . ASP A 1 360 ? 22.157 8.615 -26.998 1.00 74.50 360 ASP A O 1
ATOM 2756 N N . THR A 1 361 ? 20.101 8.568 -27.915 1.00 82.19 361 THR A N 1
ATOM 2757 C CA . THR A 1 361 ? 19.378 9.051 -26.747 1.00 82.19 361 THR A CA 1
ATOM 2758 C C . THR A 1 361 ? 18.295 8.048 -26.341 1.00 82.19 361 THR A C 1
ATOM 2760 O O . THR A 1 361 ? 17.280 7.909 -27.035 1.00 82.19 361 THR A O 1
ATOM 2763 N N . PRO A 1 362 ? 18.462 7.357 -25.198 1.00 88.06 362 PRO A N 1
ATOM 2764 C CA . PRO A 1 362 ? 17.401 6.548 -24.613 1.00 88.06 362 PRO A CA 1
ATOM 2765 C C . PRO A 1 362 ? 16.126 7.371 -24.356 1.00 88.06 362 PRO A C 1
ATOM 2767 O O . PRO A 1 362 ? 16.198 8.585 -24.139 1.00 88.06 362 PRO A O 1
ATOM 2770 N N . PRO A 1 363 ? 14.935 6.744 -24.332 1.00 88.25 363 PRO A N 1
ATOM 2771 C CA . PRO A 1 363 ? 13.702 7.465 -24.046 1.00 88.25 363 PRO A CA 1
ATOM 2772 C C . PRO A 1 363 ? 13.746 8.085 -22.647 1.00 88.25 363 PRO A C 1
ATOM 2774 O O . PRO A 1 363 ? 14.256 7.491 -21.697 1.00 88.25 363 PRO A O 1
ATOM 2777 N N . LYS A 1 364 ? 13.162 9.278 -22.499 1.00 87.56 364 LYS A N 1
ATOM 2778 C CA . LYS A 1 364 ? 13.086 9.962 -21.203 1.00 87.56 364 LYS A CA 1
ATOM 2779 C C . LYS A 1 364 ? 12.463 9.040 -20.145 1.00 87.56 364 LYS A C 1
ATOM 2781 O O . LYS A 1 364 ? 11.402 8.466 -20.374 1.00 87.56 364 LYS A O 1
ATOM 2786 N N . GLY A 1 365 ? 13.119 8.927 -18.989 1.00 85.62 365 GLY A N 1
ATOM 2787 C CA . GLY A 1 365 ? 12.653 8.100 -17.873 1.00 85.62 365 GLY A CA 1
ATOM 2788 C C . GLY A 1 365 ? 12.906 6.596 -18.029 1.00 85.62 365 GLY A C 1
ATOM 2789 O O . GLY A 1 365 ? 12.352 5.830 -17.248 1.00 85.62 365 GLY A O 1
ATOM 2790 N N . TYR A 1 366 ? 13.732 6.155 -18.993 1.00 89.12 366 TYR A N 1
ATOM 2791 C CA . TYR A 1 366 ? 14.020 4.726 -19.201 1.00 89.12 366 TYR A CA 1
ATOM 2792 C C . TYR A 1 366 ? 14.482 4.005 -17.924 1.00 89.12 366 TYR A C 1
ATOM 2794 O O . TYR A 1 366 ? 14.048 2.882 -17.692 1.00 89.12 366 TYR A O 1
ATOM 2802 N N . ALA A 1 367 ? 15.308 4.662 -17.101 1.00 87.06 367 ALA A N 1
ATOM 2803 C CA . ALA A 1 367 ? 15.884 4.107 -15.876 1.00 87.06 367 ALA A CA 1
ATOM 2804 C C . ALA A 1 367 ? 14.932 4.135 -14.666 1.00 87.06 367 ALA A C 1
ATOM 2806 O O . ALA A 1 367 ? 15.231 3.538 -13.641 1.00 87.06 367 ALA A O 1
ATOM 2807 N N . ALA A 1 368 ? 13.798 4.838 -14.763 1.00 85.88 368 ALA A N 1
ATOM 2808 C CA . ALA A 1 368 ? 12.818 4.944 -13.677 1.00 85.88 368 ALA A CA 1
ATOM 2809 C C . ALA A 1 368 ? 11.760 3.825 -13.714 1.00 85.88 368 ALA A C 1
ATOM 2811 O O . ALA A 1 368 ? 10.868 3.785 -12.867 1.00 85.88 368 ALA A O 1
ATOM 2812 N N . LYS A 1 369 ? 11.822 2.957 -14.732 1.00 89.75 369 LYS A N 1
ATOM 2813 C CA . LYS A 1 369 ? 10.872 1.869 -14.953 1.00 89.75 369 LYS A CA 1
ATOM 2814 C C . LYS A 1 369 ? 11.280 0.623 -14.179 1.00 89.75 369 LYS A C 1
ATOM 2816 O O . LYS A 1 369 ? 12.398 0.144 -14.333 1.00 89.75 369 LYS A O 1
ATOM 2821 N N . ASP A 1 370 ? 10.345 0.064 -13.422 1.00 89.88 370 ASP A N 1
ATOM 2822 C CA . ASP A 1 370 ? 10.551 -1.144 -12.619 1.00 89.88 370 ASP A CA 1
ATOM 2823 C C . ASP A 1 370 ? 9.617 -2.299 -13.028 1.00 89.88 370 ASP A C 1
ATOM 2825 O O . ASP A 1 370 ? 8.809 -2.195 -13.956 1.00 89.88 370 ASP A O 1
ATOM 2829 N N . GLY A 1 371 ? 9.737 -3.441 -12.344 1.00 87.88 371 GLY A N 1
ATOM 2830 C CA . GLY A 1 371 ? 8.902 -4.612 -12.605 1.00 87.88 371 GLY A CA 1
ATOM 2831 C C . GLY A 1 371 ? 7.397 -4.351 -12.468 1.00 87.88 371 GLY A C 1
ATOM 2832 O O . GLY A 1 371 ? 6.608 -4.996 -13.159 1.00 87.88 371 GLY A O 1
ATOM 2833 N N . VAL A 1 372 ? 6.973 -3.390 -11.639 1.00 91.94 372 VAL A N 1
ATOM 2834 C CA . VAL A 1 372 ? 5.553 -3.050 -11.472 1.00 91.94 372 VAL A CA 1
ATOM 2835 C C . VAL A 1 372 ? 5.051 -2.169 -12.613 1.00 91.94 372 VAL A C 1
ATOM 2837 O O . VAL A 1 372 ? 3.907 -2.329 -13.039 1.00 91.94 372 VAL A O 1
ATOM 2840 N N . ASP A 1 373 ? 5.889 -1.300 -13.185 1.00 92.75 373 ASP A N 1
ATOM 2841 C CA . ASP A 1 373 ? 5.528 -0.549 -14.397 1.00 92.75 373 ASP A CA 1
ATOM 2842 C C . ASP A 1 373 ? 5.103 -1.473 -15.552 1.00 92.75 373 ASP A C 1
ATOM 2844 O O . ASP A 1 373 ? 4.222 -1.121 -16.340 1.00 92.75 373 ASP A O 1
ATOM 2848 N N . LEU A 1 374 ? 5.683 -2.675 -15.638 1.00 90.56 374 LEU A N 1
ATOM 2849 C CA . LEU A 1 374 ? 5.287 -3.680 -16.627 1.00 90.56 374 LEU A CA 1
ATOM 2850 C C . LEU A 1 374 ? 3.862 -4.176 -16.375 1.00 90.56 374 LEU A C 1
ATOM 2852 O O . LEU A 1 374 ? 3.081 -4.369 -17.308 1.00 90.56 374 LEU A O 1
ATOM 2856 N N . GLU A 1 375 ? 3.523 -4.398 -15.109 1.00 91.31 375 GLU A N 1
ATOM 2857 C CA . GLU A 1 375 ? 2.183 -4.807 -14.713 1.00 91.31 375 GLU A CA 1
ATOM 2858 C C . GLU A 1 375 ? 1.170 -3.682 -14.937 1.00 91.31 375 GLU A C 1
ATOM 2860 O O . GLU A 1 375 ? 0.062 -3.949 -15.404 1.00 91.31 375 GLU A O 1
ATOM 2865 N N . PHE A 1 376 ? 1.548 -2.425 -14.702 1.00 93.19 376 PHE A N 1
ATOM 2866 C CA . PHE A 1 376 ? 0.720 -1.265 -15.036 1.00 93.19 376 PHE A CA 1
ATOM 2867 C C . PHE A 1 376 ? 0.407 -1.172 -16.524 1.00 93.19 376 PHE A C 1
ATOM 2869 O O . PHE A 1 376 ? -0.751 -0.941 -16.871 1.00 93.19 376 PHE A O 1
ATOM 2876 N N . ASP A 1 377 ? 1.386 -1.396 -17.399 1.00 90.88 377 ASP A N 1
ATOM 2877 C CA . ASP A 1 377 ? 1.146 -1.413 -18.844 1.00 90.88 377 ASP A CA 1
ATOM 2878 C C . ASP A 1 377 ? 0.125 -2.503 -19.214 1.00 90.88 377 ASP A C 1
ATOM 2880 O O . ASP A 1 377 ? -0.854 -2.223 -19.907 1.00 90.88 377 ASP A O 1
ATOM 2884 N N . LYS A 1 378 ? 0.238 -3.708 -18.635 1.00 90.31 378 LYS A N 1
ATOM 2885 C CA . LYS A 1 378 ? -0.772 -4.769 -18.821 1.00 90.31 378 LYS A CA 1
ATOM 2886 C C . LYS A 1 378 ? -2.161 -4.350 -18.331 1.00 90.31 378 LYS A C 1
ATOM 2888 O O . LYS A 1 378 ? -3.156 -4.688 -18.971 1.00 90.31 378 LYS A O 1
ATOM 2893 N N . GLN A 1 379 ? -2.256 -3.641 -17.201 1.00 90.62 379 GLN A N 1
ATOM 2894 C CA . GLN A 1 379 ? -3.540 -3.126 -16.706 1.00 90.62 379 GLN A CA 1
ATOM 2895 C C . GLN A 1 379 ? -4.118 -2.047 -17.633 1.00 90.62 379 GLN A C 1
ATOM 2897 O O . GLN A 1 379 ? -5.330 -2.008 -17.836 1.00 90.62 379 GLN A O 1
ATOM 2902 N N . ARG A 1 380 ? -3.277 -1.188 -18.217 1.00 92.31 380 ARG A N 1
ATOM 2903 C CA . ARG A 1 380 ? -3.675 -0.136 -19.173 1.00 92.31 380 ARG A CA 1
ATOM 2904 C C . ARG A 1 380 ? -4.145 -0.701 -20.513 1.00 92.31 380 ARG A C 1
ATOM 2906 O O . ARG A 1 380 ? -5.042 -0.133 -21.139 1.00 92.31 380 ARG A O 1
ATOM 2913 N N . ASP A 1 381 ? -3.602 -1.848 -20.908 1.00 89.88 381 ASP A N 1
ATOM 2914 C CA . ASP A 1 381 ? -3.930 -2.529 -22.164 1.00 89.88 381 ASP A CA 1
ATOM 2915 C C . ASP A 1 381 ? -5.228 -3.359 -22.111 1.00 89.88 381 ASP A C 1
ATOM 2917 O O . ASP A 1 381 ? -5.721 -3.819 -23.148 1.00 89.88 381 ASP A O 1
ATOM 2921 N N . LYS A 1 382 ? -5.831 -3.549 -20.928 1.00 87.56 382 LYS A N 1
ATOM 2922 C CA . LYS A 1 382 ? -7.111 -4.268 -20.776 1.00 87.56 382 LYS A CA 1
ATOM 2923 C C . LYS A 1 382 ? -8.224 -3.632 -21.614 1.00 87.56 382 LYS A C 1
ATOM 2925 O O . LYS A 1 382 ? -8.257 -2.431 -21.809 1.00 87.56 382 LYS A O 1
ATOM 2930 N N . LYS A 1 383 ? -9.209 -4.403 -22.089 1.00 85.19 383 LYS A N 1
ATOM 2931 C CA . LYS A 1 383 ? -10.334 -3.834 -22.873 1.00 85.19 383 LYS A CA 1
ATOM 2932 C C . LYS A 1 383 ? -11.310 -3.008 -22.027 1.00 85.19 383 LYS A C 1
ATOM 2934 O O . LYS A 1 383 ? -11.848 -2.018 -22.513 1.00 85.19 383 LYS A O 1
ATOM 2939 N N . SER A 1 384 ? -11.510 -3.413 -20.780 1.00 82.25 384 SER A N 1
ATOM 2940 C CA . SER A 1 384 ? -12.371 -2.789 -19.774 1.00 82.25 384 SER A CA 1
ATOM 2941 C C . SER A 1 384 ? -11.618 -2.735 -18.446 1.00 82.25 384 SER A C 1
ATOM 2943 O O . SER A 1 384 ? -10.709 -3.539 -18.246 1.00 82.25 384 SER A O 1
ATOM 2945 N N . ASP A 1 385 ? -12.003 -1.824 -17.549 1.00 80.31 385 ASP A N 1
ATOM 2946 C CA . ASP A 1 385 ? -11.343 -1.646 -16.244 1.00 80.31 385 ASP A CA 1
ATOM 2947 C C . ASP A 1 385 ? -9.824 -1.386 -16.369 1.00 80.31 385 ASP A C 1
ATOM 2949 O O . ASP A 1 385 ? -8.981 -2.016 -15.729 1.00 80.31 385 ASP A O 1
ATOM 2953 N N . LYS A 1 386 ? -9.472 -0.468 -17.277 1.00 88.50 386 LYS A N 1
ATOM 2954 C CA . LYS A 1 386 ? -8.086 -0.053 -17.524 1.00 88.50 386 LYS A CA 1
ATOM 2955 C C . LYS A 1 386 ? -7.551 0.741 -16.346 1.00 88.50 386 LYS A C 1
ATOM 2957 O O . LYS A 1 386 ? -8.297 1.526 -15.778 1.00 88.50 386 LYS A O 1
ATOM 2962 N N . LEU A 1 387 ? -6.270 0.597 -16.029 1.00 89.69 387 LEU A N 1
ATOM 2963 C CA . LEU A 1 387 ? -5.591 1.526 -15.124 1.00 89.69 387 LEU A CA 1
ATOM 2964 C C . LEU A 1 387 ? -5.475 2.913 -15.767 1.00 89.69 387 LEU A C 1
ATOM 2966 O O . LEU A 1 387 ? -5.067 3.023 -16.922 1.00 89.69 387 LEU A O 1
ATOM 2970 N N . GLY A 1 388 ? -5.837 3.951 -15.020 1.00 90.50 388 GLY A N 1
ATOM 2971 C CA . GLY A 1 388 ? -5.713 5.342 -15.431 1.00 90.50 388 GLY A CA 1
ATOM 2972 C C . GLY A 1 388 ? -4.326 5.936 -15.159 1.00 90.50 388 GLY A C 1
ATOM 2973 O O . GLY A 1 388 ? -3.292 5.247 -15.136 1.00 90.50 388 GLY A O 1
ATOM 2974 N N . GLN A 1 389 ? -4.301 7.250 -14.981 1.00 91.50 389 GLN A N 1
ATOM 2975 C CA . GLN A 1 389 ? -3.144 8.001 -14.510 1.00 91.50 389 GLN A CA 1
ATOM 2976 C C . GLN A 1 389 ? -2.882 7.715 -13.038 1.00 91.50 389 GLN A C 1
ATOM 2978 O O . GLN A 1 389 ? -3.804 7.483 -12.266 1.00 91.50 389 GLN A O 1
ATOM 2983 N N . ILE A 1 390 ? -1.611 7.741 -12.648 1.00 92.25 390 ILE A N 1
ATOM 2984 C CA . ILE A 1 390 ? -1.225 7.645 -11.242 1.00 92.25 390 ILE A CA 1
ATOM 2985 C C . ILE A 1 390 ? -0.483 8.927 -10.894 1.00 92.25 390 ILE A C 1
ATOM 2987 O O . ILE A 1 390 ? 0.512 9.248 -11.542 1.00 92.25 390 ILE A O 1
ATOM 2991 N N . SER A 1 391 ? -0.974 9.655 -9.898 1.00 93.06 391 SER A N 1
ATOM 2992 C CA . SER A 1 391 ? -0.388 10.906 -9.429 1.00 93.06 391 SER A CA 1
ATOM 2993 C C . SER A 1 391 ? 0.255 10.725 -8.047 1.00 93.06 391 SER A C 1
ATOM 2995 O O . SER A 1 391 ? -0.038 9.775 -7.320 1.00 93.06 391 SER A O 1
ATOM 2997 N N . GLY A 1 392 ? 1.193 11.606 -7.695 1.00 89.06 392 GLY A N 1
ATOM 2998 C CA . GLY A 1 392 ? 1.851 11.617 -6.383 1.00 89.06 392 GLY A CA 1
ATOM 2999 C C . GLY A 1 392 ? 3.039 10.658 -6.228 1.00 89.06 392 GLY A C 1
ATOM 3000 O O . GLY A 1 392 ? 3.957 10.981 -5.479 1.00 89.06 392 GLY A O 1
ATOM 3001 N N . VAL A 1 393 ? 3.107 9.552 -6.981 1.00 92.25 393 VAL A N 1
ATOM 3002 C CA . VAL A 1 393 ? 4.208 8.563 -6.880 1.00 92.25 393 VAL A CA 1
ATOM 3003 C C . VAL A 1 393 ? 5.585 9.178 -7.141 1.00 92.25 393 VAL A C 1
ATOM 3005 O O . VAL A 1 393 ? 6.518 8.926 -6.387 1.00 92.25 393 VAL A O 1
ATOM 3008 N N . ASP A 1 394 ? 5.707 10.043 -8.147 1.00 88.00 394 ASP A N 1
ATOM 3009 C CA . ASP A 1 394 ? 6.988 10.671 -8.507 1.00 88.00 394 ASP A CA 1
ATOM 3010 C C . ASP A 1 394 ? 7.509 11.644 -7.433 1.00 88.00 394 ASP A C 1
ATOM 3012 O O . ASP A 1 394 ? 8.680 12.019 -7.444 1.00 88.00 394 ASP A O 1
ATOM 3016 N N . THR A 1 395 ? 6.645 12.066 -6.501 1.00 89.88 395 THR A N 1
ATOM 3017 C CA . THR A 1 395 ? 7.019 12.942 -5.376 1.00 89.88 395 THR A CA 1
ATOM 3018 C C . THR A 1 395 ? 7.512 12.167 -4.155 1.00 89.88 395 THR A C 1
ATOM 3020 O O . THR A 1 395 ? 7.998 12.768 -3.196 1.00 89.88 395 THR A O 1
ATOM 3023 N N . LEU A 1 396 ? 7.395 10.837 -4.181 1.00 91.06 396 LEU A N 1
ATOM 3024 C CA . LEU A 1 396 ? 7.802 9.969 -3.085 1.00 91.06 396 LEU A CA 1
ATOM 3025 C C . LEU A 1 396 ? 9.316 9.721 -3.085 1.00 91.06 396 LEU A C 1
ATOM 3027 O O . LEU A 1 396 ? 9.937 9.713 -4.156 1.00 91.06 396 LEU A O 1
ATOM 3031 N N . PRO A 1 397 ? 9.904 9.420 -1.911 1.00 91.62 397 PRO A N 1
ATOM 3032 C CA . PRO A 1 397 ? 11.238 8.834 -1.824 1.00 91.62 397 PRO A CA 1
ATOM 3033 C C . PRO A 1 397 ? 11.394 7.635 -2.772 1.00 91.62 397 PRO A C 1
ATOM 3035 O O . PRO A 1 397 ? 10.495 6.803 -2.889 1.00 91.62 397 PRO A O 1
ATOM 3038 N N . ALA A 1 398 ? 12.526 7.554 -3.477 1.00 88.19 398 ALA A N 1
ATOM 3039 C CA . ALA A 1 398 ? 12.732 6.583 -4.559 1.00 88.19 398 ALA A CA 1
ATOM 3040 C C . ALA A 1 398 ? 12.580 5.116 -4.109 1.00 88.19 398 ALA A C 1
ATOM 3042 O O . ALA A 1 398 ? 12.102 4.274 -4.862 1.00 88.19 398 ALA A O 1
ATOM 3043 N N . ASP A 1 399 ? 12.953 4.822 -2.868 1.00 89.44 399 ASP A N 1
ATOM 3044 C CA . ASP A 1 399 ? 12.850 3.511 -2.227 1.00 89.44 399 ASP A CA 1
ATOM 3045 C C . ASP A 1 399 ? 11.414 3.113 -1.850 1.00 89.44 399 ASP A C 1
ATOM 3047 O O . ASP A 1 399 ? 11.125 1.931 -1.672 1.00 89.44 399 ASP A O 1
ATOM 3051 N N . GLU A 1 400 ? 10.496 4.074 -1.773 1.00 91.69 400 GLU A N 1
ATOM 3052 C CA . GLU A 1 400 ? 9.082 3.840 -1.469 1.00 91.69 400 GLU A CA 1
ATOM 3053 C C . GLU A 1 400 ? 8.230 3.599 -2.724 1.00 91.69 400 GLU A C 1
ATOM 3055 O O . GLU A 1 400 ? 7.188 2.939 -2.659 1.00 91.69 400 GLU A O 1
ATOM 3060 N N . GLN A 1 401 ? 8.670 4.115 -3.877 1.00 92.88 401 GLN A N 1
ATOM 3061 C CA . GLN A 1 401 ? 7.880 4.116 -5.111 1.00 92.88 401 GLN A CA 1
ATOM 3062 C C . GLN A 1 401 ? 7.466 2.706 -5.542 1.00 92.88 401 GLN A C 1
ATOM 3064 O O . GLN A 1 401 ? 6.308 2.503 -5.901 1.00 92.88 401 GLN A O 1
ATOM 3069 N N . LEU A 1 402 ? 8.365 1.719 -5.453 1.00 91.81 402 LEU A N 1
ATOM 3070 C CA . LEU A 1 402 ? 8.066 0.333 -5.833 1.00 91.81 402 LEU A CA 1
ATOM 3071 C C . LEU A 1 402 ? 6.918 -0.255 -4.995 1.00 91.81 402 LEU A C 1
ATOM 3073 O O . LEU A 1 402 ? 5.985 -0.838 -5.548 1.00 91.81 402 LEU A O 1
ATOM 3077 N N . SER A 1 403 ? 6.958 -0.075 -3.670 1.00 90.62 403 SER A N 1
ATOM 3078 C CA . SER A 1 403 ? 5.922 -0.571 -2.753 1.00 90.62 403 SER A CA 1
ATOM 3079 C C . SER A 1 403 ? 4.562 0.068 -3.034 1.00 90.62 403 SER A C 1
ATOM 3081 O O . SER A 1 403 ? 3.538 -0.621 -3.053 1.00 90.62 403 SER A O 1
ATOM 3083 N N . VAL A 1 404 ? 4.548 1.374 -3.309 1.00 91.62 404 VAL A N 1
ATOM 3084 C CA . VAL A 1 404 ? 3.328 2.107 -3.670 1.00 91.62 404 VAL A CA 1
ATOM 3085 C C . VAL A 1 404 ? 2.780 1.652 -5.021 1.00 91.62 404 VAL A C 1
ATOM 3087 O O . VAL A 1 404 ? 1.585 1.382 -5.154 1.00 91.62 404 VAL A O 1
ATOM 3090 N N . LYS A 1 405 ? 3.635 1.509 -6.036 1.00 93.25 405 LYS A N 1
ATOM 3091 C CA . LYS A 1 405 ? 3.199 0.990 -7.335 1.00 93.25 405 LYS A CA 1
ATOM 3092 C C . LYS A 1 405 ? 2.604 -0.413 -7.175 1.00 93.25 405 LYS A C 1
ATOM 3094 O O . LYS A 1 405 ? 1.546 -0.704 -7.736 1.00 93.25 405 LYS A O 1
ATOM 3099 N N . TYR A 1 406 ? 3.245 -1.272 -6.376 1.00 90.31 406 TYR A N 1
ATOM 3100 C CA . TYR A 1 406 ? 2.792 -2.642 -6.131 1.00 90.31 406 TYR A CA 1
ATOM 3101 C C . TYR A 1 406 ? 1.380 -2.686 -5.540 1.00 90.31 406 TYR A C 1
ATOM 3103 O O . TYR A 1 406 ? 0.534 -3.424 -6.048 1.00 90.31 406 TYR A O 1
ATOM 3111 N N . VAL A 1 407 ? 1.096 -1.887 -4.505 1.00 85.81 407 VAL A N 1
ATOM 3112 C CA . VAL A 1 407 ? -0.238 -1.875 -3.884 1.00 85.81 407 VAL A CA 1
ATOM 3113 C C . VAL A 1 407 ? -1.314 -1.414 -4.867 1.00 85.81 407 VAL A C 1
ATOM 3115 O O . VAL A 1 407 ? -2.375 -2.036 -4.953 1.00 85.81 407 VAL A O 1
ATOM 3118 N N . VAL A 1 408 ? -1.026 -0.385 -5.672 1.00 88.25 408 VAL A N 1
ATOM 3119 C CA . VAL A 1 408 ? -1.948 0.087 -6.711 1.00 88.25 408 VAL A CA 1
ATOM 3120 C C . VAL A 1 408 ? -2.222 -1.039 -7.704 1.00 88.25 408 VAL A C 1
ATOM 3122 O O . VAL A 1 408 ? -3.377 -1.321 -8.011 1.00 88.25 408 VAL A O 1
ATOM 3125 N N . TRP A 1 409 ? -1.191 -1.758 -8.150 1.00 88.88 409 TRP A N 1
ATOM 3126 C CA . TRP A 1 409 ? -1.366 -2.895 -9.053 1.00 88.88 409 TRP A CA 1
ATOM 3127 C C . TRP A 1 409 ? -2.244 -3.998 -8.445 1.00 88.88 409 TRP A C 1
ATOM 3129 O O . TRP A 1 409 ? -3.139 -4.496 -9.131 1.00 88.88 409 TRP A O 1
ATOM 3139 N N . GLN A 1 410 ? -2.049 -4.353 -7.172 1.00 82.50 410 GLN A N 1
ATOM 3140 C CA . GLN A 1 410 ? -2.839 -5.394 -6.502 1.00 82.50 410 GLN A CA 1
ATOM 3141 C C . GLN A 1 410 ? -4.335 -5.053 -6.448 1.00 82.50 410 GLN A C 1
ATOM 3143 O O . GLN A 1 410 ? -5.168 -5.915 -6.730 1.00 82.50 410 GLN A O 1
ATOM 3148 N N . TYR A 1 411 ? -4.689 -3.791 -6.193 1.00 77.38 411 TYR A N 1
ATOM 3149 C CA . TYR A 1 411 ? -6.080 -3.325 -6.253 1.00 77.38 411 TYR A CA 1
ATOM 3150 C C . TYR A 1 411 ? -6.703 -3.480 -7.654 1.00 77.38 411 TYR A C 1
ATOM 3152 O O . TYR A 1 411 ? -7.889 -3.803 -7.799 1.00 77.38 411 TYR A O 1
ATOM 3160 N N . PHE A 1 412 ? -5.904 -3.308 -8.711 1.00 79.00 412 PHE A N 1
ATOM 3161 C CA . PHE A 1 412 ? -6.346 -3.532 -10.090 1.00 79.00 412 PHE A CA 1
ATOM 3162 C C . PHE A 1 412 ? -6.451 -5.010 -10.460 1.00 79.00 412 PHE A C 1
ATOM 3164 O O . PHE A 1 412 ? -7.426 -5.430 -11.087 1.00 79.00 412 PHE A O 1
ATOM 3171 N N . ALA A 1 413 ? -5.482 -5.816 -10.038 1.00 77.56 413 ALA A N 1
ATOM 3172 C CA . ALA A 1 413 ? -5.481 -7.255 -10.264 1.00 77.56 413 ALA A CA 1
ATOM 3173 C C . ALA A 1 413 ? -6.630 -7.961 -9.521 1.00 77.56 413 ALA A C 1
ATOM 3175 O O . ALA A 1 413 ? -7.225 -8.887 -10.069 1.00 77.56 413 ALA A O 1
ATOM 3176 N N . GLY A 1 414 ? -6.973 -7.496 -8.315 1.00 69.25 414 GLY A N 1
ATOM 3177 C CA . GLY A 1 414 ? -8.044 -8.048 -7.480 1.00 69.25 414 GLY A CA 1
ATOM 3178 C C . GLY A 1 414 ? -9.466 -7.686 -7.919 1.00 69.25 414 GLY A C 1
ATOM 3179 O O . GLY A 1 414 ? -10.414 -8.287 -7.424 1.00 69.25 414 GLY A O 1
ATOM 3180 N N . GLY A 1 415 ? -9.630 -6.739 -8.853 1.00 63.22 415 GLY A N 1
ATOM 3181 C CA . GLY A 1 415 ? -10.946 -6.337 -9.365 1.00 63.22 415 GLY A CA 1
ATOM 3182 C C . GLY A 1 415 ? -11.812 -5.592 -8.345 1.00 63.22 415 GLY A C 1
ATOM 3183 O O . GLY A 1 415 ? -13.034 -5.634 -8.436 1.00 63.22 415 GLY A O 1
ATOM 3184 N N . THR A 1 416 ? -11.208 -4.962 -7.335 1.00 55.12 416 THR A N 1
ATOM 3185 C CA . THR A 1 416 ? -11.960 -4.356 -6.231 1.00 55.12 416 THR A CA 1
ATOM 3186 C C . THR A 1 416 ? -11.254 -3.123 -5.690 1.00 55.12 416 THR A C 1
ATOM 3188 O O . THR A 1 416 ? -10.113 -3.240 -5.277 1.00 55.12 416 THR A O 1
ATOM 3191 N N . ARG A 1 417 ? -11.905 -1.956 -5.695 1.00 63.31 417 ARG A N 1
ATOM 3192 C CA . ARG A 1 417 ? -11.341 -0.639 -5.351 1.00 63.31 417 ARG A CA 1
ATOM 3193 C C . ARG A 1 417 ? -12.407 0.266 -4.727 1.00 63.31 417 ARG A C 1
ATOM 3195 O O . ARG A 1 417 ? -13.403 0.566 -5.377 1.00 63.31 417 ARG A O 1
ATOM 3202 N N . ASN A 1 418 ? -12.183 0.724 -3.497 1.00 51.84 418 ASN A N 1
ATOM 3203 C CA . ASN A 1 418 ? -12.985 1.804 -2.913 1.00 51.84 418 ASN A CA 1
ATOM 3204 C C . ASN A 1 418 ? -12.582 3.136 -3.571 1.00 51.84 418 ASN A C 1
ATOM 3206 O O . ASN A 1 418 ? -11.493 3.232 -4.127 1.00 51.84 418 ASN A O 1
ATOM 3210 N N . LYS A 1 419 ? -13.403 4.191 -3.472 1.00 55.09 419 LYS A N 1
ATOM 3211 C CA . LYS A 1 419 ? -13.022 5.536 -3.959 1.00 55.09 419 LYS A CA 1
ATOM 3212 C C . LYS A 1 419 ? -11.776 6.091 -3.248 1.00 55.09 419 LYS A C 1
ATOM 3214 O O . LYS A 1 419 ? -11.042 6.895 -3.812 1.00 55.09 419 LYS A O 1
ATOM 3219 N N . GLU A 1 420 ? -11.528 5.652 -2.020 1.00 60.94 420 GLU A N 1
ATOM 3220 C CA . GLU A 1 420 ? -10.354 5.999 -1.225 1.00 60.94 420 GLU A CA 1
ATOM 3221 C C . GLU A 1 420 ? -10.004 4.846 -0.282 1.00 60.94 420 GLU A C 1
ATOM 3223 O O . GLU A 1 420 ? -10.901 4.141 0.187 1.00 60.94 420 GLU A O 1
ATOM 3228 N N . VAL A 1 421 ? -8.712 4.631 -0.059 1.00 61.03 421 VAL A N 1
ATOM 3229 C CA . VAL A 1 421 ? -8.150 3.536 0.729 1.00 61.03 421 VAL A CA 1
ATOM 3230 C C . VAL A 1 421 ? -6.915 4.053 1.456 1.00 61.03 421 VAL A C 1
ATOM 3232 O O . VAL A 1 421 ? -5.967 4.472 0.792 1.00 61.03 421 VAL A O 1
ATOM 3235 N N . ASP A 1 422 ? -6.867 3.930 2.780 1.00 62.38 422 ASP A N 1
ATOM 3236 C CA . ASP A 1 422 ? -5.617 4.117 3.511 1.00 62.38 422 ASP A CA 1
ATOM 3237 C C . ASP A 1 422 ? -4.872 2.785 3.668 1.00 62.38 422 ASP A C 1
ATOM 3239 O O . ASP A 1 422 ? -5.452 1.715 3.886 1.00 62.38 422 ASP A O 1
ATOM 3243 N N . VAL A 1 423 ? -3.553 2.830 3.491 1.00 65.50 423 VAL A N 1
ATOM 3244 C CA . VAL A 1 423 ? -2.696 1.644 3.441 1.00 65.50 423 VAL A CA 1
ATOM 3245 C C . VAL A 1 423 ? -1.400 1.857 4.206 1.00 65.50 423 VAL A C 1
ATOM 3247 O O . VAL A 1 423 ? -0.726 2.877 4.072 1.00 65.50 423 VAL A O 1
ATOM 3250 N N . THR A 1 424 ? -1.012 0.838 4.965 1.00 70.38 424 THR A N 1
ATOM 3251 C CA . THR A 1 424 ? 0.317 0.720 5.563 1.00 70.38 424 THR A CA 1
ATOM 3252 C C . THR A 1 424 ? 1.162 -0.170 4.675 1.00 70.38 424 THR A C 1
ATOM 3254 O O . THR A 1 424 ? 0.882 -1.361 4.534 1.00 70.38 424 THR A O 1
ATOM 3257 N N . LEU A 1 425 ? 2.186 0.397 4.047 1.00 75.69 425 LEU A N 1
ATOM 3258 C CA . LEU A 1 425 ? 3.008 -0.329 3.090 1.00 75.69 425 LEU A CA 1
ATOM 3259 C C . LEU A 1 425 ? 4.375 -0.648 3.684 1.00 75.69 425 LEU A C 1
ATOM 3261 O O . LEU A 1 425 ? 5.058 0.269 4.148 1.00 75.69 425 LEU A O 1
ATOM 3265 N N . PRO A 1 426 ? 4.826 -1.911 3.619 1.00 80.12 426 PRO A N 1
ATOM 3266 C CA . PRO A 1 426 ? 6.223 -2.215 3.860 1.00 80.12 426 PRO A CA 1
ATOM 3267 C C . PRO A 1 426 ? 7.074 -1.615 2.743 1.00 80.12 426 PRO A C 1
ATOM 3269 O O . PRO A 1 426 ? 6.825 -1.850 1.557 1.00 80.12 426 PRO A O 1
ATOM 3272 N N . VAL A 1 427 ? 8.106 -0.864 3.121 1.00 85.25 427 VAL A N 1
ATOM 3273 C CA . VAL A 1 427 ? 9.096 -0.363 2.163 1.00 85.25 427 VAL A CA 1
ATOM 3274 C C . VAL A 1 427 ? 10.033 -1.512 1.799 1.00 85.25 427 VAL A C 1
ATOM 3276 O O . VAL A 1 427 ? 10.501 -2.243 2.677 1.00 85.25 427 VAL A O 1
ATOM 3279 N N . ALA A 1 428 ? 10.266 -1.715 0.502 1.00 78.75 428 ALA A N 1
ATOM 3280 C CA . ALA A 1 428 ? 11.180 -2.749 0.029 1.00 78.75 428 ALA A CA 1
ATOM 3281 C C . ALA A 1 428 ? 12.591 -2.520 0.601 1.00 78.75 428 ALA A C 1
ATOM 3283 O O . ALA A 1 428 ? 13.044 -1.379 0.692 1.00 78.75 428 ALA A O 1
ATOM 3284 N N . HIS A 1 429 ? 13.291 -3.595 0.988 1.00 79.25 429 HIS A N 1
ATOM 3285 C CA . HIS A 1 429 ? 14.667 -3.546 1.522 1.00 79.25 429 HIS A CA 1
ATOM 3286 C C . HIS A 1 429 ? 14.841 -2.759 2.832 1.00 79.25 429 HIS A C 1
ATOM 3288 O O . HIS A 1 429 ? 15.967 -2.497 3.257 1.00 79.25 429 HIS A O 1
ATOM 3294 N N . LYS A 1 430 ? 13.742 -2.393 3.500 1.00 81.62 430 LYS A N 1
ATOM 3295 C CA . LYS A 1 430 ? 13.736 -1.732 4.810 1.00 81.62 430 LYS A CA 1
ATOM 3296 C C . LYS A 1 430 ? 12.841 -2.480 5.782 1.00 81.62 430 LYS A C 1
ATOM 3298 O O . LYS A 1 430 ? 11.913 -3.180 5.394 1.00 81.62 430 LYS A O 1
ATOM 3303 N N . THR A 1 431 ? 13.096 -2.308 7.075 1.00 78.25 431 THR A N 1
ATOM 3304 C CA . THR A 1 431 ? 12.199 -2.805 8.127 1.00 78.25 431 THR A CA 1
ATOM 3305 C C . THR A 1 431 ? 10.980 -1.906 8.325 1.00 78.25 431 THR A C 1
ATOM 3307 O O . THR A 1 431 ? 9.972 -2.378 8.847 1.00 78.25 431 THR A O 1
ATOM 3310 N N . THR A 1 432 ? 11.054 -0.656 7.864 1.00 77.50 432 THR A N 1
ATOM 3311 C CA . THR A 1 432 ? 10.038 0.386 8.035 1.00 77.50 432 THR A CA 1
ATOM 3312 C C . THR A 1 432 ? 8.767 0.128 7.223 1.00 77.50 432 THR A C 1
ATOM 3314 O O . THR A 1 432 ? 8.810 -0.372 6.093 1.00 77.50 432 THR A O 1
ATOM 3317 N N . ASN A 1 433 ? 7.638 0.539 7.799 1.00 75.88 433 ASN A N 1
ATOM 3318 C CA . ASN A 1 433 ? 6.354 0.661 7.123 1.00 75.88 433 ASN A CA 1
ATOM 3319 C C . ASN A 1 433 ? 5.974 2.143 7.010 1.00 75.88 433 ASN A C 1
ATOM 3321 O O . ASN A 1 433 ? 6.278 2.925 7.911 1.00 75.88 433 ASN A O 1
ATOM 3325 N N . VAL A 1 434 ? 5.299 2.530 5.932 1.00 74.31 434 VAL A N 1
ATOM 3326 C CA . VAL A 1 434 ? 4.880 3.918 5.681 1.00 74.31 434 VAL A CA 1
ATOM 3327 C C . VAL A 1 434 ? 3.384 3.947 5.376 1.00 74.31 434 VAL A C 1
ATOM 3329 O O . VAL A 1 434 ? 2.868 3.055 4.701 1.00 74.31 434 VAL A O 1
ATOM 3332 N N . TYR A 1 435 ? 2.683 4.956 5.886 1.00 72.12 435 TYR A N 1
ATOM 3333 C CA . TYR A 1 435 ? 1.263 5.176 5.629 1.00 72.12 435 TYR A CA 1
ATOM 3334 C C . TYR A 1 435 ? 1.041 6.010 4.372 1.00 72.12 435 TYR A C 1
ATOM 3336 O O . TYR A 1 435 ? 1.683 7.050 4.178 1.00 72.12 435 TYR A O 1
ATOM 3344 N N . TYR A 1 436 ? 0.070 5.586 3.569 1.00 73.94 436 TYR A N 1
ATOM 3345 C CA . TYR A 1 436 ? -0.397 6.299 2.387 1.00 73.94 436 TYR A CA 1
ATOM 3346 C C . TYR A 1 436 ? -1.916 6.299 2.314 1.00 73.94 436 TYR A C 1
ATOM 3348 O O . TYR A 1 436 ? -2.561 5.352 2.756 1.00 73.94 436 TYR A O 1
ATOM 3356 N N . THR A 1 437 ? -2.455 7.311 1.651 1.00 70.38 437 THR A N 1
ATOM 3357 C CA . THR A 1 437 ? -3.837 7.342 1.177 1.00 70.38 437 THR A CA 1
ATOM 3358 C C . THR A 1 437 ? -3.829 7.185 -0.341 1.00 70.38 437 THR A C 1
ATOM 3360 O O . THR A 1 437 ? -3.157 7.938 -1.048 1.00 70.38 437 THR A O 1
ATOM 3363 N N . LEU A 1 438 ? -4.569 6.201 -0.852 1.00 73.19 438 LEU A N 1
ATOM 3364 C CA . LEU A 1 438 ? -4.798 5.953 -2.275 1.00 73.19 438 LEU A CA 1
ATOM 3365 C C . LEU A 1 438 ? -6.223 6.378 -2.630 1.00 73.19 438 LEU A C 1
ATOM 3367 O O . LEU A 1 438 ? -7.183 5.840 -2.081 1.00 73.19 438 LEU A O 1
ATOM 3371 N N . ARG A 1 439 ? -6.391 7.304 -3.574 1.00 74.50 439 ARG A N 1
ATOM 3372 C CA . ARG A 1 439 ? -7.712 7.767 -4.032 1.00 74.50 439 ARG A CA 1
ATOM 3373 C C . ARG A 1 439 ? -7.967 7.288 -5.446 1.00 74.50 439 ARG A C 1
ATOM 3375 O O . ARG A 1 439 ? -7.308 7.751 -6.369 1.00 74.50 439 ARG A O 1
ATOM 3382 N N . PHE A 1 440 ? -8.935 6.398 -5.622 1.00 74.81 440 PHE A N 1
ATOM 3383 C CA . PHE A 1 440 ? -9.346 5.892 -6.928 1.00 74.81 440 PHE A CA 1
ATOM 3384 C C . PHE A 1 440 ? -10.418 6.819 -7.509 1.00 74.81 440 PHE A C 1
ATOM 3386 O O . PHE A 1 440 ? -11.531 6.946 -6.993 1.00 74.81 440 PHE A O 1
ATOM 3393 N N . ARG A 1 441 ? -10.052 7.527 -8.569 1.00 77.06 441 ARG A N 1
ATOM 3394 C CA . ARG A 1 441 ? -10.860 8.547 -9.238 1.00 77.06 441 ARG A CA 1
ATOM 3395 C C . ARG A 1 441 ? -11.695 7.939 -10.372 1.00 77.06 441 ARG A C 1
ATOM 3397 O O . ARG A 1 441 ? -11.458 6.798 -10.784 1.00 77.06 441 ARG A O 1
ATOM 3404 N N . PRO A 1 442 ? -12.665 8.698 -10.921 1.00 75.25 442 PRO A N 1
ATOM 3405 C CA . PRO A 1 442 ? -13.283 8.353 -12.198 1.00 75.25 442 PRO A CA 1
ATOM 3406 C C . PRO A 1 442 ? -12.223 8.053 -13.269 1.00 75.25 442 PRO A C 1
ATOM 3408 O O . PRO A 1 442 ? -11.119 8.582 -13.215 1.00 75.25 442 PRO A O 1
ATOM 3411 N N . ASN A 1 443 ? -12.550 7.191 -14.235 1.00 79.88 443 ASN A N 1
ATOM 3412 C CA . ASN A 1 443 ? -11.608 6.673 -15.243 1.00 79.88 443 ASN A CA 1
ATOM 3413 C C . ASN A 1 443 ? -10.455 5.824 -14.690 1.00 79.88 443 ASN A C 1
ATOM 3415 O O . ASN A 1 443 ? -9.501 5.566 -15.423 1.00 79.88 443 ASN A O 1
ATOM 3419 N N . ASN A 1 444 ? -10.571 5.342 -13.446 1.00 83.19 444 ASN A N 1
ATOM 3420 C CA . ASN A 1 444 ? -9.565 4.513 -12.788 1.00 83.19 444 ASN A CA 1
ATOM 3421 C C . ASN A 1 444 ? -8.205 5.219 -12.596 1.00 83.19 444 ASN A C 1
ATOM 3423 O O . ASN A 1 444 ? -7.175 4.542 -12.511 1.00 83.19 444 ASN A O 1
ATOM 3427 N N . ASP A 1 445 ? -8.183 6.554 -12.518 1.00 88.81 445 ASP A N 1
ATOM 3428 C CA . ASP A 1 445 ? -6.986 7.277 -12.076 1.00 88.81 445 ASP A CA 1
ATOM 3429 C C . ASP A 1 445 ? -6.759 7.045 -10.569 1.00 88.81 445 ASP A C 1
ATOM 3431 O O . ASP A 1 445 ? -7.696 6.734 -9.828 1.00 88.81 445 ASP A O 1
ATOM 3435 N N . VAL A 1 446 ? -5.517 7.167 -10.103 1.00 86.81 446 VAL A N 1
ATOM 3436 C CA . VAL A 1 446 ? -5.136 6.932 -8.706 1.00 86.81 446 VAL A CA 1
ATOM 3437 C C . VAL A 1 446 ? -4.277 8.078 -8.194 1.00 86.81 446 VAL A C 1
ATOM 3439 O O . VAL A 1 446 ? -3.175 8.290 -8.695 1.00 86.81 446 VAL A O 1
ATOM 3442 N N . ASP A 1 447 ? -4.736 8.772 -7.157 1.00 84.94 447 ASP A N 1
ATOM 3443 C CA . ASP A 1 447 ? -3.908 9.746 -6.447 1.00 84.94 447 ASP A CA 1
ATOM 3444 C C . ASP A 1 447 ? -3.278 9.102 -5.221 1.00 84.94 447 ASP A C 1
ATOM 3446 O O . ASP A 1 447 ? -3.977 8.505 -4.400 1.00 84.94 447 ASP A O 1
ATOM 3450 N N . VAL A 1 448 ? -1.963 9.245 -5.088 1.00 85.00 448 VAL A N 1
ATOM 3451 C CA . VAL A 1 448 ? -1.206 8.749 -3.940 1.00 85.00 448 VAL A CA 1
ATOM 3452 C C . VAL A 1 448 ? -0.775 9.919 -3.069 1.00 85.00 448 VAL A C 1
ATOM 3454 O O . VAL A 1 448 ? -0.079 10.825 -3.524 1.00 85.00 448 VAL A O 1
ATOM 3457 N N . GLU A 1 449 ? -1.124 9.860 -1.790 1.00 79.25 449 GLU A N 1
ATOM 3458 C CA . GLU A 1 449 ? -0.636 10.778 -0.766 1.00 79.25 449 GLU A CA 1
ATOM 3459 C C . GLU A 1 449 ? 0.174 10.008 0.276 1.00 79.25 449 GLU A C 1
ATOM 3461 O O . GLU A 1 449 ? -0.317 9.049 0.867 1.00 79.25 449 GLU A O 1
ATOM 3466 N N . ARG A 1 450 ? 1.419 10.429 0.521 1.00 81.50 450 ARG A N 1
ATOM 3467 C CA . ARG A 1 450 ? 2.229 9.912 1.631 1.00 81.50 450 ARG A CA 1
ATOM 3468 C C . ARG A 1 450 ? 1.834 10.621 2.916 1.00 81.50 450 ARG A C 1
ATOM 3470 O O . ARG A 1 450 ? 2.024 11.828 3.034 1.00 81.50 450 ARG A O 1
ATOM 3477 N N . VAL A 1 451 ? 1.357 9.859 3.891 1.00 66.69 451 VAL A N 1
ATOM 3478 C CA . VAL A 1 451 ? 0.893 10.377 5.185 1.00 66.69 451 VAL A CA 1
ATOM 3479 C C . VAL A 1 451 ? 2.052 10.469 6.183 1.00 66.69 451 VAL A C 1
ATOM 3481 O O . VAL A 1 451 ? 2.185 11.467 6.893 1.00 66.69 451 VAL A O 1
ATOM 3484 N N . GLY A 1 452 ? 2.933 9.464 6.221 1.00 67.12 452 GLY A N 1
ATOM 3485 C CA . GLY A 1 452 ? 4.118 9.462 7.087 1.00 67.12 452 GLY A CA 1
ATOM 3486 C C . GLY A 1 452 ? 4.467 8.089 7.656 1.00 67.12 452 GLY A C 1
ATOM 3487 O O . GLY A 1 452 ? 3.838 7.089 7.328 1.00 67.12 452 GLY A O 1
ATOM 3488 N N . GLU A 1 453 ? 5.482 8.039 8.516 1.00 70.19 453 GLU A N 1
ATOM 3489 C CA . GLU A 1 453 ? 5.889 6.814 9.217 1.00 70.19 453 GLU A CA 1
ATOM 3490 C C . GLU A 1 453 ? 5.192 6.712 10.589 1.00 70.19 453 GLU A C 1
ATOM 3492 O O . GLU A 1 453 ? 5.042 7.735 11.265 1.00 70.19 453 GLU A O 1
ATOM 3497 N N . PRO A 1 454 ? 4.794 5.501 11.027 1.00 56.56 454 PRO A N 1
ATOM 3498 C CA . PRO A 1 454 ? 4.132 5.287 12.313 1.00 56.56 454 PRO A CA 1
ATOM 3499 C C . PRO A 1 454 ? 4.920 5.792 13.513 1.00 56.56 454 PRO A C 1
ATOM 3501 O O . PRO A 1 454 ? 4.368 6.468 14.377 1.00 56.56 454 PRO A O 1
ATOM 3504 N N . ASP A 1 455 ? 6.216 5.499 13.562 1.00 55.97 455 ASP A N 1
ATOM 3505 C CA . ASP A 1 455 ? 6.994 5.708 14.783 1.00 55.97 455 ASP A CA 1
ATOM 3506 C C . ASP A 1 455 ? 7.482 7.153 14.944 1.00 55.97 455 ASP A C 1
ATOM 3508 O O . ASP A 1 455 ? 7.760 7.600 16.060 1.00 55.97 455 ASP A O 1
ATOM 3512 N N . SER A 1 456 ? 7.551 7.909 13.843 1.00 56.41 456 SER A N 1
ATOM 3513 C CA . SER A 1 456 ? 8.046 9.291 13.827 1.00 56.41 456 SER A CA 1
ATOM 3514 C C . SER A 1 456 ? 6.948 10.344 13.983 1.00 56.41 456 SER A C 1
ATOM 3516 O O . SER A 1 456 ? 7.252 11.508 14.246 1.00 56.41 456 SER A O 1
ATOM 3518 N N . ASN A 1 457 ? 5.675 9.960 13.870 1.00 49.66 457 ASN A N 1
ATOM 3519 C CA . ASN A 1 457 ? 4.540 10.867 13.992 1.00 49.66 457 ASN A CA 1
ATOM 3520 C C . ASN A 1 457 ? 3.625 10.416 15.137 1.00 49.66 457 ASN A C 1
ATOM 3522 O O . ASN A 1 457 ? 2.955 9.396 15.038 1.00 49.66 457 ASN A O 1
ATOM 3526 N N . GLU A 1 458 ? 3.545 11.196 16.219 1.00 49.84 458 GLU A N 1
ATOM 3527 C CA . GLU A 1 458 ? 2.727 10.856 17.397 1.00 49.84 458 GLU A CA 1
ATOM 3528 C C . GLU A 1 458 ? 1.238 10.659 17.093 1.00 49.84 458 GLU A C 1
ATOM 3530 O O . GLU A 1 458 ? 0.573 9.899 17.794 1.00 49.84 458 GLU A O 1
ATOM 3535 N N . LYS A 1 459 ? 0.717 11.278 16.027 1.00 44.09 459 LYS A N 1
ATOM 3536 C CA . LYS A 1 459 ? -0.664 11.062 15.567 1.00 44.09 459 LYS A CA 1
ATOM 3537 C C . LYS A 1 459 ? -0.836 9.748 14.799 1.00 44.09 459 LYS A C 1
ATOM 3539 O O . LYS A 1 459 ? -1.959 9.269 14.673 1.00 44.09 459 LYS A O 1
ATOM 3544 N N . LEU A 1 460 ? 0.262 9.186 14.288 1.00 45.97 460 LEU A N 1
ATOM 3545 C CA . LEU A 1 460 ? 0.305 7.932 13.531 1.00 45.97 460 LEU A CA 1
ATOM 3546 C C . LEU A 1 460 ? 0.855 6.744 14.334 1.00 45.97 460 LEU A C 1
ATOM 3548 O O . LEU A 1 460 ? 0.844 5.621 13.828 1.00 45.97 460 LEU A O 1
ATOM 3552 N N . LYS A 1 461 ? 1.318 6.965 15.573 1.00 54.22 461 LYS A N 1
ATOM 3553 C CA . LYS A 1 461 ? 1.733 5.885 16.475 1.00 54.22 461 LYS A CA 1
ATOM 3554 C C . LYS A 1 461 ? 0.532 4.989 16.770 1.00 54.22 461 LYS A C 1
ATOM 3556 O O . LYS A 1 461 ? -0.332 5.367 17.562 1.00 54.22 461 LYS A O 1
ATOM 3561 N N . ALA A 1 462 ? 0.510 3.817 16.139 1.00 48.06 462 ALA A N 1
ATOM 3562 C CA . ALA A 1 462 ? -0.532 2.798 16.284 1.00 48.06 462 ALA A CA 1
ATOM 3563 C C . ALA A 1 462 ? -0.558 2.156 17.682 1.00 48.06 462 ALA A C 1
ATOM 3565 O O . ALA A 1 462 ? -1.555 1.564 18.074 1.00 48.06 462 ALA A O 1
ATOM 3566 N N . THR A 1 463 ? 0.536 2.294 18.435 1.00 52.38 463 THR A N 1
ATOM 3567 C CA . THR A 1 463 ? 0.752 1.630 19.723 1.00 52.38 463 THR A CA 1
ATOM 3568 C C . THR A 1 463 ? 0.962 2.640 20.852 1.00 52.38 463 THR A C 1
ATOM 3570 O O . THR A 1 463 ? 1.658 3.646 20.673 1.00 52.38 463 THR A O 1
ATOM 3573 N N . GLY A 1 464 ? 0.435 2.332 22.039 1.00 64.31 464 GLY A N 1
ATOM 3574 C CA . GLY A 1 464 ? 0.669 3.074 23.284 1.00 64.31 464 GLY A CA 1
ATOM 3575 C C . GLY A 1 464 ? -0.541 3.874 23.772 1.00 64.31 464 GLY A C 1
ATOM 3576 O O . GLY A 1 464 ? -1.254 4.497 22.982 1.00 64.31 464 GLY A O 1
ATOM 3577 N N . MET A 1 465 ? -0.743 3.876 25.090 1.00 78.19 465 MET A N 1
ATOM 3578 C CA . MET A 1 465 ? -1.898 4.512 25.732 1.00 78.19 465 MET A CA 1
ATOM 3579 C C . MET A 1 465 ? -1.803 6.037 25.674 1.00 78.19 465 MET A C 1
ATOM 3581 O O . MET A 1 465 ? -0.764 6.617 26.003 1.00 78.19 465 MET A O 1
ATOM 3585 N N . ASN A 1 466 ? -2.878 6.694 25.237 1.00 82.31 466 ASN A N 1
ATOM 3586 C CA . ASN A 1 466 ? -2.932 8.152 25.157 1.00 82.31 466 ASN A CA 1
ATOM 3587 C C . ASN A 1 466 ? -4.363 8.665 25.350 1.00 82.31 466 ASN A C 1
ATOM 3589 O O . ASN A 1 466 ? -5.181 8.641 24.432 1.00 82.31 466 ASN A O 1
ATOM 3593 N N . ILE A 1 467 ? -4.607 9.250 26.519 1.00 88.00 467 ILE A N 1
ATOM 3594 C CA . ILE A 1 467 ? -5.885 9.800 26.966 1.00 88.00 467 ILE A CA 1
ATOM 3595 C C . ILE A 1 467 ? -6.475 10.836 26.004 1.00 88.00 467 ILE A C 1
ATOM 3597 O O . ILE A 1 467 ? -7.686 11.030 25.978 1.00 88.00 467 ILE A O 1
ATOM 3601 N N . THR A 1 468 ? -5.645 11.492 25.184 1.00 82.62 468 THR A N 1
ATOM 3602 C CA . THR A 1 468 ? -6.117 12.475 24.197 1.00 82.62 468 THR A CA 1
ATOM 3603 C C . THR A 1 468 ? -6.891 11.847 23.033 1.00 82.62 468 THR A C 1
ATOM 3605 O O . THR A 1 468 ? -7.600 12.564 22.325 1.00 82.62 468 THR A O 1
ATOM 3608 N N . ARG A 1 469 ? -6.774 10.524 22.847 1.00 76.88 469 ARG A N 1
ATOM 3609 C CA . ARG A 1 469 ? -7.485 9.736 21.828 1.00 76.88 469 ARG A CA 1
ATOM 3610 C C . ARG A 1 469 ? -8.820 9.180 22.318 1.00 76.88 469 ARG A C 1
ATOM 3612 O O . ARG A 1 469 ? -9.644 8.798 21.491 1.00 76.88 469 ARG A O 1
ATOM 3619 N N . VAL A 1 470 ? -9.029 9.155 23.633 1.00 86.88 470 VAL A N 1
ATOM 3620 C CA . VAL A 1 470 ? -10.225 8.578 24.247 1.00 86.88 470 VAL A CA 1
ATOM 3621 C C . VAL A 1 470 ? -11.445 9.425 23.913 1.00 86.88 470 VAL A C 1
ATOM 3623 O O . VAL A 1 470 ? -11.444 10.653 24.057 1.00 86.88 470 VAL A O 1
ATOM 3626 N N . GLU A 1 471 ? -12.511 8.758 23.490 1.00 87.44 471 GLU A N 1
ATOM 3627 C CA . GLU A 1 471 ? -13.781 9.394 23.184 1.00 87.44 471 GLU A CA 1
ATOM 3628 C C . GLU A 1 471 ? -14.289 10.221 24.378 1.00 87.44 471 GLU A C 1
ATOM 3630 O O . GLU A 1 471 ? -14.263 9.801 25.537 1.00 87.44 471 GLU A O 1
ATOM 3635 N N . GLY A 1 472 ? -14.724 11.450 24.093 1.00 86.81 472 GLY A N 1
ATOM 3636 C CA . GLY A 1 472 ? -15.101 12.433 25.108 1.00 86.81 472 GLY A CA 1
ATOM 3637 C C . GLY A 1 472 ? -13.960 13.326 25.613 1.00 86.81 472 GLY A C 1
ATOM 3638 O O . GLY A 1 472 ? -14.261 14.376 26.188 1.00 86.81 472 GLY A O 1
ATOM 3639 N N . PHE A 1 473 ? -12.681 13.019 25.349 1.00 88.56 473 PHE A N 1
ATOM 3640 C CA . PHE A 1 473 ? -11.552 13.851 25.799 1.00 88.56 473 PHE A CA 1
ATOM 3641 C C . PHE A 1 473 ? -11.665 15.304 25.328 1.00 88.56 473 PHE A C 1
ATOM 3643 O O . PHE A 1 473 ? -11.491 16.225 26.122 1.00 88.56 473 PHE A O 1
ATOM 3650 N N . ALA A 1 474 ? -11.997 15.532 24.053 1.00 83.44 474 ALA A N 1
ATOM 3651 C CA . ALA A 1 474 ? -12.044 16.875 23.466 1.00 83.44 474 ALA A CA 1
ATOM 3652 C C . ALA A 1 474 ? -13.014 17.825 24.196 1.00 83.44 474 ALA A C 1
ATOM 3654 O O . ALA A 1 474 ? -12.769 19.028 24.265 1.00 83.44 474 ALA A O 1
ATOM 3655 N N . ASN A 1 475 ? -14.087 17.284 24.782 1.00 87.00 475 ASN A N 1
ATOM 3656 C CA . ASN A 1 475 ? -15.060 18.049 25.565 1.00 87.00 475 ASN A CA 1
ATOM 3657 C C . ASN A 1 475 ? -14.612 18.271 27.021 1.00 87.00 475 ASN A C 1
ATOM 3659 O O . ASN A 1 475 ? -15.184 19.102 27.722 1.00 87.00 475 ASN A O 1
ATOM 3663 N N . ASN A 1 476 ? -13.583 17.549 27.470 1.00 91.50 476 ASN A N 1
ATOM 3664 C CA . ASN A 1 476 ? -13.089 17.524 28.846 1.00 91.50 476 ASN A CA 1
ATOM 3665 C C . ASN A 1 476 ? -11.604 17.924 28.956 1.00 91.50 476 ASN A C 1
ATOM 3667 O O . ASN A 1 476 ? -10.994 17.775 30.013 1.00 91.50 476 ASN A O 1
ATOM 3671 N N . SER A 1 477 ? -11.017 18.488 27.896 1.00 87.00 477 SER A N 1
ATOM 3672 C CA . SER A 1 477 ? -9.590 18.827 27.798 1.00 87.00 477 SER A CA 1
ATOM 3673 C C . SER A 1 477 ? -9.214 20.137 28.510 1.00 87.00 477 SER A C 1
ATOM 3675 O O . SER A 1 477 ? -8.322 20.860 28.065 1.00 87.00 477 SER A O 1
ATOM 3677 N N . THR A 1 478 ? -9.926 20.495 29.578 1.00 91.56 478 THR A N 1
ATOM 3678 C CA . THR A 1 478 ? -9.628 21.663 30.421 1.00 91.56 478 THR A CA 1
ATOM 3679 C C . THR A 1 478 ? -9.236 21.190 31.811 1.00 91.56 478 THR A C 1
ATOM 3681 O O . THR A 1 478 ? -9.707 20.148 32.257 1.00 91.56 478 THR A O 1
ATOM 3684 N N . ASP A 1 479 ? -8.407 21.957 32.520 1.00 88.81 479 ASP A N 1
ATOM 3685 C CA . ASP A 1 479 ? -7.907 21.563 33.846 1.00 88.81 479 ASP A CA 1
ATOM 3686 C C . ASP A 1 479 ? -9.049 21.218 34.828 1.00 88.81 479 ASP A C 1
ATOM 3688 O O . ASP A 1 479 ? -9.015 20.193 35.510 1.00 88.81 479 ASP A O 1
ATOM 3692 N N . ALA A 1 480 ? -10.125 22.016 34.809 1.00 91.38 480 ALA A N 1
ATOM 3693 C CA . ALA A 1 480 ? -11.293 21.826 35.666 1.00 91.38 480 ALA A CA 1
ATOM 3694 C C . ALA A 1 480 ? -12.134 20.585 35.310 1.00 91.38 480 ALA A C 1
ATOM 3696 O O . ALA A 1 480 ? -12.675 19.940 36.207 1.00 91.38 480 ALA A O 1
ATOM 3697 N N . ALA A 1 481 ? -12.264 20.254 34.021 1.00 93.50 481 ALA A N 1
ATOM 3698 C CA . ALA A 1 481 ? -13.105 19.145 33.563 1.00 93.50 481 ALA A CA 1
ATOM 3699 C C . ALA A 1 481 ? -12.367 17.796 33.546 1.00 93.50 481 ALA A C 1
ATOM 3701 O O . ALA A 1 481 ? -12.992 16.754 33.745 1.00 93.50 481 ALA A O 1
ATOM 3702 N N . PHE A 1 482 ? -11.046 17.810 33.347 1.00 95.69 482 PHE A N 1
ATOM 3703 C CA . PHE A 1 482 ? -10.259 16.609 33.072 1.00 95.69 482 PHE A CA 1
ATOM 3704 C C . PHE A 1 482 ? -10.311 15.586 34.212 1.00 95.69 482 PHE A C 1
ATOM 3706 O O . PHE A 1 482 ? -10.655 14.431 33.985 1.00 95.69 482 PHE A O 1
ATOM 3713 N N . GLY A 1 483 ? -10.026 16.002 35.450 1.00 94.88 483 GLY A N 1
ATOM 3714 C CA . GLY A 1 483 ? -10.013 15.098 36.609 1.00 94.88 483 GLY A CA 1
ATOM 3715 C C . GLY A 1 483 ? -11.363 14.405 36.870 1.00 94.88 483 GLY A C 1
ATOM 3716 O O . GLY A 1 483 ? -11.398 13.176 36.961 1.00 94.88 483 GLY A O 1
ATOM 3717 N N . PRO A 1 484 ? -12.482 15.153 36.972 1.00 95.75 484 PRO A N 1
ATOM 3718 C CA . PRO A 1 484 ? -13.815 14.568 37.115 1.00 95.75 484 PRO A CA 1
ATOM 3719 C C . PRO A 1 484 ? -14.193 13.617 35.976 1.00 95.75 484 PRO A C 1
ATOM 3721 O O . PRO A 1 484 ? -14.750 12.552 36.243 1.00 95.75 484 PRO A O 1
ATOM 3724 N N . TRP A 1 485 ? -13.869 13.975 34.730 1.00 96.00 485 TRP A N 1
ATOM 3725 C CA . TRP A 1 485 ? -14.125 13.119 33.574 1.00 96.00 485 TRP A CA 1
ATOM 3726 C C . TRP A 1 485 ? -13.321 11.818 33.641 1.00 96.00 485 TRP A C 1
ATOM 3728 O O . TRP A 1 485 ? -13.921 10.750 33.551 1.00 96.00 485 TRP A O 1
ATOM 3738 N N . VAL A 1 486 ? -12.010 11.880 33.908 1.00 96.75 486 VAL A N 1
ATOM 3739 C CA . VAL A 1 486 ? -11.170 10.678 34.064 1.00 96.75 486 VAL A CA 1
ATOM 3740 C C . VAL A 1 486 ? -11.703 9.782 35.176 1.00 96.75 486 VAL A C 1
ATOM 3742 O O . VAL A 1 486 ? -11.814 8.585 34.971 1.00 96.75 486 VAL A O 1
ATOM 3745 N N . LYS A 1 487 ? -12.123 10.330 36.321 1.00 95.44 487 LYS A N 1
ATOM 3746 C CA . LYS A 1 487 ? -12.697 9.525 37.413 1.00 95.44 487 LYS A CA 1
ATOM 3747 C C . LYS A 1 487 ? -13.996 8.806 37.019 1.00 95.44 487 LYS A C 1
ATOM 3749 O O . LYS A 1 487 ? -14.287 7.739 37.551 1.00 95.44 487 LYS A O 1
ATOM 3754 N N . GLY A 1 488 ? -14.797 9.403 36.136 1.00 94.44 488 GLY A N 1
ATOM 3755 C CA . GLY A 1 488 ? -16.004 8.771 35.599 1.00 94.44 488 GLY A CA 1
ATOM 3756 C C . GLY A 1 488 ? -15.699 7.720 34.531 1.00 94.44 488 GLY A C 1
ATOM 3757 O O . GLY A 1 488 ? -16.316 6.658 34.535 1.00 94.44 488 GLY A O 1
ATOM 3758 N N . ARG A 1 489 ? -14.742 8.018 33.646 1.00 95.19 489 ARG A N 1
ATOM 3759 C CA . ARG A 1 489 ? -14.332 7.180 32.512 1.00 95.19 489 ARG A CA 1
ATOM 3760 C C . ARG A 1 489 ? -13.485 5.976 32.935 1.00 95.19 489 ARG A C 1
ATOM 3762 O O . ARG A 1 489 ? -13.679 4.889 32.402 1.00 95.19 489 ARG A O 1
ATOM 3769 N N . TYR A 1 490 ? -12.577 6.202 33.882 1.00 96.69 490 TYR A N 1
ATOM 3770 C CA . TYR A 1 490 ? -11.587 5.276 34.428 1.00 96.69 490 TYR A CA 1
ATOM 3771 C C . TYR A 1 490 ? -11.549 5.349 35.969 1.00 96.69 490 TYR A C 1
ATOM 3773 O O . TYR A 1 490 ? -10.638 5.948 36.552 1.00 96.69 490 TYR A O 1
ATOM 3781 N N . PRO A 1 491 ? -12.539 4.765 36.667 1.00 96.25 491 PRO A N 1
ATOM 3782 C CA . PRO A 1 491 ? -12.606 4.766 38.129 1.00 96.25 491 PRO A CA 1
ATOM 3783 C C . PRO A 1 491 ? -11.351 4.262 38.857 1.00 96.25 491 PRO A C 1
ATOM 3785 O O . PRO A 1 491 ? -11.117 4.682 39.994 1.00 96.25 491 PRO A O 1
ATOM 3788 N N . SER A 1 492 ? -10.555 3.378 38.242 1.00 96.31 492 SER A N 1
ATOM 3789 C CA . SER A 1 492 ? -9.342 2.824 38.859 1.00 96.31 492 SER A CA 1
ATOM 3790 C C . SER A 1 492 ? -8.120 3.745 38.747 1.00 96.31 492 SER A C 1
ATOM 3792 O O . SER A 1 492 ? -7.148 3.550 39.480 1.00 96.31 492 SER A O 1
ATOM 3794 N N . VAL A 1 493 ? -8.146 4.727 37.839 1.00 96.25 493 VAL A N 1
ATOM 3795 C CA . VAL A 1 493 ? -6.974 5.536 37.475 1.00 96.25 493 VAL A CA 1
ATOM 3796 C C . VAL A 1 493 ? -6.697 6.634 38.492 1.00 96.25 493 VAL A C 1
ATOM 3798 O O . VAL A 1 493 ? -7.588 7.373 38.927 1.00 96.25 493 VAL A O 1
ATOM 3801 N N . LYS A 1 494 ? -5.417 6.797 38.839 1.00 90.62 494 LYS A N 1
ATOM 3802 C CA . LYS A 1 494 ? -4.959 7.836 39.771 1.00 90.62 494 LYS A CA 1
ATOM 3803 C C . LYS A 1 494 ? -4.392 9.039 39.022 1.00 90.62 494 LYS A C 1
ATOM 3805 O O . LYS A 1 494 ? -3.256 9.027 38.561 1.00 90.62 494 LYS A O 1
ATOM 3810 N N . VAL A 1 495 ? -5.158 10.127 38.986 1.00 94.44 495 VAL A N 1
ATOM 3811 C CA . VAL A 1 495 ? -4.707 11.401 38.403 1.00 94.44 495 VAL A CA 1
ATOM 3812 C C . VAL A 1 495 ? -3.778 12.132 39.377 1.00 94.44 495 VAL A C 1
ATOM 3814 O O . VAL A 1 495 ? -4.171 12.451 40.500 1.00 94.44 495 VAL A O 1
ATOM 3817 N N . THR A 1 496 ? -2.554 12.431 38.941 1.00 94.50 496 THR A N 1
ATOM 3818 C CA . THR A 1 496 ? -1.555 13.205 39.703 1.00 94.50 496 THR A CA 1
ATOM 3819 C C . THR A 1 496 ? -0.969 14.330 38.849 1.00 94.50 496 THR A C 1
ATOM 3821 O O . THR A 1 496 ? -1.097 14.308 37.631 1.00 94.50 496 THR A O 1
ATOM 3824 N N . GLY A 1 497 ? -0.343 15.328 39.474 1.00 92.31 497 GLY A N 1
ATOM 3825 C CA . GLY A 1 497 ? 0.188 16.502 38.775 1.00 92.31 497 GLY A CA 1
ATOM 3826 C C . GLY A 1 497 ? -0.602 17.779 39.055 1.00 92.31 497 GLY A C 1
ATOM 3827 O O . GLY A 1 497 ? -1.772 17.752 39.450 1.00 92.31 497 GLY A O 1
ATOM 3828 N N . SER A 1 498 ? 0.074 18.908 38.886 1.00 90.69 498 SER A N 1
ATOM 3829 C CA . SER A 1 498 ? -0.424 20.250 39.188 1.00 90.69 498 SER A CA 1
ATOM 3830 C C . SER A 1 498 ? -0.991 20.961 37.961 1.00 90.69 498 SER A C 1
ATOM 3832 O O . SER A 1 498 ? -1.934 21.738 38.097 1.00 90.69 498 SER A O 1
ATOM 3834 N N . THR A 1 499 ? -0.481 20.644 36.770 1.00 92.75 499 THR A N 1
ATOM 3835 C CA . THR A 1 499 ? -0.937 21.205 35.491 1.00 92.75 499 THR A CA 1
ATOM 3836 C C . THR A 1 499 ? -1.677 20.165 34.648 1.00 92.75 499 THR A C 1
ATOM 3838 O O . THR A 1 499 ? -1.480 18.960 34.812 1.00 92.75 499 THR A O 1
ATOM 3841 N N . LEU A 1 500 ? -2.534 20.606 33.720 1.00 88.44 500 LEU A N 1
ATOM 3842 C CA . LEU A 1 500 ? -3.226 19.705 32.791 1.00 88.44 500 LEU A CA 1
ATOM 3843 C C . LEU A 1 500 ? -2.274 18.754 32.022 1.00 88.44 500 LEU A C 1
ATOM 3845 O O . LEU A 1 500 ? -2.591 17.565 31.988 1.00 88.44 500 LEU A O 1
ATOM 3849 N N . PRO A 1 501 ? -1.124 19.192 31.464 1.00 90.69 501 PRO A N 1
ATOM 3850 C CA . PRO A 1 501 ? -0.162 18.273 30.849 1.00 90.69 501 PRO A CA 1
ATOM 3851 C C . PRO A 1 501 ? 0.372 17.211 31.820 1.00 90.69 501 PRO A C 1
ATOM 3853 O O . PRO A 1 501 ? 0.361 16.030 31.493 1.00 90.69 501 PRO A O 1
ATOM 3856 N N . GLU A 1 502 ? 0.738 17.585 33.051 1.00 93.00 502 GLU A N 1
ATOM 3857 C CA . GLU A 1 502 ? 1.201 16.619 34.064 1.00 93.00 502 GLU A CA 1
ATOM 3858 C C . GLU A 1 502 ? 0.112 15.598 34.436 1.00 93.00 502 GLU A C 1
ATOM 3860 O O . GLU A 1 502 ? 0.394 14.415 34.642 1.00 93.00 502 GLU A O 1
ATOM 3865 N N . LYS A 1 503 ? -1.149 16.044 34.493 1.00 94.44 503 LYS A N 1
ATOM 3866 C CA . LYS A 1 503 ? -2.312 15.176 34.724 1.00 94.44 503 LYS A CA 1
ATOM 3867 C C . LYS A 1 503 ? -2.547 14.217 33.561 1.00 94.44 503 LYS A C 1
ATOM 3869 O O . LYS A 1 503 ? -2.829 13.048 33.800 1.00 94.44 503 LYS A O 1
ATOM 3874 N N . GLN A 1 504 ? -2.418 14.683 32.323 1.00 92.62 504 GLN A N 1
ATOM 3875 C CA . GLN A 1 504 ? -2.519 13.831 31.135 1.00 92.62 504 GLN A CA 1
ATOM 3876 C C . GLN A 1 504 ? -1.397 12.788 31.108 1.00 92.62 504 GLN A C 1
ATOM 3878 O O . GLN A 1 504 ? -1.666 11.604 30.914 1.00 92.62 504 GLN A O 1
ATOM 3883 N N . ASP A 1 505 ? -0.164 13.202 31.395 1.00 91.69 505 ASP A N 1
ATOM 3884 C CA . ASP A 1 505 ? 0.994 12.311 31.445 1.00 91.69 505 ASP A CA 1
ATOM 3885 C C . ASP A 1 505 ? 0.877 11.253 32.545 1.00 91.69 505 ASP A C 1
ATOM 3887 O O . ASP A 1 505 ? 1.273 10.103 32.337 1.00 91.69 505 ASP A O 1
ATOM 3891 N N . SER A 1 506 ? 0.340 11.608 33.718 1.00 95.31 506 SER A N 1
ATOM 3892 C CA . SER A 1 506 ? 0.138 10.631 34.792 1.00 95.31 506 SER A CA 1
ATOM 3893 C C . SER A 1 506 ? -0.915 9.587 34.432 1.00 95.31 506 SER A C 1
ATOM 3895 O O . SER A 1 506 ? -0.672 8.400 34.642 1.00 95.31 506 SER A O 1
ATOM 3897 N N . VAL A 1 507 ? -2.025 10.001 33.814 1.00 95.31 507 VAL A N 1
ATOM 3898 C CA . VAL A 1 507 ? -3.059 9.085 33.310 1.00 95.31 507 VAL A CA 1
ATOM 3899 C C . VAL A 1 507 ? -2.488 8.155 32.242 1.00 95.31 507 VAL A C 1
ATOM 3901 O O . VAL A 1 507 ? -2.648 6.943 32.349 1.00 95.31 507 VAL A O 1
ATOM 3904 N N . ASN A 1 508 ? -1.749 8.691 31.268 1.00 91.94 508 ASN A N 1
ATOM 3905 C CA . ASN A 1 508 ? -1.123 7.887 30.214 1.00 91.94 508 ASN A CA 1
ATOM 3906 C C . ASN A 1 508 ? -0.169 6.830 30.784 1.00 91.94 508 ASN A C 1
ATOM 3908 O O . ASN A 1 508 ? -0.177 5.683 30.338 1.00 91.94 508 ASN A O 1
ATOM 3912 N N . LYS A 1 509 ? 0.632 7.190 31.796 1.00 92.62 509 LYS A N 1
ATOM 3913 C CA . LYS A 1 509 ? 1.527 6.247 32.485 1.00 92.62 509 LYS A CA 1
ATOM 3914 C C . LYS A 1 509 ? 0.757 5.148 33.216 1.00 92.62 509 LYS A C 1
ATOM 3916 O O . LYS A 1 509 ? 1.162 3.991 33.139 1.00 92.62 509 LYS A O 1
ATOM 3921 N N . ASP A 1 510 ? -0.330 5.497 33.899 1.00 94.88 510 ASP A N 1
ATOM 3922 C CA . ASP A 1 510 ? -1.154 4.541 34.647 1.00 94.88 510 ASP A CA 1
ATOM 3923 C C . ASP A 1 510 ? -1.881 3.570 33.702 1.00 94.88 510 ASP A C 1
ATOM 3925 O O . ASP A 1 510 ? -1.830 2.355 33.894 1.00 94.88 510 ASP A O 1
ATOM 3929 N N . MET A 1 511 ? -2.465 4.083 32.613 1.00 93.31 511 MET A N 1
ATOM 3930 C CA . MET A 1 511 ? -3.055 3.261 31.551 1.00 93.31 511 MET A CA 1
ATOM 3931 C C . MET A 1 511 ? -2.013 2.318 30.946 1.00 93.31 511 MET A C 1
ATOM 3933 O O . MET A 1 511 ? -2.245 1.114 30.855 1.00 93.31 511 MET A O 1
ATOM 3937 N N . GLN A 1 512 ? -0.837 2.831 30.572 1.00 90.81 512 GLN A N 1
ATOM 3938 C CA . GLN A 1 512 ? 0.229 2.028 29.965 1.00 90.81 512 GLN A CA 1
ATOM 3939 C C . GLN A 1 512 ? 0.724 0.908 30.892 1.00 90.81 512 GLN A C 1
ATOM 3941 O O . GLN A 1 512 ? 1.087 -0.168 30.410 1.00 90.81 512 GLN A O 1
ATOM 3946 N N . ALA A 1 513 ? 0.756 1.158 32.203 1.00 92.56 513 ALA A N 1
ATOM 3947 C CA . ALA A 1 513 ? 1.206 0.192 33.196 1.00 92.56 513 ALA A CA 1
ATOM 3948 C C . ALA A 1 513 ? 0.175 -0.914 33.469 1.00 92.56 513 ALA A C 1
ATOM 3950 O O . ALA A 1 513 ? 0.576 -2.060 33.664 1.00 92.56 513 ALA A O 1
ATOM 3951 N N . ASN A 1 514 ? -1.125 -0.591 33.470 1.00 95.56 514 ASN A N 1
ATOM 3952 C CA . ASN A 1 514 ? -2.150 -1.483 34.027 1.00 95.56 514 ASN A CA 1
ATOM 3953 C C . ASN A 1 514 ? -3.146 -2.058 33.009 1.00 95.56 514 ASN A C 1
ATOM 3955 O O . ASN A 1 514 ? -3.738 -3.094 33.285 1.00 95.56 514 ASN A O 1
ATOM 3959 N N . SER A 1 515 ? -3.314 -1.463 31.823 1.00 94.19 515 SER A N 1
ATOM 3960 C CA . SER A 1 515 ? -4.262 -1.957 30.794 1.00 94.19 515 SER A CA 1
ATOM 3961 C C . SER A 1 515 ? -3.942 -3.359 30.248 1.00 94.19 515 SER A C 1
ATOM 3963 O O . SER A 1 515 ? -4.780 -3.985 29.606 1.00 94.19 515 SER A O 1
ATOM 3965 N N . GLY A 1 516 ? -2.742 -3.879 30.527 1.00 94.62 516 GLY A N 1
ATOM 3966 C CA . GLY A 1 516 ? -2.364 -5.265 30.243 1.00 94.62 516 GLY A CA 1
ATOM 3967 C C . GLY A 1 516 ? -2.806 -6.285 31.303 1.00 94.62 516 GLY A C 1
ATOM 3968 O O . GLY A 1 516 ? -2.463 -7.460 31.170 1.00 94.62 516 GLY A O 1
ATOM 3969 N N . ASP A 1 517 ? -3.507 -5.864 32.359 1.00 97.19 517 ASP A N 1
ATOM 3970 C CA . ASP A 1 517 ? -4.003 -6.725 33.440 1.00 97.19 517 ASP A CA 1
ATOM 3971 C C . ASP A 1 517 ? -5.518 -6.985 33.284 1.00 97.19 517 ASP A C 1
ATOM 3973 O O . ASP A 1 517 ? -6.288 -6.035 33.138 1.00 97.19 517 ASP A O 1
ATOM 3977 N N . PRO A 1 518 ? -5.995 -8.244 33.358 1.00 97.94 518 PRO A N 1
ATOM 3978 C CA . PRO A 1 518 ? -7.420 -8.582 33.424 1.00 97.94 518 PRO A CA 1
ATOM 3979 C C . PRO A 1 518 ? -8.274 -7.738 34.388 1.00 97.94 518 PRO A C 1
ATOM 3981 O O . PRO A 1 518 ? -9.435 -7.456 34.075 1.00 97.94 518 PRO A O 1
ATOM 3984 N N . ALA A 1 519 ? -7.738 -7.339 35.547 1.00 97.69 519 ALA A N 1
ATOM 3985 C CA . ALA A 1 519 ? -8.469 -6.566 36.556 1.00 97.69 519 ALA A CA 1
ATOM 3986 C C . ALA A 1 519 ? -8.860 -5.163 36.064 1.00 97.69 519 ALA A C 1
ATOM 3988 O O . ALA A 1 519 ? -9.936 -4.671 36.409 1.00 97.69 519 ALA A O 1
ATOM 3989 N N . TRP A 1 520 ? -8.048 -4.567 35.180 1.00 97.94 520 TRP A N 1
ATOM 3990 C CA . TRP A 1 520 ? -8.303 -3.257 34.573 1.00 97.94 520 TRP A CA 1
ATOM 3991 C C . TRP A 1 520 ? -9.701 -3.158 33.955 1.00 97.94 520 TRP A C 1
ATOM 3993 O O . TRP A 1 520 ? -10.398 -2.154 34.115 1.00 97.94 520 TRP A O 1
ATOM 4003 N N . PHE A 1 521 ? -10.137 -4.224 33.279 1.00 98.25 521 PHE A N 1
ATOM 4004 C CA . PHE A 1 521 ? -11.413 -4.256 32.568 1.00 98.25 521 PHE A CA 1
ATOM 4005 C C . PHE A 1 521 ? -12.608 -4.320 33.516 1.00 98.25 521 PHE A C 1
ATOM 4007 O O . PHE A 1 521 ? -13.657 -3.729 33.243 1.00 98.25 521 PHE A O 1
ATOM 4014 N N . PHE A 1 522 ? -12.453 -4.998 34.651 1.00 97.69 522 PHE A N 1
ATOM 4015 C CA . PHE A 1 522 ? -13.508 -5.054 35.652 1.00 97.69 522 PHE A CA 1
ATOM 4016 C C . PHE A 1 522 ? -13.619 -3.721 36.385 1.00 97.69 522 PHE A C 1
ATOM 4018 O O . PHE A 1 522 ? -14.715 -3.162 36.479 1.00 97.69 522 PHE A O 1
ATOM 4025 N N . ASP A 1 523 ? -12.485 -3.182 36.825 1.00 97.62 523 ASP A N 1
ATOM 4026 C CA . ASP A 1 523 ? -12.443 -1.969 37.635 1.00 97.62 523 ASP A CA 1
ATOM 4027 C C . ASP A 1 523 ? -12.910 -0.730 36.857 1.00 97.62 523 ASP A C 1
ATOM 4029 O O . ASP A 1 523 ? -13.551 0.150 37.438 1.00 97.62 523 ASP A O 1
ATOM 4033 N N . ASN A 1 524 ? -12.653 -0.673 35.542 1.00 97.38 524 ASN A N 1
ATOM 4034 C CA . ASN A 1 524 ? -13.030 0.476 34.715 1.00 97.38 524 ASN A CA 1
ATOM 4035 C C . ASN A 1 524 ? -14.324 0.293 33.914 1.00 97.38 524 ASN A C 1
ATOM 4037 O O . ASN A 1 524 ? -15.081 1.251 33.758 1.00 97.38 524 ASN A O 1
ATOM 4041 N N . TYR A 1 525 ? -14.622 -0.922 33.441 1.00 97.44 525 TYR A N 1
ATOM 4042 C CA . TYR A 1 525 ? -15.738 -1.168 32.515 1.00 97.44 525 TYR A CA 1
ATOM 4043 C C . TYR A 1 525 ? -16.785 -2.152 33.041 1.00 97.44 525 TYR A C 1
ATOM 4045 O O . TYR A 1 525 ? -17.820 -2.332 32.401 1.00 97.44 525 TYR A O 1
ATOM 4053 N N . GLN A 1 526 ? -16.556 -2.787 34.196 1.00 97.25 526 GLN A N 1
ATOM 4054 C CA . GLN A 1 526 ? -17.382 -3.896 34.697 1.00 97.25 526 GLN A CA 1
ATOM 4055 C C . GLN A 1 526 ? -17.458 -5.061 33.692 1.00 97.25 526 GLN A C 1
ATOM 4057 O O . GLN A 1 526 ? -18.465 -5.764 33.605 1.00 97.25 526 GLN A O 1
ATOM 4062 N N . MET A 1 527 ? -16.382 -5.267 32.926 1.00 98.06 527 MET A N 1
ATOM 4063 C CA . MET A 1 527 ? -16.193 -6.413 32.037 1.00 98.06 527 MET A CA 1
ATOM 4064 C C . MET A 1 527 ? -15.242 -7.415 32.690 1.00 98.06 527 MET A C 1
ATOM 4066 O O . MET A 1 527 ? -14.322 -7.035 33.405 1.00 98.06 527 MET A O 1
ATOM 4070 N N . THR A 1 528 ? -15.437 -8.711 32.466 1.00 98.44 528 THR A N 1
ATOM 4071 C CA . THR A 1 528 ? -14.579 -9.745 33.070 1.00 98.44 528 THR A CA 1
ATOM 4072 C C . THR A 1 528 ? -13.719 -10.418 32.011 1.00 98.44 528 THR A C 1
ATOM 4074 O O . THR A 1 528 ? -14.257 -11.025 31.090 1.00 98.44 528 THR A O 1
ATOM 4077 N N . VAL A 1 529 ? -12.397 -10.392 32.168 1.00 98.56 529 VAL A N 1
ATOM 4078 C CA . VAL A 1 529 ? -11.479 -11.201 31.353 1.00 98.56 529 VAL A CA 1
ATOM 4079 C C . VAL A 1 529 ? -11.263 -12.549 32.036 1.00 98.56 529 VAL A C 1
ATOM 4081 O O . VAL A 1 529 ? -10.819 -12.620 33.181 1.00 98.56 529 VAL A O 1
ATOM 4084 N N . LEU A 1 530 ? -11.615 -13.628 31.343 1.00 98.38 530 LEU A N 1
ATOM 4085 C CA . LEU A 1 530 ? -11.509 -14.995 31.836 1.00 98.38 530 LEU A CA 1
ATOM 4086 C C . LEU A 1 530 ? -10.156 -15.595 31.452 1.00 98.38 530 LEU A C 1
ATOM 4088 O O . LEU A 1 530 ? -9.667 -15.404 30.337 1.00 98.38 530 LEU A O 1
ATOM 4092 N N . ASP A 1 531 ? -9.576 -16.369 32.367 1.00 97.75 531 ASP A N 1
ATOM 4093 C CA . ASP A 1 531 ? -8.456 -17.240 32.032 1.00 97.75 531 ASP A CA 1
ATOM 4094 C C . ASP A 1 531 ? -8.919 -18.473 31.233 1.00 97.75 531 ASP A C 1
ATOM 4096 O O . ASP A 1 531 ? -10.103 -18.666 30.945 1.00 97.75 531 ASP A O 1
ATOM 4100 N N . ASP A 1 532 ? -7.967 -19.322 30.862 1.00 96.50 532 ASP A N 1
ATOM 4101 C CA . ASP A 1 532 ? -8.193 -20.527 30.072 1.00 96.50 532 ASP A CA 1
ATOM 4102 C C . ASP A 1 532 ? -9.231 -21.471 30.706 1.00 96.50 532 ASP A C 1
ATOM 4104 O O . ASP A 1 532 ? -10.143 -21.956 30.026 1.00 96.50 532 ASP A O 1
ATOM 4108 N N . LYS A 1 533 ? -9.145 -21.696 32.023 1.00 97.81 533 LYS A N 1
ATOM 4109 C CA . LYS A 1 533 ? -10.042 -22.609 32.748 1.00 97.81 533 LYS A CA 1
ATOM 4110 C C . LYS A 1 533 ? -11.429 -22.011 32.943 1.00 97.81 533 LYS A C 1
ATOM 4112 O O . LYS A 1 533 ? -12.428 -22.689 32.692 1.00 97.81 533 LYS A O 1
ATOM 4117 N N . ALA A 1 534 ? -11.502 -20.757 33.383 1.00 98.06 534 ALA A N 1
ATOM 4118 C CA . ALA A 1 534 ? -12.759 -20.051 33.587 1.00 98.06 534 ALA A CA 1
ATOM 4119 C C . ALA A 1 534 ? -13.501 -19.848 32.259 1.00 98.06 534 ALA A C 1
ATOM 4121 O O . ALA A 1 534 ? -14.720 -20.014 32.207 1.00 98.06 534 ALA A O 1
ATOM 4122 N N . GLY A 1 535 ? -12.770 -19.581 31.172 1.00 97.44 535 GLY A N 1
ATOM 4123 C CA . GLY A 1 535 ? -13.308 -19.501 29.818 1.00 97.44 535 GLY A CA 1
ATOM 4124 C C . GLY A 1 535 ? -13.947 -20.818 29.375 1.00 97.44 535 GLY A C 1
ATOM 4125 O O . GLY A 1 535 ? -15.119 -20.833 28.994 1.00 97.44 535 GLY A O 1
ATOM 4126 N N . ALA A 1 536 ? -13.232 -21.943 29.500 1.00 97.94 536 ALA A N 1
ATOM 4127 C CA . ALA A 1 536 ? -13.782 -23.263 29.175 1.00 97.94 536 ALA A CA 1
ATOM 4128 C C . ALA A 1 536 ? -15.031 -23.598 30.015 1.00 97.94 536 ALA A C 1
ATOM 4130 O O . ALA A 1 536 ? -16.050 -24.051 29.484 1.00 97.94 536 ALA A O 1
ATOM 4131 N N . ALA A 1 537 ? -14.987 -23.329 31.324 1.00 97.94 537 ALA A N 1
ATOM 4132 C CA . ALA A 1 537 ? -16.115 -23.554 32.227 1.00 97.94 537 ALA A CA 1
ATOM 4133 C C . ALA A 1 537 ? -17.332 -22.683 31.870 1.00 97.94 537 ALA A C 1
ATOM 4135 O O . ALA A 1 537 ? -18.469 -23.155 31.904 1.00 97.94 537 ALA A O 1
ATOM 4136 N N . ARG A 1 538 ? -17.114 -21.424 31.478 1.00 96.81 538 ARG A N 1
ATOM 4137 C CA . ARG A 1 538 ? -18.179 -20.506 31.055 1.00 96.81 538 ARG A CA 1
ATOM 4138 C C . ARG A 1 538 ? -18.838 -20.966 29.758 1.00 96.81 538 ARG A C 1
ATOM 4140 O O . ARG A 1 538 ? -20.069 -21.025 29.688 1.00 96.81 538 ARG A O 1
ATOM 4147 N N . LEU A 1 539 ? -18.039 -21.318 28.754 1.00 97.12 539 LEU A N 1
ATOM 4148 C CA . LEU A 1 539 ? -18.528 -21.764 27.449 1.00 97.12 539 LEU A CA 1
ATOM 4149 C C . LEU A 1 539 ? -19.319 -23.079 27.557 1.00 97.12 539 LEU A C 1
ATOM 4151 O O . LEU A 1 539 ? -20.420 -23.185 27.017 1.00 97.12 539 LEU A O 1
ATOM 4155 N N . THR A 1 540 ? -18.832 -24.049 28.329 1.00 97.44 540 THR A N 1
ATOM 4156 C CA . THR A 1 540 ? -19.556 -25.312 28.565 1.00 97.44 540 THR A CA 1
ATOM 4157 C C . THR A 1 540 ? -20.780 -25.133 29.471 1.00 97.44 540 THR A C 1
ATOM 4159 O O . THR A 1 540 ? -21.866 -25.637 29.179 1.00 97.44 540 THR A O 1
ATOM 4162 N N . GLY A 1 541 ? -20.645 -24.386 30.568 1.00 96.81 541 GLY A N 1
ATOM 4163 C CA . GLY A 1 541 ? -21.685 -24.252 31.586 1.00 96.81 541 GLY A CA 1
ATOM 4164 C C . GLY A 1 541 ? -22.836 -23.329 31.184 1.00 96.81 541 GLY A C 1
ATOM 4165 O O . GLY A 1 541 ? -24.000 -23.684 31.368 1.00 96.81 541 GLY A O 1
ATOM 4166 N N . THR A 1 542 ? -22.526 -22.157 30.624 1.00 96.00 542 THR A N 1
ATOM 4167 C CA . THR A 1 542 ? -23.530 -21.139 30.253 1.00 96.00 542 THR A CA 1
ATOM 4168 C C . THR A 1 542 ? -23.939 -21.258 28.794 1.00 96.00 542 THR A C 1
ATOM 4170 O O . THR A 1 542 ? -25.127 -21.317 28.486 1.00 96.00 542 THR A O 1
ATOM 4173 N N . HIS A 1 543 ? -22.963 -21.326 27.890 1.00 94.25 543 HIS A N 1
ATOM 4174 C CA . HIS A 1 543 ? -23.228 -21.374 26.449 1.00 94.25 543 HIS A CA 1
ATOM 4175 C C . HIS A 1 543 ? -23.447 -22.794 25.919 1.00 94.25 543 HIS A C 1
ATOM 4177 O O . HIS A 1 543 ? -23.729 -22.971 24.738 1.00 94.25 543 HIS A O 1
ATOM 4183 N N . ARG A 1 544 ? -23.401 -23.800 26.807 1.00 95.19 544 ARG A N 1
ATOM 4184 C CA . ARG A 1 544 ? -23.725 -25.206 26.520 1.00 95.19 544 ARG A CA 1
ATOM 4185 C C . ARG A 1 544 ? -22.902 -25.798 25.371 1.00 95.19 544 ARG A C 1
ATOM 4187 O O . ARG A 1 544 ? -23.365 -26.719 24.700 1.00 95.19 544 ARG A O 1
ATOM 4194 N N . LEU A 1 545 ? -21.686 -25.290 25.159 1.00 93.69 545 LEU A N 1
ATOM 4195 C CA . LEU A 1 545 ? -20.741 -25.893 24.226 1.00 93.69 545 LEU A CA 1
ATOM 4196 C C . LEU A 1 545 ? -20.265 -27.252 24.746 1.00 93.69 545 LEU A C 1
ATOM 4198 O O . LEU A 1 545 ? -20.156 -27.483 25.951 1.00 93.69 545 LEU A O 1
ATOM 4202 N N . ASP A 1 546 ? -19.965 -28.153 23.817 1.00 93.81 546 ASP A N 1
ATOM 4203 C CA . ASP A 1 546 ? -19.311 -29.419 24.131 1.00 93.81 546 ASP A CA 1
ATOM 4204 C C . ASP A 1 546 ? -17.867 -29.152 24.591 1.00 93.81 546 ASP A C 1
ATOM 4206 O O . ASP A 1 546 ? -17.201 -28.261 24.059 1.00 93.81 546 ASP A O 1
ATOM 4210 N N . ALA A 1 547 ? -17.354 -29.933 25.545 1.00 93.06 547 ALA A N 1
ATOM 4211 C CA . ALA A 1 547 ? -15.996 -29.756 26.069 1.00 93.06 547 ALA A CA 1
ATOM 4212 C C . ALA A 1 547 ? -14.917 -29.853 24.972 1.00 93.06 547 ALA A C 1
ATOM 4214 O O . ALA A 1 547 ? -13.871 -29.213 25.070 1.00 93.06 547 ALA A O 1
ATOM 4215 N N . LEU A 1 548 ? -15.181 -30.606 23.896 1.00 93.25 548 LEU A N 1
ATOM 4216 C CA . LEU A 1 548 ? -14.284 -30.686 22.741 1.00 93.25 548 LEU A CA 1
ATOM 4217 C C . LEU A 1 548 ? -14.196 -29.369 21.953 1.00 93.25 548 LEU A C 1
ATOM 4219 O O . LEU A 1 548 ? -13.180 -29.107 21.315 1.00 93.25 548 LEU A O 1
ATOM 4223 N N . GLN A 1 549 ? -15.234 -28.531 21.996 1.00 93.62 549 GLN A N 1
ATOM 4224 C CA . GLN A 1 549 ? -15.241 -27.219 21.338 1.00 93.62 549 GLN A CA 1
ATOM 4225 C C . GLN A 1 549 ? -14.502 -26.152 22.151 1.00 93.62 549 GLN A C 1
ATOM 4227 O O . GLN A 1 549 ? -14.103 -25.128 21.603 1.00 93.62 549 GLN A O 1
ATOM 4232 N N . THR A 1 550 ? -14.283 -26.400 23.443 1.00 94.50 550 THR A N 1
ATOM 4233 C CA . THR A 1 550 ? -13.543 -25.513 24.350 1.00 94.50 550 THR A CA 1
ATOM 4234 C C . THR A 1 550 ? -12.115 -26.004 24.591 1.00 94.50 550 THR A C 1
ATOM 4236 O O . THR A 1 550 ? -11.511 -25.678 25.609 1.00 94.50 550 THR A O 1
ATOM 4239 N N . ALA A 1 551 ? -11.578 -26.845 23.706 1.00 92.00 551 ALA A N 1
ATOM 4240 C CA . ALA A 1 551 ? -10.165 -27.204 23.732 1.00 92.00 551 ALA A CA 1
ATOM 4241 C C . ALA A 1 551 ? -9.297 -26.008 23.295 1.00 92.00 551 ALA A C 1
ATOM 4243 O O . ALA A 1 551 ? -9.768 -25.103 22.608 1.00 92.00 551 ALA A O 1
ATOM 4244 N N . ASP A 1 552 ? -8.021 -26.009 23.681 1.00 93.00 552 ASP A N 1
ATOM 4245 C CA . ASP A 1 552 ? -7.048 -24.961 23.334 1.00 93.00 552 ASP A CA 1
ATOM 4246 C C . ASP A 1 552 ? -7.446 -23.533 23.769 1.00 93.00 552 ASP A C 1
ATOM 4248 O O . ASP A 1 552 ? -7.081 -22.547 23.115 1.00 93.00 552 ASP A O 1
ATOM 4252 N N . MET A 1 553 ? -8.191 -23.410 24.876 1.00 96.69 553 MET A N 1
ATOM 4253 C CA . MET A 1 553 ? -8.377 -22.127 25.562 1.00 96.69 553 MET A CA 1
ATOM 4254 C C . MET A 1 553 ? -7.032 -21.602 26.063 1.00 96.69 553 MET A C 1
ATOM 4256 O O . MET A 1 553 ? -6.128 -22.366 26.406 1.00 96.69 553 MET A O 1
ATOM 4260 N N . LYS A 1 554 ? -6.899 -20.282 26.093 1.00 96.56 554 LYS A N 1
ATOM 4261 C CA . LYS A 1 554 ? -5.670 -19.579 26.448 1.00 96.56 554 LYS A CA 1
ATOM 4262 C C . LYS A 1 554 ? -5.973 -18.455 27.427 1.00 96.56 554 LYS A C 1
ATOM 4264 O O . LYS A 1 554 ? -7.114 -18.034 27.591 1.00 96.56 554 LYS A O 1
ATOM 4269 N N . LYS A 1 555 ? -4.910 -17.937 28.032 1.00 96.69 555 LYS A N 1
ATOM 4270 C CA . LYS A 1 555 ? -4.924 -16.629 28.683 1.00 96.69 555 LYS A CA 1
ATOM 4271 C C . LYS A 1 555 ? -4.622 -15.559 27.642 1.00 96.69 555 LYS A C 1
ATOM 4273 O O . LYS A 1 555 ? -3.766 -15.785 26.783 1.00 96.69 555 LYS A O 1
ATOM 4278 N N . PHE A 1 556 ? -5.281 -14.413 27.756 1.00 96.12 556 PHE A N 1
ATOM 4279 C CA . PHE A 1 556 ? -4.856 -13.222 27.031 1.00 96.12 556 PHE A CA 1
ATOM 4280 C C . PHE A 1 556 ? -3.433 -12.834 27.436 1.00 96.12 556 PHE A C 1
ATOM 4282 O O . PHE A 1 556 ? -3.059 -12.939 28.609 1.00 96.12 556 PHE A O 1
ATOM 4289 N N . GLN A 1 557 ? -2.640 -12.403 26.464 1.00 92.88 557 GLN A N 1
ATOM 4290 C CA . GLN A 1 557 ? -1.355 -11.761 26.713 1.00 92.88 557 GLN A CA 1
ATOM 4291 C C . GLN A 1 557 ? -1.556 -10.272 27.035 1.00 92.88 557 GLN A C 1
ATOM 4293 O O . GLN A 1 557 ? -2.520 -9.677 26.549 1.00 92.88 557 GLN A O 1
ATOM 4298 N N . PRO A 1 558 ? -0.644 -9.640 27.798 1.00 89.94 558 PRO A N 1
ATOM 4299 C CA . PRO A 1 558 ? -0.775 -8.230 28.164 1.00 89.94 558 PRO A CA 1
ATOM 4300 C C . PRO A 1 558 ? -0.960 -7.289 26.971 1.00 89.94 558 PRO A C 1
ATOM 4302 O O . PRO A 1 558 ? -1.740 -6.348 27.048 1.00 89.94 558 PRO A O 1
ATOM 4305 N N . ASP A 1 559 ? -0.278 -7.547 25.855 1.00 82.50 559 ASP A N 1
ATOM 4306 C CA . ASP A 1 559 ? -0.397 -6.694 24.671 1.00 82.50 559 ASP A CA 1
ATOM 4307 C C . ASP A 1 559 ? -1.723 -6.911 23.921 1.00 82.50 559 ASP A C 1
ATOM 4309 O O . ASP A 1 559 ? -2.285 -5.948 23.416 1.00 82.50 559 ASP A O 1
ATOM 4313 N N . GLU A 1 560 ? -2.303 -8.119 23.952 1.00 87.56 560 GLU A N 1
ATOM 4314 C CA . GLU A 1 560 ? -3.653 -8.356 23.411 1.00 87.56 560 GLU A CA 1
ATOM 4315 C C . GLU A 1 560 ? -4.716 -7.578 24.204 1.00 87.56 560 GLU A C 1
ATOM 4317 O O . GLU A 1 560 ? -5.664 -7.047 23.626 1.00 87.56 560 GLU A O 1
ATOM 4322 N N . LEU A 1 561 ? -4.545 -7.479 25.528 1.00 92.56 561 LEU A N 1
ATOM 4323 C CA . LEU A 1 561 ? -5.422 -6.685 26.390 1.00 92.56 561 LEU A CA 1
ATOM 4324 C C . LEU A 1 561 ? -5.272 -5.184 26.136 1.00 92.56 561 LEU A C 1
ATOM 4326 O O . LEU A 1 561 ? -6.269 -4.472 26.101 1.00 92.56 561 LEU A O 1
ATOM 4330 N N . LYS A 1 562 ? -4.062 -4.697 25.858 1.00 88.19 562 LYS A N 1
ATOM 4331 C CA . LYS A 1 562 ? -3.870 -3.304 25.431 1.00 88.19 562 LYS A CA 1
ATOM 4332 C C . LYS A 1 562 ? -4.583 -3.001 24.112 1.00 88.19 562 LYS A C 1
ATOM 4334 O O . LYS A 1 562 ? -5.152 -1.923 23.977 1.00 88.19 562 LYS A O 1
ATOM 4339 N N . THR A 1 563 ? -4.615 -3.936 23.162 1.00 82.94 563 THR A N 1
ATOM 4340 C CA . THR A 1 563 ? -5.408 -3.770 21.932 1.00 82.94 563 THR A CA 1
ATOM 4341 C C . THR A 1 563 ? -6.912 -3.734 22.229 1.00 82.94 563 THR A C 1
ATOM 4343 O O . THR A 1 563 ? -7.632 -2.931 21.635 1.00 82.94 563 THR A O 1
ATOM 4346 N N . LEU A 1 564 ? -7.399 -4.546 23.177 1.00 90.50 564 LEU A N 1
ATOM 4347 C CA . LEU A 1 564 ? -8.786 -4.461 23.646 1.00 90.50 564 LEU A CA 1
ATOM 4348 C C . LEU A 1 564 ? -9.084 -3.099 24.292 1.00 90.50 564 LEU A C 1
ATOM 4350 O O . LEU A 1 564 ? -10.095 -2.488 23.958 1.00 90.50 564 LEU A O 1
ATOM 4354 N N . GLU A 1 565 ? -8.215 -2.601 25.176 1.00 92.12 565 GLU A N 1
ATOM 4355 C CA . GLU A 1 565 ? -8.345 -1.250 25.743 1.00 92.12 565 GLU A CA 1
ATOM 4356 C C . GLU A 1 565 ? -8.455 -0.220 24.622 1.00 92.12 565 GLU A C 1
ATOM 4358 O O . GLU A 1 565 ? -9.395 0.571 24.604 1.00 92.12 565 GLU A O 1
ATOM 4363 N N . PHE A 1 566 ? -7.581 -0.306 23.620 1.00 85.00 566 PHE A N 1
ATOM 4364 C CA . PHE A 1 566 ? -7.604 0.616 22.494 1.00 85.00 566 PHE A CA 1
ATOM 4365 C C . PHE A 1 566 ?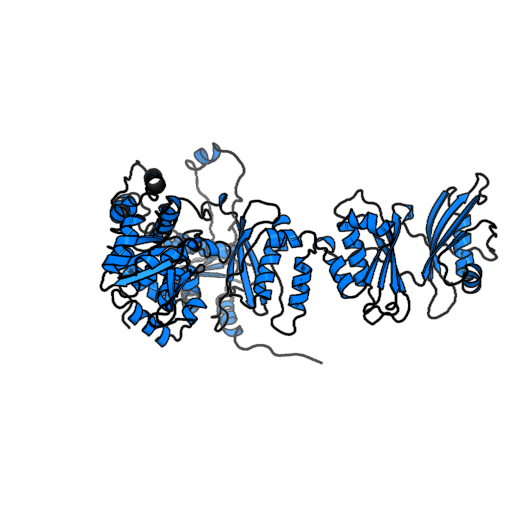 -8.922 0.575 21.707 1.00 85.00 566 PHE A C 1
ATOM 4367 O O . PHE A 1 566 ? -9.367 1.612 21.224 1.00 85.00 566 PHE A O 1
ATOM 4374 N N . ALA A 1 567 ? -9.592 -0.580 21.622 1.00 84.38 567 ALA A N 1
ATOM 4375 C CA . ALA A 1 567 ? -10.937 -0.702 21.054 1.00 84.38 567 ALA A CA 1
ATOM 4376 C C . ALA A 1 567 ? -12.030 -0.070 21.937 1.00 84.38 567 ALA A C 1
ATOM 4378 O O . ALA A 1 567 ? -13.010 0.470 21.419 1.00 84.38 567 ALA A O 1
ATOM 4379 N N . LEU A 1 568 ? -11.869 -0.088 23.259 1.00 92.38 568 LEU A N 1
ATOM 4380 C CA . LEU A 1 568 ? -12.806 0.522 24.206 1.00 92.38 568 LEU A CA 1
ATOM 4381 C C . LEU A 1 568 ? -12.625 2.041 24.325 1.00 92.38 568 LEU A C 1
ATOM 4383 O O . LEU A 1 568 ? -13.605 2.739 24.593 1.00 92.38 568 LEU A O 1
ATOM 4387 N N . GLU A 1 569 ? -11.417 2.571 24.103 1.00 89.38 569 GLU A N 1
ATOM 4388 C CA . GLU A 1 569 ? -11.135 4.019 24.056 1.00 89.38 569 GLU A CA 1
ATOM 4389 C C . GLU A 1 569 ? -11.989 4.745 23.002 1.00 89.38 569 GLU A C 1
ATOM 4391 O O . GLU A 1 569 ? -12.266 5.937 23.125 1.00 89.38 569 GLU A O 1
ATOM 4396 N N . THR A 1 570 ? -12.416 4.010 21.977 1.00 84.31 570 THR A N 1
ATOM 4397 C CA . THR A 1 570 ? -13.164 4.489 20.808 1.00 84.31 570 THR A CA 1
ATOM 4398 C C . THR A 1 570 ? -14.626 4.800 21.116 1.00 84.31 570 THR A C 1
ATOM 4400 O O . THR A 1 570 ? -15.223 5.671 20.485 1.00 84.31 570 THR A O 1
ATOM 4403 N N . MET A 1 571 ? -15.170 4.123 22.126 1.00 91.75 571 MET A N 1
ATOM 4404 C CA . MET A 1 571 ? -16.591 4.110 22.446 1.00 91.75 571 MET A CA 1
ATOM 4405 C C . MET A 1 571 ? -16.947 5.166 23.484 1.00 91.75 571 MET A C 1
ATOM 4407 O O . MET A 1 571 ? -16.159 5.483 24.382 1.00 91.75 571 MET A O 1
ATOM 4411 N N . SER A 1 572 ? -18.175 5.674 23.415 1.00 93.25 572 SER A N 1
ATOM 4412 C CA . SER A 1 572 ? -18.683 6.608 24.417 1.00 93.25 572 SER A CA 1
ATOM 4413 C C . SER A 1 572 ? -19.038 5.920 25.737 1.00 93.25 572 SER A C 1
ATOM 4415 O O . SER A 1 572 ? -19.342 4.727 25.799 1.00 93.25 572 SER A O 1
ATOM 4417 N N . ASP A 1 573 ? -19.137 6.713 26.806 1.00 93.62 573 ASP A N 1
ATOM 4418 C CA . ASP A 1 573 ? -19.648 6.246 28.101 1.00 93.62 573 ASP A CA 1
ATOM 4419 C C . ASP A 1 573 ? -21.063 5.649 28.010 1.00 93.62 573 ASP A C 1
ATOM 4421 O O . ASP A 1 573 ? -21.450 4.832 28.848 1.00 93.62 573 ASP A O 1
ATOM 4425 N N . ALA A 1 574 ? -21.875 6.080 27.038 1.00 94.38 574 ALA A N 1
ATOM 4426 C CA . ALA A 1 574 ? -23.227 5.562 26.852 1.00 94.38 574 ALA A CA 1
ATOM 4427 C C . ALA A 1 574 ? -23.209 4.165 26.219 1.00 94.38 574 ALA A C 1
ATOM 4429 O O . ALA A 1 574 ? -23.943 3.291 26.675 1.00 94.38 574 ALA A O 1
ATOM 4430 N N . GLU A 1 575 ? -22.341 3.940 25.232 1.00 95.38 575 GLU A N 1
ATOM 4431 C CA . GLU A 1 575 ? -22.131 2.629 24.607 1.00 95.38 575 GLU A CA 1
ATOM 4432 C C . GLU A 1 575 ? -21.536 1.639 25.613 1.00 95.38 575 GLU A C 1
ATOM 4434 O O . GLU A 1 575 ? -22.042 0.531 25.788 1.00 95.38 575 GLU A O 1
ATOM 4439 N N . LEU A 1 576 ? -20.526 2.063 26.371 1.00 95.94 576 LEU A N 1
ATOM 4440 C CA . LEU A 1 576 ? -19.847 1.203 27.342 1.00 95.94 576 LEU A CA 1
ATOM 4441 C C . LEU A 1 576 ? -20.739 0.787 28.512 1.00 95.94 576 LEU A C 1
ATOM 4443 O O . LEU A 1 576 ? -20.570 -0.300 29.059 1.00 95.94 576 LEU A O 1
ATOM 4447 N N . LYS A 1 577 ? -21.741 1.597 28.873 1.00 94.31 577 LYS A N 1
ATOM 4448 C CA . LYS A 1 577 ? -22.757 1.203 29.863 1.00 94.31 577 LYS A CA 1
ATOM 4449 C C . LYS A 1 577 ? -23.612 0.024 29.404 1.00 94.31 577 LYS A C 1
ATOM 4451 O O . LYS A 1 577 ? -24.060 -0.732 30.261 1.00 94.31 577 LYS A O 1
ATOM 4456 N N . LEU A 1 578 ? -23.839 -0.126 28.100 1.00 94.25 578 LEU A N 1
ATOM 4457 C CA . LEU A 1 578 ? -24.557 -1.273 27.534 1.00 94.25 578 LEU A CA 1
ATOM 4458 C C . LEU A 1 578 ? -23.683 -2.532 27.546 1.00 94.25 578 LEU A C 1
ATOM 4460 O O . LEU A 1 578 ? -24.179 -3.647 27.630 1.00 94.25 578 LEU A O 1
ATOM 4464 N N . LEU A 1 579 ? -22.365 -2.365 27.501 1.00 94.62 579 LEU A N 1
ATOM 4465 C CA . LEU A 1 579 ? -21.399 -3.460 27.421 1.00 94.62 579 LEU A CA 1
ATOM 4466 C C . LEU A 1 579 ? -20.958 -4.006 28.794 1.00 94.62 579 LEU A C 1
ATOM 4468 O O . LEU A 1 579 ? -20.055 -4.840 28.878 1.00 94.62 579 LEU A O 1
ATOM 4472 N N . LYS A 1 580 ? -21.593 -3.557 29.880 1.00 93.56 580 LYS A N 1
ATOM 4473 C CA . LYS A 1 580 ? -21.351 -4.086 31.228 1.00 93.56 580 LYS A CA 1
ATOM 4474 C C . LYS A 1 580 ? -21.667 -5.577 31.295 1.00 93.56 580 LYS A C 1
ATOM 4476 O O . LYS A 1 580 ? -22.520 -6.078 30.567 1.00 93.56 580 LYS A O 1
ATOM 4481 N N . ASP A 1 581 ? -20.984 -6.283 32.191 1.00 93.38 581 ASP A N 1
ATOM 4482 C CA . ASP A 1 581 ? -21.170 -7.718 32.420 1.00 93.38 581 ASP A CA 1
ATOM 4483 C C . ASP A 1 581 ? -20.833 -8.609 31.206 1.00 93.38 581 ASP A C 1
ATOM 4485 O O . ASP A 1 581 ? -21.160 -9.799 31.180 1.00 93.38 581 ASP A O 1
ATOM 4489 N N . ILE A 1 582 ? -20.119 -8.097 30.205 1.00 96.31 582 ILE A N 1
ATOM 4490 C CA . ILE A 1 582 ? -19.557 -8.943 29.148 1.00 96.31 582 ILE A CA 1
ATOM 4491 C C . ILE A 1 582 ? -18.328 -9.681 29.668 1.00 96.31 582 ILE A C 1
ATOM 4493 O O . ILE A 1 582 ? -17.536 -9.163 30.462 1.00 96.31 582 ILE A O 1
ATOM 4497 N N . ARG A 1 583 ? -18.194 -10.938 29.239 1.00 98.19 583 ARG A N 1
ATOM 4498 C CA . ARG A 1 583 ? -17.049 -11.790 29.554 1.00 98.19 583 ARG A CA 1
ATOM 4499 C C . ARG A 1 583 ? -16.179 -11.934 28.311 1.00 98.19 583 ARG A C 1
ATOM 4501 O O . ARG A 1 583 ? -16.697 -12.236 27.243 1.00 98.19 583 ARG A O 1
ATOM 4508 N N . TRP A 1 584 ? -14.876 -11.772 28.463 1.00 98.38 584 TRP A N 1
ATOM 4509 C CA . TRP A 1 584 ? -13.885 -11.993 27.416 1.00 98.38 584 TRP A CA 1
ATOM 4510 C C . TRP A 1 584 ? -13.162 -13.309 27.659 1.00 98.38 584 TRP A C 1
ATOM 4512 O O . TRP A 1 584 ? -12.773 -13.601 28.788 1.00 98.38 584 TRP A O 1
ATOM 4522 N N . ALA A 1 585 ? -12.952 -14.097 26.613 1.00 98.06 585 ALA A N 1
ATOM 4523 C CA . ALA A 1 585 ? -12.138 -15.302 26.664 1.00 98.06 585 ALA A CA 1
ATOM 4524 C C . ALA A 1 585 ? -11.222 -15.397 25.436 1.00 98.06 585 ALA A C 1
ATOM 4526 O O . ALA A 1 585 ? -11.478 -14.795 24.394 1.00 98.06 585 ALA A O 1
ATOM 4527 N N . ARG A 1 586 ? -10.138 -16.165 25.559 1.00 96.94 586 ARG A N 1
ATOM 4528 C CA . ARG A 1 586 ? -9.136 -16.344 24.504 1.00 96.94 586 ARG A CA 1
ATOM 4529 C C . ARG A 1 586 ? -9.026 -17.817 24.140 1.00 96.94 586 ARG A C 1
ATOM 4531 O O . ARG A 1 586 ? -8.941 -18.671 25.021 1.00 96.94 586 ARG A O 1
ATOM 4538 N N . GLN A 1 587 ? -8.987 -18.127 22.851 1.00 94.31 587 GLN A N 1
ATOM 4539 C CA . GLN A 1 587 ? -8.834 -19.501 22.364 1.00 94.31 587 GLN A CA 1
ATOM 4540 C C . GLN A 1 587 ? -7.958 -19.533 21.118 1.00 94.31 587 GLN A C 1
ATOM 4542 O O . GLN A 1 587 ? -7.951 -18.585 20.351 1.00 94.31 587 GLN A O 1
ATOM 4547 N N . LYS A 1 588 ? -7.231 -20.622 20.864 1.00 87.94 588 LYS A N 1
ATOM 4548 C CA . LYS A 1 588 ? -6.391 -20.744 19.659 1.00 87.94 588 LYS A CA 1
ATOM 4549 C C . LYS A 1 588 ? -7.160 -20.481 18.352 1.00 87.94 588 LYS A C 1
ATOM 4551 O O . LYS A 1 588 ? -6.729 -19.676 17.534 1.00 87.94 588 LYS A O 1
ATOM 4556 N N . ALA A 1 589 ? -8.287 -21.160 18.161 1.00 85.81 589 ALA A N 1
ATOM 4557 C CA . ALA A 1 589 ? -9.156 -21.047 16.990 1.00 85.81 589 ALA A CA 1
ATOM 4558 C C . ALA A 1 589 ? -10.569 -21.534 17.338 1.00 85.81 589 ALA A C 1
ATOM 4560 O O . ALA A 1 589 ? -10.732 -22.299 18.290 1.00 85.81 589 ALA A O 1
ATOM 4561 N N . LEU A 1 590 ? -11.568 -21.161 16.536 1.00 85.69 590 LEU A N 1
ATOM 4562 C CA . LEU A 1 590 ? -12.929 -21.673 16.689 1.00 85.69 590 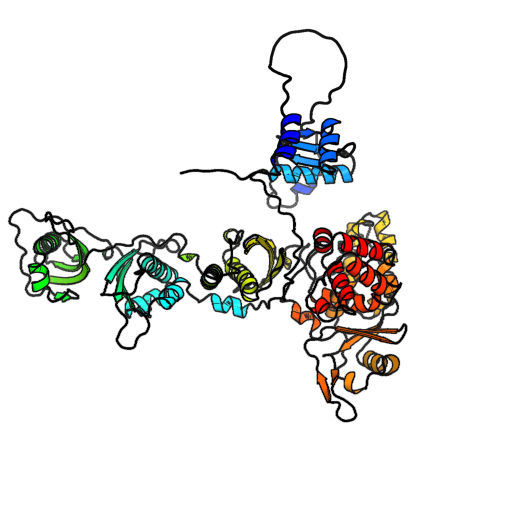LEU A CA 1
ATOM 4563 C C . LEU A 1 590 ? -12.986 -23.172 16.347 1.00 85.69 590 LEU A C 1
ATOM 4565 O O . LEU A 1 590 ? -12.591 -23.597 15.254 1.00 85.69 590 LEU A O 1
ATOM 4569 N N . LEU A 1 591 ? -13.515 -23.969 17.276 1.00 89.25 591 LEU A N 1
ATOM 4570 C CA . LEU A 1 591 ? -13.757 -25.402 17.115 1.00 89.25 591 LEU A CA 1
ATOM 4571 C C . LEU A 1 591 ? -15.264 -25.677 17.072 1.00 89.25 591 LEU A C 1
ATOM 4573 O O . LEU A 1 591 ? -15.999 -25.399 18.022 1.00 89.25 591 LEU A O 1
ATOM 4577 N N . GLN A 1 592 ? -15.741 -26.254 15.970 1.00 88.19 592 GLN A N 1
ATOM 4578 C CA . GLN A 1 592 ? -17.171 -26.474 15.749 1.00 88.19 592 GLN A CA 1
ATOM 4579 C C . GLN A 1 592 ? -17.449 -27.878 15.223 1.00 88.19 592 GLN A C 1
ATOM 4581 O O . GLN A 1 592 ? -16.659 -28.441 14.472 1.00 88.19 592 GLN A O 1
ATOM 4586 N N . PHE A 1 593 ? -18.582 -28.458 15.613 1.00 86.56 593 PHE A N 1
ATOM 4587 C CA . PHE A 1 593 ? -19.066 -29.692 15.005 1.00 86.56 593 PHE A CA 1
ATOM 4588 C C . PHE A 1 593 ? -19.789 -29.417 13.684 1.00 86.56 593 PHE A C 1
ATOM 4590 O O . PHE A 1 593 ? -20.726 -28.624 13.639 1.00 86.56 593 PHE A O 1
ATOM 4597 N N . GLU A 1 594 ? -19.408 -30.141 12.636 1.00 85.69 594 GLU A N 1
ATOM 4598 C CA . GLU A 1 594 ? -20.086 -30.151 11.338 1.00 85.69 594 GLU A CA 1
ATOM 4599 C C . GLU A 1 594 ? -20.656 -31.532 11.012 1.00 85.69 594 GLU A C 1
ATOM 4601 O O . GLU A 1 594 ? -20.093 -32.557 11.393 1.00 85.69 594 GLU A O 1
ATOM 4606 N N . GLY A 1 595 ? -21.767 -31.565 10.273 1.00 78.88 595 GLY A N 1
ATOM 4607 C CA . GLY A 1 595 ? -22.503 -32.788 9.939 1.00 78.88 595 GLY A CA 1
ATOM 4608 C C . GLY A 1 595 ? -23.780 -32.967 10.769 1.00 78.88 595 GLY A C 1
ATOM 4609 O O . GLY A 1 595 ? -24.110 -32.142 11.618 1.00 78.88 595 GLY A O 1
ATOM 4610 N N . LYS A 1 596 ? -24.542 -34.035 10.500 1.00 73.31 596 LYS A N 1
ATOM 4611 C CA . LYS A 1 596 ? -25.829 -34.320 11.164 1.00 73.31 596 LYS A CA 1
ATOM 4612 C C . LYS A 1 596 ? -25.767 -35.607 11.992 1.00 73.31 596 LYS A C 1
ATOM 4614 O O . LYS A 1 596 ? -25.155 -36.594 11.587 1.00 73.31 596 LYS A O 1
ATOM 4619 N N . GLY A 1 597 ? -26.462 -35.615 13.131 1.00 70.44 597 GLY A N 1
ATOM 4620 C CA . GLY A 1 597 ? -26.610 -36.794 13.989 1.00 70.44 597 GLY A CA 1
ATOM 4621 C C . GLY A 1 597 ? -25.287 -37.288 14.588 1.00 70.44 597 GLY A C 1
ATOM 4622 O O . GLY A 1 597 ? -24.419 -36.496 14.950 1.00 70.44 597 GLY A O 1
ATOM 4623 N N . LYS A 1 598 ? -25.123 -38.613 14.689 1.00 70.88 598 LYS A N 1
ATOM 4624 C CA . LYS A 1 598 ? -23.924 -39.251 15.270 1.00 70.88 598 LYS A CA 1
ATOM 4625 C C . LYS A 1 598 ? -22.655 -39.118 14.408 1.00 70.88 598 LYS A C 1
ATOM 4627 O O . LYS A 1 598 ? -21.583 -39.461 14.883 1.00 70.88 598 LYS A O 1
ATOM 4632 N N . ALA A 1 599 ? -22.761 -38.614 13.176 1.00 72.69 599 ALA A N 1
ATOM 4633 C CA . ALA A 1 599 ? -21.642 -38.455 12.241 1.00 72.69 599 ALA A CA 1
ATOM 4634 C C . ALA A 1 599 ? -20.975 -37.066 12.303 1.00 72.69 599 ALA A C 1
ATOM 4636 O O . ALA A 1 599 ? -20.243 -36.692 11.388 1.00 72.69 599 ALA A O 1
ATOM 4637 N N . ARG A 1 600 ? -21.251 -36.272 13.348 1.00 84.50 600 ARG A N 1
ATOM 4638 C CA . ARG A 1 600 ? -20.669 -34.935 13.493 1.00 84.50 600 ARG A CA 1
ATOM 4639 C C . ARG A 1 600 ? -19.148 -35.009 13.693 1.00 84.50 600 ARG A C 1
ATOM 4641 O O . ARG A 1 600 ? -18.676 -35.748 14.554 1.00 84.50 600 ARG A O 1
ATOM 4648 N N . LYS A 1 601 ? -18.385 -34.232 12.925 1.00 89.12 601 LYS A N 1
ATOM 4649 C CA . LYS A 1 601 ? -16.921 -34.128 13.020 1.00 89.12 601 LYS A CA 1
ATOM 4650 C C . LYS A 1 601 ? -16.541 -32.768 13.591 1.00 89.12 601 LYS A C 1
ATOM 4652 O O . LYS A 1 601 ? -17.094 -31.757 13.171 1.00 89.12 601 LYS A O 1
ATOM 4657 N N . LEU A 1 602 ? -15.589 -32.746 14.521 1.00 89.75 602 LEU A N 1
ATOM 4658 C CA . LEU A 1 602 ? -14.999 -31.498 14.994 1.00 89.75 602 LEU A CA 1
ATOM 4659 C C . LEU A 1 602 ? -14.082 -30.926 13.905 1.00 89.75 602 LEU A C 1
ATOM 4661 O O . LEU A 1 602 ? -13.188 -31.619 13.412 1.00 89.75 602 LEU A O 1
ATOM 4665 N N . VAL A 1 603 ? -14.315 -29.675 13.525 1.00 86.06 603 VAL A N 1
ATOM 4666 C CA . VAL A 1 603 ? -13.511 -28.933 12.554 1.00 86.06 603 VAL A CA 1
ATOM 4667 C C . VAL A 1 603 ? -12.943 -27.670 13.190 1.00 86.06 603 VAL A C 1
ATOM 4669 O O . VAL A 1 603 ? -13.569 -27.056 14.054 1.00 86.06 603 VAL A O 1
ATOM 4672 N N . THR A 1 604 ? -11.761 -27.269 12.729 1.00 86.06 604 THR A N 1
ATOM 4673 C CA . THR A 1 604 ? -11.116 -26.013 13.121 1.00 86.06 604 THR A CA 1
ATOM 4674 C C . THR A 1 604 ? -11.400 -24.940 12.076 1.00 86.06 604 THR A C 1
ATOM 4676 O O . THR A 1 604 ? -11.085 -25.112 10.897 1.00 86.06 604 THR A O 1
ATOM 4679 N N . LYS A 1 605 ? -11.969 -23.814 12.501 1.00 77.06 605 LYS A N 1
ATOM 4680 C CA . LYS A 1 605 ? -12.229 -22.638 11.665 1.00 77.06 605 LYS A CA 1
ATOM 4681 C C . LYS A 1 605 ? -11.081 -21.641 11.809 1.00 77.06 605 LYS A C 1
ATOM 4683 O O . LYS A 1 605 ? -11.170 -20.656 12.528 1.00 77.06 605 LYS A O 1
ATOM 4688 N N . SER A 1 606 ? -9.980 -21.900 11.106 1.00 66.50 606 SER A N 1
ATOM 4689 C CA . SER A 1 606 ? -8.738 -21.116 11.226 1.00 66.50 606 SER A CA 1
ATOM 4690 C C . SER A 1 606 ? -8.786 -19.708 10.614 1.00 66.50 606 SER A C 1
ATOM 4692 O O . SER A 1 606 ? -7.782 -19.013 10.653 1.00 66.50 606 SER A O 1
ATOM 4694 N N . LYS A 1 607 ? -9.908 -19.312 10.000 1.00 63.41 607 LYS A N 1
ATOM 4695 C CA . LYS A 1 607 ? -10.109 -17.986 9.386 1.00 63.41 607 LYS A CA 1
ATOM 4696 C C . LYS A 1 607 ? -11.027 -17.075 10.206 1.00 63.41 607 LYS A C 1
ATOM 4698 O O . LYS A 1 607 ? -11.335 -15.978 9.760 1.00 63.41 607 LYS A O 1
ATOM 4703 N N . THR A 1 608 ? -11.508 -17.552 11.351 1.00 66.81 608 THR A N 1
ATOM 4704 C CA . THR A 1 608 ? -12.371 -16.788 12.251 1.00 66.81 608 THR A CA 1
ATOM 4705 C C . THR A 1 608 ? -11.501 -16.095 13.292 1.00 66.81 608 THR A C 1
ATOM 4707 O O . THR A 1 608 ? -10.632 -16.737 13.883 1.00 66.81 608 THR A O 1
ATOM 4710 N N . SER A 1 609 ? -11.730 -14.800 13.499 1.00 76.81 609 SER A N 1
ATOM 4711 C CA . SER A 1 609 ? -10.912 -13.946 14.370 1.00 76.81 609 SER A CA 1
ATOM 4712 C C . SER A 1 609 ? -11.563 -13.664 15.728 1.00 76.81 609 SER A C 1
ATOM 4714 O O . SER A 1 609 ? -10.848 -13.548 16.723 1.00 76.81 609 SER A O 1
ATOM 4716 N N . GLY A 1 610 ? -12.895 -13.674 15.790 1.00 84.56 610 GLY A N 1
ATOM 4717 C CA . GLY A 1 610 ? -13.679 -13.600 17.018 1.00 84.56 610 GLY A CA 1
ATOM 4718 C C . GLY A 1 610 ? -15.017 -14.330 16.880 1.00 84.56 610 GLY A C 1
ATOM 4719 O O . GLY A 1 610 ? -15.377 -14.760 15.784 1.00 84.56 610 GLY A O 1
ATOM 4720 N N . GLU A 1 611 ? -15.691 -14.554 18.006 1.00 86.44 611 GLU A N 1
ATOM 4721 C CA . GLU A 1 611 ? -17.079 -15.020 18.057 1.00 86.44 611 GLU A CA 1
ATOM 4722 C C . GLU A 1 611 ? -17.748 -14.537 19.351 1.00 86.44 611 GLU A C 1
ATOM 4724 O O . GLU A 1 611 ? -17.206 -14.697 20.453 1.00 86.44 611 GLU A O 1
ATOM 4729 N N . THR A 1 612 ? -18.969 -14.022 19.231 1.00 91.88 612 THR A N 1
ATOM 4730 C CA . THR A 1 612 ? -19.783 -13.582 20.365 1.00 91.88 612 THR A CA 1
ATOM 4731 C C . THR A 1 612 ? -20.885 -14.587 20.682 1.00 91.88 612 THR A C 1
ATOM 4733 O O . THR A 1 612 ? -21.883 -14.719 19.976 1.00 91.88 612 THR A O 1
ATOM 4736 N N . PHE A 1 613 ? -20.757 -15.267 21.820 1.00 91.19 613 PHE A N 1
ATOM 4737 C CA . PHE A 1 613 ? -21.757 -16.209 22.307 1.00 91.19 613 PHE A CA 1
ATOM 4738 C C . PHE A 1 613 ? -22.816 -15.509 23.150 1.00 91.19 613 PHE A C 1
ATOM 4740 O O . PHE A 1 613 ? -22.511 -14.815 24.123 1.00 91.19 613 PHE A O 1
ATOM 4747 N N . THR A 1 614 ? -24.081 -15.775 22.826 1.00 90.56 614 THR A N 1
ATOM 4748 C CA . THR A 1 614 ? -25.238 -15.233 23.540 1.00 90.56 614 THR A CA 1
ATOM 4749 C C . THR A 1 614 ? -26.123 -16.351 24.084 1.00 90.56 614 THR A C 1
ATOM 4751 O O . THR A 1 614 ? -26.614 -17.177 23.320 1.00 90.56 614 THR A O 1
ATOM 4754 N N . THR A 1 615 ? -26.386 -16.344 25.395 1.00 90.88 615 THR A N 1
ATOM 4755 C CA . THR A 1 615 ? -27.395 -17.210 26.032 1.00 90.88 615 THR A CA 1
ATOM 4756 C C . THR A 1 615 ? -28.299 -16.361 26.917 1.00 90.88 615 THR A C 1
ATOM 4758 O O . THR A 1 615 ? -27.919 -15.978 28.018 1.00 90.88 615 THR A O 1
ATOM 4761 N N . GLY A 1 616 ? -29.507 -16.042 26.450 1.00 88.25 616 GLY A N 1
ATOM 4762 C CA . GLY A 1 616 ? -30.352 -15.065 27.143 1.00 88.25 616 GLY A CA 1
ATOM 4763 C C . GLY A 1 616 ? -29.651 -13.702 27.230 1.00 88.25 616 GLY A C 1
ATOM 4764 O O . GLY A 1 616 ? -29.184 -13.174 26.217 1.00 88.25 616 GLY A O 1
ATOM 4765 N N . SER A 1 617 ? -29.550 -13.136 28.435 1.00 87.19 617 SER A N 1
ATOM 4766 C CA . SER A 1 617 ? -28.812 -11.887 28.669 1.00 87.19 617 SER A CA 1
ATOM 4767 C C . SER A 1 617 ? -27.295 -12.078 28.705 1.00 87.19 617 SER A C 1
ATOM 4769 O O . SER A 1 617 ? -26.572 -11.122 28.442 1.00 87.19 617 SER A O 1
ATOM 4771 N N . ASP A 1 618 ? -26.805 -13.289 28.978 1.00 91.75 618 ASP A N 1
ATOM 4772 C CA . ASP A 1 618 ? -25.376 -13.570 29.095 1.00 91.75 618 ASP A CA 1
ATOM 4773 C C . ASP A 1 618 ? -24.655 -13.448 27.749 1.00 91.75 618 ASP A C 1
ATOM 4775 O O . ASP A 1 618 ? -25.077 -14.039 26.747 1.00 91.75 618 ASP A O 1
ATOM 4779 N N . LYS A 1 619 ? -23.529 -12.727 27.757 1.00 95.50 619 LYS A N 1
ATOM 4780 C CA . LYS A 1 619 ? -22.636 -12.531 26.611 1.00 95.50 619 LYS A CA 1
ATOM 4781 C C . LYS A 1 619 ? -21.210 -12.952 26.964 1.00 95.50 619 LYS A C 1
ATOM 4783 O O . LYS A 1 619 ? -20.686 -12.544 28.005 1.00 95.50 619 LYS A O 1
ATOM 4788 N N . THR A 1 620 ? -20.593 -13.755 26.101 1.00 97.44 620 THR A N 1
ATOM 4789 C CA . THR A 1 620 ? -19.161 -14.079 26.165 1.00 97.44 620 THR A CA 1
ATOM 4790 C C . THR A 1 620 ? -18.544 -13.873 24.789 1.00 97.44 620 THR A C 1
ATOM 4792 O O . THR A 1 620 ? -18.955 -14.536 23.841 1.00 97.44 620 THR A O 1
ATOM 4795 N N . ILE A 1 621 ? -17.559 -12.988 24.686 1.00 97.56 621 ILE A N 1
ATOM 4796 C CA . ILE A 1 621 ? -16.784 -12.762 23.466 1.00 97.56 621 ILE A CA 1
ATOM 4797 C C . ILE A 1 621 ? -15.515 -13.609 23.532 1.00 97.56 621 ILE A C 1
ATOM 4799 O O . ILE A 1 621 ? -14.792 -13.573 24.532 1.00 97.56 621 ILE A O 1
ATOM 4803 N N . VAL A 1 622 ? -15.241 -14.375 22.479 1.00 95.75 622 VAL A N 1
ATOM 4804 C CA . VAL A 1 622 ? -14.034 -15.196 22.351 1.00 95.75 622 VAL A CA 1
ATOM 4805 C C . VAL A 1 622 ? -13.172 -14.664 21.216 1.00 95.75 622 VAL A C 1
ATOM 4807 O O . VAL A 1 622 ? -13.650 -14.547 20.095 1.00 95.75 622 VAL A O 1
ATOM 4810 N N . ILE A 1 623 ? -11.897 -14.388 21.492 1.00 92.56 623 ILE A N 1
ATOM 4811 C CA . ILE A 1 623 ? -10.922 -13.928 20.491 1.00 92.56 623 ILE A CA 1
ATOM 4812 C C . ILE A 1 623 ? -9.950 -15.054 20.111 1.00 92.56 623 ILE A C 1
ATOM 4814 O O . ILE A 1 623 ? -9.486 -15.826 20.966 1.00 92.56 623 ILE A O 1
ATOM 4818 N N . TYR A 1 624 ? -9.631 -15.146 18.817 1.00 86.25 624 TYR A N 1
ATOM 4819 C CA . TYR A 1 624 ? -8.809 -16.203 18.222 1.00 86.25 624 TYR A CA 1
ATOM 4820 C C . TYR A 1 624 ? -7.431 -15.718 17.756 1.00 86.25 624 TYR A C 1
ATOM 4822 O O . TYR A 1 624 ? -7.202 -14.526 17.592 1.00 86.25 624 TYR A O 1
ATOM 4830 N N . ASP A 1 625 ? -6.495 -16.646 17.497 1.00 81.44 625 ASP A N 1
ATOM 4831 C CA . ASP A 1 625 ? -5.133 -16.301 17.034 1.00 81.44 625 ASP A CA 1
ATOM 4832 C C . ASP A 1 625 ? -5.129 -15.545 15.694 1.00 81.44 625 ASP A C 1
ATOM 4834 O O . ASP A 1 625 ? -4.159 -14.873 15.364 1.00 81.44 625 ASP A O 1
ATOM 4838 N N . ASN A 1 626 ? -6.213 -15.650 14.923 1.00 68.94 626 ASN A N 1
ATOM 4839 C CA . ASN A 1 626 ? -6.351 -15.014 13.617 1.00 68.94 626 ASN A CA 1
ATOM 4840 C C . ASN A 1 626 ? -6.686 -13.506 13.699 1.00 68.94 626 ASN A C 1
ATOM 4842 O O . ASN A 1 626 ? -6.809 -12.861 12.660 1.00 68.94 626 ASN A O 1
ATOM 4846 N N . VAL A 1 627 ? -6.826 -12.936 14.905 1.00 64.12 627 VAL A N 1
ATOM 4847 C CA . VAL A 1 627 ? -7.208 -11.527 15.131 1.00 64.12 627 VAL A CA 1
ATOM 4848 C C . VAL A 1 627 ? -6.271 -10.509 14.470 1.00 64.12 627 VAL A C 1
ATOM 4850 O O . VAL A 1 627 ? -6.735 -9.478 14.003 1.00 64.12 627 VAL A O 1
ATOM 4853 N N . THR A 1 628 ? -4.982 -10.825 14.336 1.00 56.88 628 THR A N 1
ATOM 4854 C CA . THR A 1 628 ? -3.972 -9.958 13.698 1.00 56.88 628 THR A CA 1
ATOM 4855 C C . THR A 1 628 ? -3.691 -10.312 12.235 1.00 56.88 628 THR A C 1
ATOM 4857 O O . THR A 1 628 ? -2.861 -9.691 11.575 1.00 56.88 628 THR A O 1
ATOM 4860 N N . VAL A 1 629 ? -4.359 -11.325 11.671 1.00 51.03 629 VAL A N 1
ATOM 4861 C CA . VAL A 1 629 ? -4.029 -11.820 10.318 1.00 51.03 629 VAL A CA 1
ATOM 4862 C C . VAL A 1 629 ? -4.384 -10.809 9.222 1.00 51.03 629 VAL A C 1
ATOM 4864 O O . VAL A 1 629 ? -3.798 -10.853 8.138 1.00 51.03 629 VAL A O 1
ATOM 4867 N N . ASN A 1 630 ? -5.254 -9.844 9.530 1.00 42.03 630 ASN A N 1
ATOM 4868 C CA . ASN A 1 630 ? -5.595 -8.733 8.647 1.00 42.03 630 ASN A CA 1
ATOM 4869 C C . ASN A 1 630 ? -4.699 -7.492 8.803 1.00 42.03 630 ASN A C 1
ATOM 4871 O O . ASN A 1 630 ? -4.863 -6.581 8.001 1.00 42.03 630 ASN A O 1
ATOM 4875 N N . ASP A 1 631 ? -3.672 -7.473 9.671 1.00 45.59 631 ASP A N 1
ATOM 4876 C CA . ASP A 1 631 ? -2.738 -6.326 9.811 1.00 45.59 631 ASP A CA 1
ATOM 4877 C C . ASP A 1 631 ? -1.895 -6.052 8.539 1.00 45.59 631 ASP A C 1
ATOM 4879 O O . ASP A 1 631 ? -1.018 -5.190 8.506 1.00 45.59 631 ASP A O 1
ATOM 4883 N N . LYS A 1 632 ? -2.168 -6.788 7.455 1.00 39.75 632 LYS A N 1
ATOM 4884 C CA . LYS A 1 632 ? -1.616 -6.621 6.108 1.00 39.75 632 LYS A CA 1
ATOM 4885 C C . LYS A 1 632 ? -2.588 -5.977 5.109 1.00 39.75 632 LYS A C 1
ATOM 4887 O O . LYS A 1 632 ? -2.206 -5.826 3.949 1.00 39.75 632 LYS A O 1
ATOM 4892 N N . ALA A 1 633 ? -3.823 -5.652 5.500 1.00 40.78 633 ALA A N 1
ATOM 4893 C CA . ALA A 1 633 ? -4.871 -5.199 4.591 1.00 40.78 633 ALA A CA 1
ATOM 4894 C C . ALA A 1 633 ? -5.772 -4.142 5.246 1.00 40.78 633 ALA A C 1
ATOM 4896 O O . ALA A 1 633 ? -6.527 -4.459 6.151 1.00 40.78 633 ALA A O 1
ATOM 4897 N N . LEU A 1 634 ? -5.744 -2.932 4.678 1.00 41.38 634 LEU A N 1
ATOM 4898 C CA . LEU A 1 634 ? -6.623 -1.791 4.971 1.00 41.38 634 LEU A CA 1
ATOM 4899 C C . LEU A 1 634 ? -6.431 -1.169 6.359 1.00 41.38 634 LEU A C 1
ATOM 4901 O O . LEU A 1 634 ? -6.766 -1.727 7.395 1.00 41.38 634 LEU A O 1
ATOM 4905 N N . PHE A 1 635 ? -5.895 0.045 6.331 1.00 41.47 635 PHE A N 1
ATOM 4906 C CA . PHE A 1 635 ? -5.864 0.950 7.463 1.00 41.47 635 PHE A CA 1
ATOM 4907 C C . PHE A 1 635 ? -7.074 1.892 7.349 1.00 41.47 635 PHE A C 1
ATOM 4909 O O . PHE A 1 635 ? -7.486 2.228 6.238 1.00 41.47 635 PHE A O 1
ATOM 4916 N N . MET A 1 636 ? -7.650 2.314 8.475 1.00 44.41 636 MET A N 1
ATOM 4917 C CA . MET A 1 636 ? -8.633 3.394 8.497 1.00 44.41 636 MET A CA 1
ATOM 4918 C C . MET A 1 636 ? -8.311 4.341 9.652 1.00 44.41 636 MET A C 1
ATOM 4920 O O . MET A 1 636 ? -8.230 3.917 10.808 1.00 44.41 636 MET A O 1
ATOM 4924 N N . GLY A 1 637 ? -8.058 5.609 9.337 1.00 31.98 637 GLY A N 1
ATOM 4925 C CA . GLY A 1 637 ? -7.690 6.625 10.316 1.00 31.98 637 GLY A CA 1
ATOM 4926 C C . GLY A 1 637 ? -8.645 7.808 10.292 1.00 31.98 637 GLY A C 1
ATOM 4927 O O . GLY A 1 637 ? -8.693 8.537 9.310 1.00 31.98 637 GLY A O 1
ATOM 4928 N N . GLY A 1 638 ? -9.334 8.054 11.407 1.00 34.72 638 GLY A N 1
ATOM 4929 C CA . GLY A 1 638 ? -9.989 9.336 11.699 1.00 34.72 638 GLY A CA 1
ATOM 4930 C C . GLY A 1 638 ? -9.178 10.188 12.687 1.00 34.72 638 GLY A C 1
ATOM 4931 O O . GLY A 1 638 ? -8.095 9.798 13.131 1.00 34.72 638 GLY A O 1
ATOM 4932 N N . LYS A 1 639 ? -9.720 11.338 13.119 1.00 33.84 639 LYS A N 1
ATOM 4933 C CA . LYS A 1 639 ? -9.139 12.254 14.138 1.00 33.84 639 LYS A CA 1
ATOM 4934 C C . LYS A 1 639 ? -8.547 11.616 15.412 1.00 33.84 639 LYS A C 1
ATOM 4936 O O . LYS A 1 639 ? -7.788 12.300 16.097 1.00 33.84 639 LYS A O 1
ATOM 4941 N N . GLY A 1 640 ? -8.879 10.364 15.739 1.00 38.88 640 GLY A N 1
ATOM 4942 C CA . GLY A 1 640 ? -8.348 9.605 16.881 1.00 38.88 640 GLY A CA 1
ATOM 4943 C C . GLY A 1 640 ? -6.976 8.947 16.663 1.00 38.88 640 GLY A C 1
ATOM 4944 O O . GLY A 1 640 ? -6.433 8.371 17.602 1.00 38.88 640 GLY A O 1
ATOM 4945 N N . GLY A 1 641 ? -6.400 9.044 15.463 1.00 41.19 641 GLY A N 1
ATOM 4946 C CA . GLY A 1 641 ? -5.109 8.442 15.122 1.00 41.19 641 GLY A CA 1
ATOM 4947 C C . GLY A 1 641 ? -5.228 7.045 14.511 1.00 41.19 641 GLY A C 1
ATOM 4948 O O . GLY A 1 641 ? -6.320 6.542 14.257 1.00 41.19 641 GLY A O 1
ATOM 4949 N N . VAL A 1 642 ? -4.073 6.438 14.239 1.00 47.66 642 VAL A N 1
ATOM 4950 C CA . VAL A 1 642 ? -3.970 5.126 13.586 1.00 47.66 642 VAL A CA 1
ATOM 4951 C C . VAL A 1 642 ? -4.365 3.995 14.535 1.00 47.66 642 VAL A C 1
ATOM 4953 O O . VAL A 1 642 ? -3.853 3.935 15.649 1.00 47.66 642 VAL A O 1
ATOM 4956 N N . ARG A 1 643 ? -5.234 3.084 14.078 1.00 56.81 643 ARG A N 1
ATOM 4957 C CA . ARG A 1 643 ? -5.655 1.868 14.780 1.00 56.81 643 ARG A CA 1
ATOM 4958 C C . ARG A 1 643 ? -5.188 0.587 14.090 1.00 56.81 643 ARG A C 1
ATOM 4960 O O . ARG A 1 643 ? -5.166 0.517 12.865 1.00 56.81 643 ARG A O 1
ATOM 4967 N N . GLU A 1 644 ? -4.819 -0.408 14.895 1.00 58.06 644 GLU A N 1
ATOM 4968 C CA . GLU A 1 644 ? -4.492 -1.770 14.441 1.00 58.06 644 GLU A CA 1
ATOM 4969 C C . GLU A 1 644 ? -5.750 -2.465 13.895 1.00 58.06 644 GLU A C 1
ATOM 4971 O O . GLU A 1 644 ? -6.843 -2.236 14.414 1.00 58.06 644 GLU A O 1
ATOM 4976 N N . THR A 1 645 ? -5.636 -3.354 12.900 1.00 57.31 645 THR A N 1
ATOM 4977 C CA . THR A 1 645 ? -6.826 -4.044 12.345 1.00 57.31 645 THR A CA 1
ATOM 4978 C C . THR A 1 645 ? -7.462 -4.996 13.354 1.00 57.31 645 THR A C 1
ATOM 4980 O O . THR A 1 645 ? -8.667 -5.245 13.325 1.00 57.31 645 THR A O 1
ATOM 4983 N N . ALA A 1 646 ? -6.677 -5.462 14.326 1.00 64.88 646 ALA A N 1
ATOM 4984 C CA . ALA A 1 646 ? -7.189 -6.190 15.475 1.00 64.88 646 ALA A CA 1
ATOM 4985 C C . ALA A 1 646 ? -8.280 -5.398 16.222 1.00 64.88 646 ALA A C 1
ATOM 4987 O O . ALA A 1 646 ? -9.254 -6.004 16.670 1.00 64.88 646 ALA A O 1
ATOM 4988 N N . VAL A 1 647 ? -8.186 -4.059 16.289 1.00 73.38 647 VAL A N 1
ATOM 4989 C CA . VAL A 1 647 ? -9.216 -3.198 16.901 1.00 73.38 647 VAL A CA 1
ATOM 4990 C C . VAL A 1 647 ? -10.565 -3.376 16.211 1.00 73.38 647 VAL A C 1
ATOM 4992 O O . VAL A 1 647 ? -11.572 -3.457 16.906 1.00 73.38 647 VAL A O 1
ATOM 4995 N N . GLU A 1 648 ? -10.595 -3.505 14.882 1.00 72.69 648 GLU A N 1
ATOM 4996 C CA . GLU A 1 648 ? -11.828 -3.757 14.125 1.00 72.69 648 GLU A CA 1
ATOM 4997 C C . GLU A 1 648 ? -12.473 -5.086 14.528 1.00 72.69 648 GLU A C 1
ATOM 4999 O O . GLU A 1 648 ? -13.687 -5.159 14.677 1.00 72.69 648 GLU A O 1
ATOM 5004 N N . THR A 1 649 ? -11.677 -6.131 14.784 1.00 76.25 649 THR A N 1
ATOM 5005 C CA . THR A 1 649 ? -12.226 -7.404 15.279 1.00 76.25 649 THR A CA 1
ATOM 5006 C C . THR A 1 649 ? -12.851 -7.223 16.663 1.00 76.25 649 THR A C 1
ATOM 5008 O O . THR A 1 649 ? -13.967 -7.678 16.901 1.00 76.25 649 THR A O 1
ATOM 5011 N N . TYR A 1 650 ? -12.169 -6.534 17.582 1.00 85.12 650 TYR A N 1
ATOM 5012 C CA . TYR A 1 650 ? -12.718 -6.271 18.914 1.00 85.12 650 TYR A CA 1
ATOM 5013 C C . TYR A 1 650 ? -14.007 -5.442 18.849 1.00 85.12 650 TYR A C 1
ATOM 5015 O O . TYR A 1 650 ? -14.985 -5.781 19.517 1.00 85.12 650 TYR A O 1
ATOM 5023 N N . THR A 1 651 ? -14.039 -4.379 18.041 1.00 86.06 651 THR A N 1
ATOM 5024 C CA . THR A 1 651 ? -15.234 -3.540 17.882 1.00 86.06 651 THR A CA 1
ATOM 5025 C C . THR A 1 651 ? -16.356 -4.268 17.141 1.00 86.06 651 THR A C 1
ATOM 5027 O O . THR A 1 651 ? -17.513 -4.083 17.509 1.00 86.06 651 THR A O 1
ATOM 5030 N N . HIS A 1 652 ? -16.045 -5.148 16.185 1.00 83.00 652 HIS A N 1
ATOM 5031 C CA . HIS A 1 652 ? -17.013 -6.030 15.523 1.00 83.00 652 HIS A CA 1
ATOM 5032 C C . HIS A 1 652 ? -17.704 -6.949 16.535 1.00 83.00 652 HIS A C 1
ATOM 5034 O O . HIS A 1 652 ? -18.932 -6.965 16.621 1.00 83.00 652 HIS A O 1
ATOM 5040 N N . GLU A 1 653 ? -16.944 -7.659 17.371 1.00 89.69 653 GLU A N 1
ATOM 5041 C CA . GLU A 1 653 ? -17.531 -8.542 18.388 1.00 89.69 653 GLU A CA 1
ATOM 5042 C C . GLU A 1 653 ? -18.315 -7.766 19.459 1.00 89.69 653 GLU A C 1
ATOM 5044 O O . GLU A 1 653 ? -19.392 -8.177 19.897 1.00 89.69 653 GLU A O 1
ATOM 5049 N N . LEU A 1 654 ? -17.837 -6.581 19.843 1.00 94.44 654 LEU A N 1
ATOM 5050 C CA . LEU A 1 654 ? -18.605 -5.669 20.696 1.00 94.44 654 LEU A CA 1
ATOM 5051 C C . LEU A 1 654 ? -19.908 -5.215 20.018 1.00 94.44 654 LEU A C 1
ATOM 5053 O O . LEU A 1 654 ? -20.929 -5.070 20.692 1.00 94.44 654 LEU A O 1
ATOM 5057 N N . GLY A 1 655 ? -19.907 -5.065 18.694 1.00 91.19 655 GLY A N 1
ATOM 5058 C CA . GLY A 1 655 ? -21.097 -4.835 17.881 1.00 91.19 655 GLY A CA 1
ATOM 5059 C C . GLY A 1 655 ? -22.123 -5.962 18.019 1.00 91.19 655 GLY A C 1
ATOM 5060 O O . GLY A 1 655 ? -23.296 -5.680 18.267 1.00 91.19 655 GLY A O 1
ATOM 5061 N N . HIS A 1 656 ? -21.699 -7.228 17.967 1.00 90.81 656 HIS A N 1
ATOM 5062 C CA . HIS A 1 656 ? -22.580 -8.378 18.245 1.00 90.81 656 HIS A CA 1
ATOM 5063 C C . HIS A 1 656 ? -23.148 -8.350 19.670 1.00 90.81 656 HIS A C 1
ATOM 5065 O O . HIS A 1 656 ? -24.313 -8.685 19.889 1.00 90.81 656 HIS A O 1
ATOM 5071 N N . ALA A 1 657 ? -22.361 -7.917 20.656 1.00 93.50 657 ALA A N 1
ATOM 5072 C CA . ALA A 1 657 ? -22.832 -7.804 22.036 1.00 93.50 657 ALA A CA 1
ATOM 5073 C C . ALA A 1 657 ? -23.805 -6.625 22.263 1.00 93.50 657 ALA A C 1
ATOM 5075 O O . ALA A 1 657 ? -24.685 -6.711 23.132 1.00 93.50 657 ALA A O 1
ATOM 5076 N N . LEU A 1 658 ? -23.678 -5.546 21.481 1.00 93.38 658 LEU A N 1
ATOM 5077 C CA . LEU A 1 658 ? -24.569 -4.377 21.491 1.00 93.38 658 LEU A CA 1
ATOM 5078 C C . LEU A 1 658 ? -25.873 -4.608 20.733 1.00 93.38 658 LEU A C 1
ATOM 5080 O O . LEU A 1 658 ? -26.926 -4.195 21.212 1.00 93.38 658 LEU A O 1
ATOM 5084 N N . ALA A 1 659 ? -25.811 -5.264 19.574 1.00 91.38 659 ALA A N 1
ATOM 5085 C CA . ALA A 1 659 ? -26.924 -5.476 18.648 1.00 91.38 659 ALA A CA 1
ATOM 5086 C C . ALA A 1 659 ? -28.265 -5.862 19.319 1.00 91.38 659 ALA A C 1
ATOM 5088 O O . ALA A 1 659 ? -29.273 -5.195 19.053 1.00 91.38 659 ALA A O 1
ATOM 5089 N N . PRO A 1 660 ? -28.321 -6.855 20.236 1.00 90.19 660 PRO A N 1
ATOM 5090 C CA . PRO A 1 660 ? -29.583 -7.282 20.843 1.00 90.19 660 PRO A CA 1
ATOM 5091 C C . PRO A 1 660 ? -30.115 -6.327 21.924 1.00 90.19 660 PRO A C 1
ATOM 5093 O O . PRO A 1 660 ? -31.198 -6.554 22.468 1.00 90.19 660 PRO A O 1
ATOM 5096 N N . GLN A 1 661 ? -29.373 -5.283 22.292 1.00 90.12 661 GLN A N 1
ATOM 5097 C CA . GLN A 1 661 ? -29.763 -4.349 23.345 1.00 90.12 661 GLN A CA 1
ATOM 5098 C C . GLN A 1 661 ? -30.596 -3.203 22.783 1.00 90.12 661 GLN A C 1
ATOM 5100 O O . GLN A 1 661 ? -30.399 -2.784 21.650 1.00 90.12 661 GLN A O 1
ATOM 5105 N N . ASN A 1 662 ? -31.533 -2.674 23.575 1.00 90.50 662 ASN A N 1
ATOM 5106 C CA . ASN A 1 662 ? -32.289 -1.451 23.266 1.00 90.50 662 ASN A CA 1
ATOM 5107 C C . ASN A 1 662 ? -32.876 -1.372 21.839 1.00 90.50 662 ASN A C 1
ATOM 5109 O O . ASN A 1 662 ? -33.038 -0.278 21.301 1.00 90.50 662 ASN A O 1
ATOM 5113 N N . LYS A 1 663 ? -33.210 -2.521 21.228 1.00 91.56 663 LYS A N 1
ATOM 5114 C CA . LYS A 1 663 ? -33.689 -2.633 19.837 1.00 91.56 663 LYS A CA 1
ATOM 5115 C C . LYS A 1 663 ? -32.730 -2.034 18.795 1.00 91.56 663 LYS A C 1
ATOM 5117 O O . LYS A 1 663 ? -33.174 -1.559 17.749 1.00 91.56 663 LYS A O 1
ATOM 5122 N N . ILE A 1 664 ? -31.429 -2.039 19.079 1.00 93.81 664 ILE A N 1
ATOM 5123 C CA . ILE A 1 664 ? -30.374 -1.504 18.211 1.00 93.81 664 ILE A CA 1
ATOM 5124 C C . ILE A 1 664 ? -30.400 -2.200 16.847 1.00 93.81 664 ILE A C 1
ATOM 5126 O O . ILE A 1 664 ? -30.559 -1.521 15.834 1.00 93.81 664 ILE A O 1
ATOM 5130 N N . GLU A 1 665 ? -30.334 -3.532 16.815 1.00 91.69 665 GLU A N 1
ATOM 5131 C CA . GLU A 1 665 ? -30.337 -4.308 15.567 1.00 91.69 665 GLU A CA 1
ATOM 5132 C C . GLU A 1 665 ? -31.640 -4.137 14.773 1.00 91.69 665 GLU A C 1
ATOM 5134 O O . GLU A 1 665 ? -31.607 -3.908 13.565 1.00 91.69 665 GLU A O 1
ATOM 5139 N N . GLU A 1 666 ? -32.791 -4.160 15.452 1.00 92.50 666 GLU A N 1
ATOM 5140 C CA . GLU A 1 666 ? -34.103 -3.945 14.827 1.00 92.50 666 GLU A CA 1
ATOM 5141 C C . GLU A 1 666 ? -34.209 -2.549 14.190 1.00 92.50 666 GLU A C 1
ATOM 5143 O O . GLU A 1 666 ? -34.645 -2.418 13.041 1.00 92.50 666 GLU A O 1
ATOM 5148 N N . SER A 1 667 ? -33.793 -1.503 14.916 1.00 95.12 667 SER A N 1
ATOM 5149 C CA . SER A 1 667 ? -33.795 -0.121 14.419 1.00 95.12 667 SER A CA 1
ATOM 5150 C C . SER A 1 667 ? -32.811 0.056 13.264 1.00 95.12 667 SER A C 1
ATOM 5152 O O . SER A 1 667 ? -33.157 0.665 12.249 1.00 95.12 667 SER A O 1
ATOM 5154 N N . PHE A 1 668 ? -31.615 -0.530 13.359 1.00 93.81 668 PHE A N 1
ATOM 5155 C CA . PHE A 1 668 ? -30.616 -0.464 12.297 1.00 93.81 668 PHE A CA 1
ATOM 5156 C C . PHE A 1 668 ? -31.095 -1.175 11.027 1.00 93.81 668 PHE A C 1
ATOM 5158 O O . PHE A 1 668 ? -31.039 -0.598 9.940 1.00 93.81 668 PHE A O 1
ATOM 5165 N N . ALA A 1 669 ? -31.649 -2.384 11.153 1.00 91.94 669 ALA A N 1
ATOM 5166 C CA . ALA A 1 669 ? -32.217 -3.137 10.036 1.00 91.94 669 ALA A CA 1
ATOM 5167 C C . ALA A 1 669 ? -33.366 -2.370 9.354 1.00 91.94 669 ALA A C 1
ATOM 5169 O O . ALA A 1 669 ? -33.449 -2.321 8.121 1.00 91.94 669 ALA A O 1
ATOM 5170 N N . ALA A 1 670 ? -34.235 -1.723 10.138 1.00 93.00 670 ALA A N 1
ATOM 5171 C CA . ALA A 1 670 ? -35.287 -0.857 9.611 1.00 93.00 670 ALA A CA 1
ATOM 5172 C C . ALA A 1 670 ? -34.709 0.369 8.883 1.00 93.00 670 ALA A C 1
ATOM 5174 O O . ALA A 1 670 ? -35.163 0.699 7.783 1.00 93.00 670 ALA A O 1
ATOM 5175 N N . PHE A 1 671 ? -33.686 1.006 9.457 1.00 93.75 671 PHE A N 1
ATOM 5176 C CA . PHE A 1 671 ? -32.994 2.158 8.886 1.00 93.75 671 PHE A CA 1
ATOM 5177 C C . PHE A 1 671 ? -32.344 1.831 7.535 1.00 93.75 671 PHE A C 1
ATOM 5179 O O . PHE A 1 671 ? -32.673 2.481 6.537 1.00 93.75 671 PHE A O 1
ATOM 5186 N N . VAL A 1 672 ? -31.496 0.799 7.455 1.00 89.00 672 VAL A N 1
ATOM 5187 C CA . VAL A 1 672 ? -30.796 0.449 6.204 1.00 89.00 672 VAL A CA 1
ATOM 5188 C C . VAL A 1 672 ? -31.777 0.040 5.109 1.00 89.00 672 VAL A C 1
ATOM 5190 O O . VAL A 1 672 ? -31.626 0.454 3.960 1.00 89.00 672 VAL A O 1
ATOM 5193 N N . LYS A 1 673 ? -32.859 -0.668 5.464 1.00 90.12 673 LYS A N 1
ATOM 5194 C CA . LYS A 1 673 ? -33.937 -1.016 4.529 1.00 90.12 673 LYS A CA 1
ATOM 5195 C C . LYS A 1 673 ? -34.667 0.225 4.012 1.00 90.12 673 LYS A C 1
ATOM 5197 O O . LYS A 1 673 ? -34.899 0.341 2.810 1.00 90.12 673 LYS A O 1
ATOM 5202 N N . LYS A 1 674 ? -35.026 1.157 4.901 1.00 92.00 674 LYS A N 1
ATOM 5203 C CA . LYS A 1 674 ? -35.726 2.413 4.569 1.00 92.00 674 LYS A CA 1
ATOM 5204 C C . LYS A 1 674 ? -34.879 3.310 3.669 1.00 92.00 674 LYS A C 1
ATOM 5206 O O . LYS A 1 674 ? -35.406 3.898 2.727 1.00 92.00 674 LYS A O 1
ATOM 5211 N N . LYS A 1 675 ? -33.577 3.388 3.941 1.00 87.56 675 LYS A N 1
ATOM 5212 C CA . LYS A 1 675 ? -32.612 4.191 3.180 1.00 87.56 675 LYS A CA 1
ATOM 5213 C C . LYS A 1 675 ? -32.031 3.479 1.959 1.00 87.56 675 LYS A C 1
ATOM 5215 O O . LYS A 1 675 ? -31.346 4.119 1.172 1.00 87.56 675 LYS A O 1
ATOM 5220 N N . LYS A 1 676 ? -32.341 2.190 1.769 1.00 86.19 676 LYS A N 1
ATOM 5221 C CA . LYS A 1 676 ? -31.776 1.333 0.712 1.00 86.19 676 LYS A CA 1
ATOM 5222 C C . LYS A 1 676 ? -30.242 1.336 0.732 1.00 86.19 676 LYS A C 1
ATOM 5224 O O . LYS A 1 676 ? -29.604 1.387 -0.316 1.00 86.19 676 LYS A O 1
ATOM 5229 N N . ILE A 1 677 ? -29.664 1.312 1.931 1.00 78.88 677 ILE A N 1
ATOM 5230 C CA . ILE A 1 677 ? -28.214 1.253 2.112 1.00 78.88 677 ILE A CA 1
ATOM 5231 C C . ILE A 1 677 ? -27.783 -0.205 1.956 1.00 78.88 677 ILE A C 1
ATOM 5233 O O . ILE A 1 677 ? -28.288 -1.085 2.655 1.00 78.88 677 ILE A O 1
ATOM 5237 N N . ASN A 1 678 ? -26.867 -0.455 1.023 1.00 71.69 678 ASN A N 1
ATOM 5238 C CA . ASN A 1 678 ? -26.247 -1.765 0.862 1.00 71.69 678 ASN A CA 1
ATOM 5239 C C . ASN A 1 678 ? -25.358 -2.085 2.078 1.00 71.69 678 ASN A C 1
ATOM 5241 O O . ASN A 1 678 ? -24.847 -1.158 2.712 1.00 71.69 678 ASN A O 1
ATOM 5245 N N . PRO A 1 679 ? -25.132 -3.374 2.396 1.00 68.19 679 PRO A N 1
ATOM 5246 C CA . PRO A 1 679 ? -24.122 -3.763 3.373 1.00 68.19 679 PRO A CA 1
ATOM 5247 C C . PRO A 1 679 ? -22.794 -3.072 3.056 1.00 68.19 679 PRO A C 1
ATOM 5249 O O . PRO A 1 679 ? -22.452 -2.898 1.888 1.00 68.19 679 PRO A O 1
ATOM 5252 N N . ILE A 1 680 ? -22.060 -2.648 4.078 1.00 62.56 680 ILE A N 1
ATOM 5253 C CA . ILE A 1 680 ? -20.811 -1.896 3.886 1.00 62.56 680 ILE A CA 1
ATOM 5254 C C . ILE A 1 680 ? -19.604 -2.789 3.580 1.00 62.56 680 ILE A C 1
ATOM 5256 O O . ILE A 1 680 ? -18.672 -2.333 2.924 1.00 62.56 680 ILE A O 1
ATOM 5260 N N . THR A 1 681 ? -19.646 -4.067 3.968 1.00 59.91 681 THR A N 1
ATOM 5261 C CA . THR A 1 681 ? -18.597 -5.049 3.661 1.00 59.91 681 THR A CA 1
ATOM 5262 C C . THR A 1 681 ? -19.159 -6.284 2.963 1.00 59.91 681 THR A C 1
ATOM 5264 O O . THR A 1 681 ? -20.364 -6.570 2.997 1.00 59.91 681 THR A O 1
ATOM 5267 N N . TRP A 1 682 ? -18.277 -7.034 2.298 1.00 52.56 682 TRP A N 1
ATOM 5268 C CA . TRP A 1 682 ? -18.660 -8.258 1.589 1.00 52.56 682 TRP A CA 1
ATOM 5269 C C . TRP A 1 682 ? -19.082 -9.347 2.580 1.00 52.56 682 TRP A C 1
ATOM 5271 O O . TRP A 1 682 ? -19.942 -10.177 2.278 1.00 52.56 682 TRP A O 1
ATOM 5281 N N . TYR A 1 683 ? -18.494 -9.323 3.779 1.00 56.47 683 TYR A N 1
ATOM 5282 C CA . TYR A 1 683 ? -18.836 -10.230 4.860 1.00 56.47 683 TYR A CA 1
ATOM 5283 C C . TYR A 1 683 ? -20.245 -9.925 5.380 1.00 56.47 683 TYR A C 1
ATOM 5285 O O . TYR A 1 683 ? -21.083 -10.833 5.395 1.00 56.47 683 TYR A O 1
ATOM 5293 N N . ALA A 1 684 ? -20.561 -8.646 5.626 1.00 63.22 684 ALA A N 1
ATOM 5294 C CA . ALA A 1 684 ? -21.918 -8.197 5.936 1.00 63.22 684 ALA A CA 1
ATOM 5295 C C . ALA A 1 684 ? -22.930 -8.629 4.863 1.00 63.22 684 ALA A C 1
ATOM 5297 O O . ALA A 1 684 ? -24.014 -9.118 5.183 1.00 63.22 684 ALA A O 1
ATOM 5298 N N . ALA A 1 685 ? -22.568 -8.513 3.582 1.00 64.06 685 ALA A N 1
ATOM 5299 C CA . ALA A 1 685 ? -23.429 -8.919 2.472 1.00 64.06 685 ALA A CA 1
ATOM 5300 C C . ALA A 1 685 ? -23.709 -10.430 2.429 1.00 64.06 685 ALA A C 1
ATOM 5302 O O . ALA A 1 685 ? -24.772 -10.842 1.964 1.00 64.06 685 ALA A O 1
ATOM 5303 N N . SER A 1 686 ? -22.792 -11.260 2.934 1.00 60.50 686 SER A N 1
ATOM 5304 C CA . SER A 1 686 ? -22.973 -12.716 2.984 1.00 60.50 686 SER A CA 1
ATOM 5305 C C . SER A 1 686 ? -23.976 -13.173 4.052 1.00 60.50 686 SER A C 1
ATOM 5307 O O . SER A 1 686 ? -24.577 -14.242 3.911 1.00 60.50 686 SER A O 1
ATOM 5309 N N . LYS A 1 687 ? -24.180 -12.367 5.104 1.00 73.44 687 LYS A N 1
ATOM 5310 C CA . LYS A 1 687 ? -25.079 -12.646 6.237 1.00 73.44 687 LYS A CA 1
ATOM 5311 C C . LYS A 1 687 ? -25.720 -11.349 6.772 1.00 73.44 687 LYS A C 1
ATOM 5313 O O . LYS A 1 687 ? -25.503 -10.962 7.922 1.00 73.44 687 LYS A O 1
ATOM 5318 N N . PRO A 1 688 ? -26.555 -10.665 5.976 1.00 74.31 688 PRO A N 1
ATOM 5319 C CA . PRO A 1 688 ? -27.000 -9.311 6.300 1.00 74.31 688 PRO A CA 1
ATOM 5320 C C . PRO A 1 688 ? -27.860 -9.229 7.565 1.00 74.31 688 PRO A C 1
ATOM 5322 O O . PRO A 1 688 ? -27.887 -8.193 8.215 1.00 74.31 688 PRO A O 1
ATOM 5325 N N . ALA A 1 689 ? -28.532 -10.319 7.941 1.00 78.25 689 ALA A N 1
ATOM 5326 C CA . ALA A 1 689 ? -29.378 -10.353 9.128 1.00 78.25 689 ALA A CA 1
ATOM 5327 C C . ALA A 1 689 ? -28.601 -10.276 10.450 1.00 78.25 689 ALA A C 1
ATOM 5329 O O . ALA A 1 689 ? -29.197 -9.862 1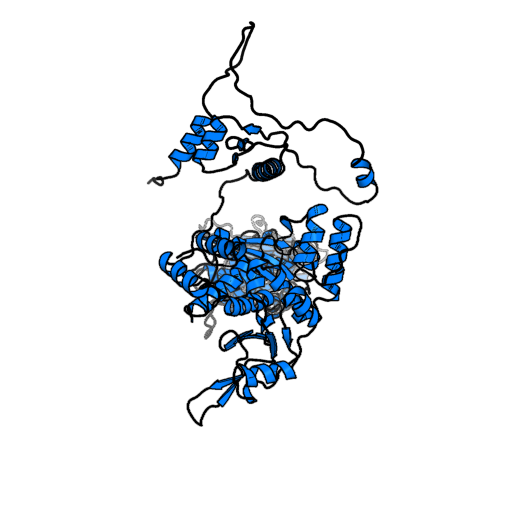1.430 1.00 78.25 689 ALA A O 1
ATOM 5330 N N . THR A 1 690 ? -27.329 -10.688 10.479 1.00 76.62 690 THR A N 1
ATOM 5331 C CA . THR A 1 690 ? -26.536 -10.784 11.720 1.00 76.62 690 THR A CA 1
ATOM 5332 C C . THR A 1 690 ? -25.229 -10.002 11.657 1.00 76.62 690 THR A C 1
ATOM 5334 O O . THR A 1 690 ? -24.710 -9.615 12.689 1.00 76.62 690 THR A O 1
ATOM 5337 N N . GLU A 1 691 ? -24.685 -9.749 10.464 1.00 80.12 691 GLU A N 1
ATOM 5338 C CA . GLU A 1 691 ? -23.368 -9.109 10.307 1.00 80.12 691 GLU A CA 1
ATOM 5339 C C . GLU A 1 691 ? -23.464 -7.640 9.870 1.00 80.12 691 GLU A C 1
ATOM 5341 O O . GLU A 1 691 ? -22.474 -6.921 9.902 1.00 80.12 691 GLU A O 1
ATOM 5346 N N . SER A 1 692 ? -24.641 -7.144 9.466 1.00 81.88 692 SER A N 1
ATOM 5347 C CA . SER A 1 692 ? -24.750 -5.767 8.950 1.00 81.88 692 SER A CA 1
ATOM 5348 C C . SER A 1 692 ? -24.532 -4.690 10.011 1.00 81.88 692 SER A C 1
ATOM 5350 O O . SER A 1 692 ? -23.864 -3.701 9.720 1.00 81.88 692 SER A O 1
ATOM 5352 N N . PHE A 1 693 ? -25.084 -4.852 11.218 1.00 90.50 693 PHE A N 1
ATOM 5353 C CA . PHE A 1 693 ? -24.845 -3.895 12.302 1.00 90.50 693 PHE A CA 1
ATOM 5354 C C . PHE A 1 693 ? -23.423 -4.003 12.875 1.00 90.50 693 PHE A C 1
ATOM 5356 O O . PHE A 1 693 ? -22.772 -2.966 12.941 1.00 90.50 693 PHE A O 1
ATOM 5363 N N . PRO A 1 694 ? -22.907 -5.191 13.251 1.00 83.56 694 PRO A N 1
ATOM 5364 C CA . PRO A 1 694 ? -21.568 -5.327 13.834 1.00 83.56 694 PRO A CA 1
ATOM 5365 C C . PRO A 1 694 ? -20.454 -4.792 12.937 1.00 83.56 694 PRO A C 1
ATOM 5367 O O . PRO A 1 694 ? -19.601 -4.047 13.408 1.00 83.56 694 PRO A O 1
ATOM 5370 N N . GLU A 1 695 ? -20.518 -5.070 11.633 1.00 77.25 695 GLU A N 1
ATOM 5371 C CA . GLU A 1 695 ? -19.575 -4.521 10.654 1.00 77.25 695 GLU A CA 1
ATOM 5372 C C . GLU A 1 695 ? -19.688 -2.994 10.571 1.00 77.25 695 GLU A C 1
ATOM 5374 O O . GLU A 1 695 ? -18.681 -2.292 10.571 1.00 77.25 695 GLU A O 1
ATOM 5379 N N . ALA A 1 696 ? -20.913 -2.453 10.545 1.00 80.94 696 ALA A N 1
ATOM 5380 C CA . ALA A 1 696 ? -21.128 -1.006 10.503 1.00 80.94 696 ALA A CA 1
ATOM 5381 C C . ALA A 1 696 ? -20.687 -0.303 11.775 1.00 80.94 696 ALA A C 1
ATOM 5383 O O . ALA A 1 696 ? -20.106 0.776 11.708 1.00 80.94 696 ALA A O 1
ATOM 5384 N N . PHE A 1 697 ? -20.903 -0.932 12.919 1.00 87.94 697 PHE A N 1
ATOM 5385 C CA . PHE A 1 697 ? -20.436 -0.436 14.194 1.00 87.94 697 PHE A CA 1
ATOM 5386 C C . PHE A 1 697 ? -18.908 -0.467 14.270 1.00 87.94 697 PHE A C 1
ATOM 5388 O O . PHE A 1 697 ? -18.310 0.544 14.626 1.00 87.94 697 PHE A O 1
ATOM 5395 N N . ALA A 1 698 ? -18.268 -1.567 13.867 1.00 78.44 698 ALA A N 1
ATOM 5396 C CA . ALA A 1 698 ? -16.813 -1.669 13.823 1.00 78.44 698 ALA A CA 1
ATOM 5397 C C . ALA A 1 698 ? -16.202 -0.561 12.961 1.00 78.44 698 ALA A C 1
ATOM 5399 O O . ALA A 1 698 ? -15.323 0.162 13.433 1.00 78.44 698 ALA A O 1
ATOM 5400 N N . TYR A 1 699 ? -16.758 -0.369 11.760 1.00 73.56 699 TYR A N 1
ATOM 5401 C CA . TYR A 1 699 ? -16.338 0.667 10.820 1.00 73.56 699 TYR A CA 1
ATOM 5402 C C . TYR A 1 699 ? -16.578 2.080 11.366 1.00 73.56 699 TYR A C 1
ATOM 5404 O O . TYR A 1 699 ? -15.731 2.955 11.220 1.00 73.56 699 TYR A O 1
ATOM 5412 N N . TYR A 1 700 ? -17.720 2.324 12.017 1.00 81.50 700 TYR A N 1
ATOM 5413 C CA . TYR A 1 700 ? -18.014 3.607 12.659 1.00 81.50 700 TYR A CA 1
ATOM 5414 C C . TYR A 1 700 ? -17.009 3.928 13.764 1.00 81.50 700 TYR A C 1
ATOM 5416 O O . TYR A 1 700 ? -16.552 5.065 13.864 1.00 81.50 700 TYR A O 1
ATOM 5424 N N . GLN A 1 701 ? -16.651 2.932 14.577 1.00 79.81 701 GLN A N 1
ATOM 5425 C CA . GLN A 1 701 ? -15.677 3.125 15.639 1.00 79.81 701 GLN A CA 1
ATOM 5426 C C . GLN A 1 701 ? -14.296 3.402 15.051 1.00 79.81 701 GLN A C 1
ATOM 5428 O O . GLN A 1 701 ? -13.648 4.351 15.486 1.00 79.81 701 GLN A O 1
ATOM 5433 N N . SER A 1 702 ? -13.842 2.625 14.064 1.00 69.31 702 SER A N 1
ATOM 5434 C CA . SER A 1 702 ? -12.510 2.767 13.461 1.00 69.31 702 SER A CA 1
ATOM 5435 C C . SER A 1 702 ? -12.356 4.005 12.573 1.00 69.31 702 SER A C 1
ATOM 5437 O O . SER A 1 702 ? -11.309 4.647 12.621 1.00 69.31 702 SER A O 1
ATOM 5439 N N . ASP A 1 703 ? -13.382 4.355 11.793 1.00 65.38 703 ASP A N 1
ATOM 5440 C CA . ASP A 1 703 ? -13.358 5.441 10.804 1.00 65.38 703 ASP A CA 1
ATOM 5441 C C . ASP A 1 703 ? -14.697 6.197 10.708 1.00 65.38 703 ASP A C 1
ATOM 5443 O O . ASP A 1 703 ? -15.444 6.120 9.717 1.00 65.38 703 ASP A O 1
ATOM 5447 N N . PRO A 1 704 ? -15.014 6.983 11.749 1.00 68.50 704 PRO A N 1
ATOM 5448 C CA . PRO A 1 704 ? -16.233 7.780 11.776 1.00 68.50 704 PRO A CA 1
ATOM 5449 C C . PRO A 1 704 ? -16.253 8.860 10.683 1.00 68.50 704 PRO A C 1
ATOM 5451 O O . PRO A 1 704 ? -17.328 9.245 10.224 1.00 68.50 704 PRO A O 1
ATOM 5454 N N . GLU A 1 705 ? -15.094 9.346 10.226 1.00 58.22 705 GLU A N 1
ATOM 5455 C CA . GLU A 1 705 ? -15.002 10.408 9.213 1.00 58.22 705 GLU A CA 1
ATOM 5456 C C . GLU A 1 705 ? -15.362 9.900 7.821 1.00 58.22 705 GLU A C 1
ATOM 5458 O O . GLU A 1 705 ? -16.097 10.568 7.076 1.00 58.22 705 GLU A O 1
ATOM 5463 N N . TRP A 1 706 ? -14.913 8.693 7.474 1.00 63.19 706 TRP A N 1
ATOM 5464 C CA . TRP A 1 706 ? -15.369 8.043 6.258 1.00 63.19 706 TRP A CA 1
ATOM 5465 C C . TRP A 1 706 ? -16.872 7.823 6.286 1.00 63.19 706 TRP A C 1
ATOM 5467 O O . TRP A 1 706 ? -17.535 8.118 5.285 1.00 63.19 706 TRP A O 1
ATOM 5477 N N . MET A 1 707 ? -17.428 7.361 7.408 1.00 67.94 707 MET A N 1
ATOM 5478 C CA . MET A 1 707 ? -18.868 7.135 7.490 1.00 67.94 707 MET A CA 1
ATOM 5479 C C . MET A 1 707 ? -19.634 8.452 7.386 1.00 67.94 707 MET A C 1
ATOM 5481 O O . MET A 1 707 ? -20.593 8.528 6.622 1.00 67.94 707 MET A O 1
ATOM 5485 N N . GLN A 1 708 ? -19.178 9.511 8.060 1.00 69.88 708 GLN A N 1
ATOM 5486 C CA . GLN A 1 708 ? -19.759 10.850 7.946 1.00 69.88 708 GLN A CA 1
ATOM 5487 C C . GLN A 1 708 ? -19.777 11.344 6.498 1.00 69.88 708 GLN A C 1
ATOM 5489 O O . GLN A 1 708 ? -20.753 11.950 6.061 1.00 69.88 708 GLN A O 1
ATOM 5494 N N . THR A 1 709 ? -18.711 11.073 5.751 1.00 53.12 709 THR A N 1
ATOM 5495 C CA . THR A 1 709 ? -18.556 11.557 4.377 1.00 53.12 709 THR A CA 1
ATOM 5496 C C . THR A 1 709 ? -19.362 10.736 3.366 1.00 53.12 709 THR A C 1
ATOM 5498 O O . THR A 1 709 ? -19.936 11.308 2.444 1.00 53.12 709 THR A O 1
ATOM 5501 N N . ASN A 1 710 ? -19.401 9.405 3.497 1.00 53.44 710 ASN A N 1
ATOM 5502 C CA . ASN A 1 710 ? -20.015 8.517 2.492 1.00 53.44 710 ASN A CA 1
ATOM 5503 C C . ASN A 1 710 ? -21.434 8.079 2.833 1.00 53.44 710 ASN A C 1
ATOM 5505 O O . ASN A 1 710 ? -22.243 7.842 1.940 1.00 53.44 710 ASN A O 1
ATOM 5509 N N . LEU A 1 711 ? -21.717 7.919 4.121 1.00 67.25 711 LEU A N 1
ATOM 5510 C CA . LEU A 1 711 ? -22.988 7.443 4.648 1.00 67.25 711 LEU A CA 1
ATOM 5511 C C . LEU A 1 711 ? -23.452 8.396 5.762 1.00 67.25 711 LEU A C 1
ATOM 5513 O O . LEU A 1 711 ? -23.665 7.949 6.889 1.00 67.25 711 LEU A O 1
ATOM 5517 N N . PRO A 1 712 ? -23.627 9.706 5.478 1.00 79.38 712 PRO A N 1
ATOM 5518 C CA . PRO A 1 712 ? -23.907 10.723 6.497 1.00 79.38 712 PRO A CA 1
ATOM 5519 C C . PRO A 1 712 ? -25.145 10.401 7.338 1.00 79.38 712 PRO A C 1
ATOM 5521 O O . PRO A 1 712 ? -25.190 10.702 8.527 1.00 79.38 712 PRO A O 1
ATOM 5524 N N . GLU A 1 713 ? -26.143 9.745 6.744 1.00 87.25 713 GLU A N 1
ATOM 5525 C CA . GLU A 1 713 ? -27.340 9.308 7.463 1.00 87.25 713 GLU A CA 1
ATOM 5526 C C . GLU A 1 713 ? -27.053 8.148 8.427 1.00 87.25 713 GLU A C 1
ATOM 5528 O O . GLU A 1 713 ? -27.617 8.112 9.517 1.00 87.25 713 GLU A O 1
ATOM 5533 N N . MET A 1 714 ? -26.173 7.213 8.047 1.00 85.25 714 MET A N 1
ATOM 5534 C CA . MET A 1 714 ? -25.737 6.118 8.921 1.00 85.25 714 MET A CA 1
ATOM 5535 C C . MET A 1 714 ? -24.835 6.651 10.032 1.00 85.25 714 MET A C 1
ATOM 5537 O O . MET A 1 714 ? -25.012 6.285 11.188 1.00 85.25 714 MET A O 1
ATOM 5541 N N . PHE A 1 715 ? -23.938 7.583 9.708 1.00 86.06 715 PHE A N 1
ATOM 5542 C CA . PHE A 1 715 ? -23.141 8.298 10.697 1.00 86.06 715 PHE A CA 1
ATOM 5543 C C . PHE A 1 715 ? -24.031 9.011 11.718 1.00 86.06 715 PHE A C 1
ATOM 5545 O O . PHE A 1 715 ? -23.864 8.814 12.914 1.00 86.06 715 PHE A O 1
ATOM 5552 N N . ALA A 1 716 ? -25.033 9.774 11.272 1.00 92.12 716 ALA A N 1
ATOM 5553 C CA . ALA A 1 716 ? -25.977 10.440 12.171 1.00 92.12 716 ALA A CA 1
ATOM 5554 C C . ALA A 1 716 ? -26.784 9.447 13.033 1.00 92.12 716 ALA A C 1
ATOM 5556 O O . ALA A 1 716 ? -27.100 9.735 14.194 1.00 92.12 716 ALA A O 1
ATOM 5557 N N . TRP A 1 717 ? -27.105 8.270 12.484 1.00 95.62 717 TRP A N 1
ATOM 5558 C CA . TRP A 1 717 ? -27.729 7.179 13.232 1.00 95.62 717 TRP A CA 1
ATOM 5559 C C . TRP A 1 717 ? -26.808 6.696 14.365 1.00 95.62 717 TRP A C 1
ATOM 5561 O O . TRP A 1 717 ? -27.251 6.622 15.514 1.00 95.62 717 TRP A O 1
ATOM 5571 N N . PHE A 1 718 ? -25.522 6.466 14.081 1.00 94.88 718 PHE A N 1
ATOM 5572 C CA . PHE A 1 718 ? -24.541 6.071 15.096 1.00 94.88 718 PHE A CA 1
ATOM 5573 C C . PHE A 1 718 ? -24.223 7.190 16.090 1.00 94.88 718 PHE A C 1
ATOM 5575 O O . PHE A 1 718 ? -24.155 6.912 17.277 1.00 94.88 718 PHE A O 1
ATOM 5582 N N . GLU A 1 719 ? -24.149 8.457 15.676 1.00 94.56 719 GLU A N 1
ATOM 5583 C CA . GLU A 1 719 ? -23.997 9.594 16.600 1.00 94.56 719 GLU A CA 1
ATOM 5584 C C . GLU A 1 719 ? -25.157 9.665 17.607 1.00 94.56 719 GLU A C 1
ATOM 5586 O O . GLU A 1 719 ? -24.969 10.012 18.775 1.00 94.56 719 GLU A O 1
ATOM 5591 N N . THR A 1 720 ? -26.369 9.292 17.180 1.00 95.75 720 THR A N 1
ATOM 5592 C CA . THR A 1 720 ? -27.524 9.193 18.082 1.00 95.75 720 THR A CA 1
ATOM 5593 C C . THR A 1 720 ? -27.339 8.060 19.090 1.00 95.75 720 THR A C 1
ATOM 5595 O O . THR A 1 720 ? -27.534 8.281 20.290 1.00 95.75 720 THR A O 1
ATOM 5598 N N . LEU A 1 721 ? -26.922 6.876 18.626 1.00 94.81 721 LEU A N 1
ATOM 5599 C CA . LEU A 1 721 ? -26.607 5.739 19.493 1.00 94.81 721 LEU A CA 1
ATOM 5600 C C . LEU A 1 721 ? -25.495 6.093 20.490 1.00 94.81 721 LEU A C 1
ATOM 5602 O O . LEU A 1 721 ? -25.682 5.936 21.695 1.00 94.81 721 LEU A O 1
ATOM 5606 N N . LYS A 1 722 ? -24.394 6.659 20.001 1.00 93.50 722 LYS A N 1
ATOM 5607 C CA . LYS A 1 722 ? -23.238 7.113 20.771 1.00 93.50 722 LYS A CA 1
ATOM 5608 C C . LYS A 1 722 ? -23.619 8.112 21.855 1.00 93.50 722 LYS A C 1
ATOM 5610 O O . LYS A 1 722 ? -23.123 8.024 22.976 1.00 93.50 722 LYS A O 1
ATOM 5615 N N . LYS A 1 723 ? -24.502 9.063 21.548 1.00 92.94 723 LYS A N 1
ATOM 5616 C CA . LYS A 1 723 ? -24.946 10.084 22.504 1.00 92.94 723 LYS A CA 1
ATOM 5617 C C . LYS A 1 723 ? -25.898 9.525 23.563 1.00 92.94 723 LYS A C 1
ATOM 5619 O O . LYS A 1 723 ? -25.805 9.912 24.726 1.00 92.94 723 LYS A O 1
ATOM 5624 N N . ASN A 1 724 ? -26.826 8.656 23.164 1.00 93.44 724 ASN A N 1
ATOM 5625 C CA . ASN A 1 724 ? -27.980 8.296 23.993 1.00 93.44 724 ASN A CA 1
ATOM 5626 C C . ASN A 1 724 ? -27.921 6.877 24.580 1.00 93.44 724 ASN A C 1
ATOM 5628 O O . ASN A 1 724 ? -28.757 6.544 25.419 1.00 93.44 724 ASN A O 1
ATOM 5632 N N . GLY A 1 725 ? -27.023 6.009 24.108 1.00 92.81 725 GLY A N 1
ATOM 5633 C CA . GLY A 1 725 ? -27.062 4.567 24.392 1.00 92.81 725 GLY A CA 1
ATOM 5634 C C . GLY A 1 725 ? -28.325 3.883 23.843 1.00 92.81 725 GLY A C 1
ATOM 5635 O O . GLY A 1 725 ? -28.724 2.815 24.305 1.00 92.81 725 GLY A O 1
ATOM 5636 N N . SER A 1 726 ? -29.014 4.523 22.899 1.00 93.56 726 SER A N 1
ATOM 5637 C CA . SER A 1 726 ? -30.229 4.017 22.262 1.00 93.56 726 SER A CA 1
ATOM 5638 C C . SER A 1 726 ? -30.308 4.517 20.820 1.00 93.56 726 SER A C 1
ATOM 5640 O O . SER A 1 726 ? -29.897 5.650 20.545 1.00 93.56 726 SER A O 1
ATOM 5642 N N . PRO A 1 727 ? -30.799 3.683 19.887 1.00 93.31 727 PRO A N 1
ATOM 5643 C CA . PRO A 1 727 ? -30.875 4.060 18.486 1.00 93.31 727 PRO A CA 1
ATOM 5644 C C . PRO A 1 727 ? -31.938 5.155 18.281 1.00 93.31 727 PRO A C 1
ATOM 5646 O O . PRO A 1 727 ? -32.839 5.309 19.115 1.00 93.31 727 PRO A O 1
ATOM 5649 N N . PRO A 1 728 ? -31.887 5.909 17.169 1.00 89.00 728 PRO A N 1
ATOM 5650 C CA . PRO A 1 728 ? -32.971 6.815 16.818 1.00 89.00 728 PRO A CA 1
ATOM 5651 C C . PRO A 1 728 ? -34.296 6.045 16.660 1.00 89.00 728 PRO A C 1
ATOM 5653 O O . PRO A 1 728 ? -34.294 4.855 16.313 1.00 89.00 728 PRO A O 1
ATOM 5656 N N . PRO A 1 729 ? -35.439 6.712 16.908 1.00 76.88 729 PRO A N 1
ATOM 5657 C CA . PRO A 1 729 ? -36.745 6.117 16.668 1.00 76.88 729 PRO A CA 1
ATOM 5658 C C . PRO A 1 729 ? -36.916 5.746 15.175 1.00 76.88 729 PRO A C 1
ATOM 5660 O O . PRO A 1 729 ? -36.357 6.434 14.317 1.00 76.88 729 PRO A O 1
ATOM 5663 N N . PRO A 1 730 ? -37.658 4.663 14.872 1.00 64.69 730 PRO A N 1
ATOM 5664 C CA . PRO A 1 730 ? -37.761 4.071 13.527 1.00 64.69 730 PRO A CA 1
ATOM 5665 C C . PRO A 1 730 ? -38.383 4.971 12.433 1.00 64.69 730 PRO A C 1
ATOM 5667 O O . PRO A 1 730 ? -39.274 5.788 12.755 1.00 64.69 730 PRO A O 1
#

Foldseek 3Di:
DDDDDDDDDPPPLVVVVVVLVDDDDDDDDDDDDDDDDDDDDDWDFDDDDDDDDDVVVVVPPDDDDDDDDDDLRQATEAADPSLQVNCVVVVHQWADDASYIGGHHPLCDCVDPNSVVVVVVRSVVNVVPDDDDDDADDFDPDFFDDFFFADLVVLQVQFVPQLLVVVCVVAAAEAEDPVCCVVCVVDVQVVLLVSLLCVVPPDPDAAPAKAKEKEFAQDGPVDNPFWTWIKIWIWGGADVPGPHTHIYIYGDDTHPQSDEAEQDFDDPPDDADDDPQEAEADDPPDPVVVCVVVVRQVRSVRSVVLVDPQWHWHKYKYWHPDPDPDIKIFIWGWTFGADPVSHTPYIYIYTRHIPYPYRHDRPPCSVLDTSLNSLLVVQQPDPPNRADAEEDLVVDDSQQSSQVSVVLSSCSVVVGDDQKFWAWTDRHPDPFTWIWMWGQDPVRYIYIDTPGTCVVDPLAVQDAAFLCLFPPCVVQQDPVRVVVVCCLQQVPADQDDDDSVSRRVSRRVRCRVDLLDQVSCCRRQQEGEDALVRQLCCCCPQLVDDSVQSPQWHHDGSVLSSLLVVLNSLAAPLLSNLVHQEYETEGAFGWDWDDDDPPTDIDTPNQDAKDWGDDPLYIYIYGHPCLQVSQSTTWADDPSGTHRSSSLVSQLNSQLSLCVPQVNLVLVVVVCVVVVPAQNHPVCNVPVSRRRRSNLRSCCSRHVPVCCSNVVVSSVQVVCCRVNVHGPDD

Secondary structure (DSSP, 8-state):
-------SSSHHHHHHHHHHH-------------------PPPEE--------SHHHHTTSS-S-PPPPPP-TT-EEE-SHHHHHHHHHTT-SEEEETTEEEE-TTT--TTSHHHHHHHHHHHHHHT--SS----PPPP-SS--PPPP---HHHHHTTTT--HHHHHHHHHSEEEE-HHHHHHHTT-HHHHHHHHHHHHHT--SS--SS-EEEEEEE---TT-TTPPPEEEEEEEEPPPTT-SS-EEEEEEEEEGGGGSEEEPPPPPTT--PPP-TTEEEES-SS-HHHHHHH-HHHHHHHHHHHHHS-SEEEEEEEEE--S--SS--EEEEEEEEEE-TTS-EEEEEEEEEEES--EE-SPPTTGGG--HHHHHHHHHHTSSSS----EESGGGS-HHHHHHHHHHHHHHHHTT---SEEEEEEEPTTSS-EEEEEEEE-GGG-EEEEEEE-TTT-TTT--SS--GGGSTTHHHH-SHHHHHHHHHHH-TT-----SSHHHHHHHHHHHHHHHTTSHHHHHHHHS-EE--HHHHHHHHHHTS---GGGGTTEEPPPHHHHHHHHHHHTTS-HHHHHHTTT-EEEEESSEEEEESSGGG-EEEEETT--EEEEEETTEEEEEE-GGGGTTTTS-B-EETTEE--HHHHHHHHHHHHHHTTSTTHHHHHHHHHHHHTPPPSSHHHHHSHHHHHHHHHHHHHHH-HHHHHHH-HHHHHHHHHHHHHSSPPP-

pLDDT: mean 76.08, std 21.6, range [23.28, 98.56]

Sequence (730 aa):
MSRWKHDLLAPAVSQVVGDALRSPAYNLSPRASRTQETGTADPQRLSMTSRGDEFERDARQAESRPPARFDFTGVQVHTDAKAARAADALDARAFTVGQHVVFGAGQFAPHRGEGRRLLAHELAHTRQTGSEERVARDPVPEVQSKGIELDRTKIEALTPVSYWEQKVMQKFSLIYDPNAMSRLGKDAEERDAVLSSLMQHAPKAKVASSLDVVLSLAQRPSNPNSKQVLYQAKFAPAAKGATKDSAEVTFKQEGASAAVAAAPAPAAGYSPTAFANANFTSFPGTSAKYFTSHPDEHKQLFNWIDKAPAKFNQVVTTKETGKSAKVHESSFQVKGEKDPAGALTSLDIDFISETPTFIDTPPKGYAAKDGVDLEFDKQRDKKSDKLGQISGVDTLPADEQLSVKYVVWQYFAGGTRNKEVDVTLPVAHKTTNVYYTLRFRPNNDVDVERVGEPDSNEKLKATGMNITRVEGFANNSTDAAFGPWVKGRYPSVKVTGSTLPEKQDSVNKDMQANSGDPAWFFDNYQMTVLDDKAGAARLTGTHRLDALQTADMKKFQPDELKTLEFALETMSDAELKLLKDIRWARQKALLQFEGKGKARKLVTKSKTSGETFTTGSDKTIVIYDNVTVNDKALFMGGKGGVRETAVETYTHELGHALAPQNKIEESFAAFVKKKKINPITWYAASKPATESFPEAFAYYQSDPEWMQTNLPEMFAWFETLKKNGSPPPP